Protein AF-A0A523LGW7-F1 (afdb_monomer_lite)

pLDDT: mean 86.15, std 16.26, range [23.62, 98.75]

Sequence (604 aa):
MTNIRNTRIYHRLCMLLIISGAAIGFAACSSSNAPPVTPPAPPPPPAPLTIAGVVTDGPVFGGTLFAFVAADVQAALDSVDPDGDRLAALNAASAIGAVTRDPAEEDQYLLIVPAEFANTVVFFVFDNTDAEDDTFKDTPANLESVVMLGAAGTVHRVNISLQTTLIAQQVRMALDLDGDGTIIDDAAIQTAIDDATANVLSAFATDALGRDLYPMDFDPVVHDDDDEVHEASSALGFLLRAVANVEDASFDEIVAALAADAADGVLDGVIPVSLAPTPEMEALAAAVSDIASAGSDEDISMFAVGPCSSAAVSMMRACAVDVMDDLFEGTAICTDILDAADRADCLVDIGLDAMDTEDECGEVFDARLTLCEALGDAAHEPMYGEAFAANFVDPLEIGNTVPVNPWFPLITGNHWLYLGDGESIEVTVTGETKLIDGISCVVVIDVASEDGEVVEITQDWYAQDLAGNVWYCGEIARNFEIFAGDNPETPELVDIDGSWKSGRNGSEPGILLPFDPQVGDVFRQEVAYGEAEDAVEILSVTADEAAPGGSCAGNCLMTADFTPLEPGVEENKYYVPGIGLIVEINPDTGERVELELFTPGGGP

Secondary structure (DSSP, 8-state):
---------------------------------PPP-PPPPPPPPPPPEEEEEEEETTBEEEEEEEEEEHHHHHHHHTT--TTS-HHHHHHHS--SEEEEPPTTS-SEEEEEE-TTSTTSEEEEEEEEEEEEETTT-SPPP--EEEEE--STT-EEE--EEHHHHHHHHHHHHHHTTTSSS-PPPHHHHHHHHHHHHHHHHHHTSB-TTS-BSS-TT--TTT-S-HHHHHHHHHHHHHHHHHHHHHS---HHHHHHHHHHHTTSS--SS---TTS---HHHHHHHHHHHHHHHTT--TTGGGG-SSHHHHHHHHHHHHHHHHHHHHHHHHHHHHHT-SSHHHHHHHHHHHHHHHHHHHHHHHHHHHHHHHHHHHTTTPPP--S-STTTGGGB--GGGBTTTBPPPSSS---TT-EEEEE-SSEEE--EEEEEEEEETTEEEEEEE--EEETTEEEE----EEEEBTT--EEE-B----BEE--TT-SS---EE---TT--BTTBTTBEE-EEE-SS--TT-EEESEEBTTTB--EEEEEEEEEEEE-SS-EEEEEEEEEEEE-TTSTT--EEEEEETTTEEEEEE-TTT--EEEEEEEE--S--

Structure (mmCIF, N/CA/C/O backbone):
data_AF-A0A523LGW7-F1
#
_entry.id   AF-A0A523LGW7-F1
#
loop_
_atom_site.group_PDB
_atom_site.id
_atom_site.type_symbol
_atom_site.label_atom_id
_atom_site.label_alt_id
_atom_site.label_comp_id
_atom_site.label_asym_id
_atom_site.label_entity_id
_atom_site.label_seq_id
_atom_site.pdbx_PDB_ins_code
_atom_site.Cartn_x
_atom_site.Cartn_y
_atom_site.Cartn_z
_atom_site.occupancy
_atom_site.B_iso_or_equiv
_atom_site.auth_seq_id
_atom_site.auth_comp_id
_atom_site.auth_asym_id
_atom_site.auth_atom_id
_atom_site.pdbx_PDB_model_num
ATOM 1 N N . MET A 1 1 ? -33.264 -14.707 -49.640 1.00 33.50 1 MET A N 1
ATOM 2 C CA . MET A 1 1 ? -33.931 -13.474 -50.121 1.00 33.50 1 MET A CA 1
ATOM 3 C C . MET A 1 1 ? -32.869 -12.380 -50.066 1.00 33.50 1 MET A C 1
ATOM 5 O O . MET A 1 1 ? -32.231 -12.325 -49.031 1.00 33.50 1 MET A O 1
ATOM 9 N N . THR A 1 2 ? -32.534 -11.566 -51.074 1.00 35.34 2 THR A N 1
ATOM 10 C CA . THR A 1 2 ? -32.932 -11.456 -52.502 1.00 35.34 2 THR A CA 1
ATOM 11 C C . THR A 1 2 ? -31.812 -10.633 -53.187 1.00 35.34 2 THR A C 1
ATOM 13 O O . THR A 1 2 ? -31.639 -9.484 -52.821 1.00 35.34 2 THR A O 1
ATOM 16 N N . ASN A 1 3 ? -30.854 -11.206 -53.932 1.00 28.94 3 ASN A N 1
ATOM 17 C CA . ASN A 1 3 ? -30.852 -11.491 -55.388 1.00 28.94 3 ASN A CA 1
ATOM 18 C C . ASN A 1 3 ? -31.185 -10.276 -56.303 1.00 28.94 3 ASN A C 1
ATOM 20 O O . ASN A 1 3 ? -32.137 -9.578 -55.986 1.00 28.94 3 ASN A O 1
ATOM 24 N N . ILE A 1 4 ? -30.515 -10.157 -57.479 1.00 31.64 4 ILE A N 1
ATOM 25 C CA . ILE A 1 4 ? -30.661 -9.179 -58.613 1.00 31.64 4 ILE A CA 1
ATOM 26 C C . ILE A 1 4 ? -29.647 -7.998 -58.589 1.00 31.64 4 ILE A C 1
ATOM 28 O O . ILE A 1 4 ? -29.557 -7.327 -57.575 1.00 31.64 4 ILE A O 1
ATOM 32 N N . ARG A 1 5 ? -28.895 -7.633 -59.660 1.00 30.16 5 ARG A N 1
ATOM 33 C CA . ARG A 1 5 ? -28.618 -8.242 -61.000 1.00 30.16 5 ARG A CA 1
ATOM 34 C C . ARG A 1 5 ? -27.382 -7.623 -61.710 1.00 30.16 5 ARG A C 1
ATOM 36 O O . ARG A 1 5 ? -27.052 -6.466 -61.496 1.00 30.16 5 ARG A O 1
ATOM 43 N N . ASN A 1 6 ? -26.843 -8.356 -62.698 1.00 32.34 6 ASN A N 1
ATOM 44 C CA . ASN A 1 6 ? -26.024 -7.861 -63.831 1.00 32.34 6 ASN A CA 1
ATOM 45 C C . ASN A 1 6 ? -26.635 -6.666 -64.605 1.00 32.34 6 ASN A C 1
ATOM 47 O O . ASN A 1 6 ? -27.854 -6.628 -64.758 1.00 32.34 6 ASN A O 1
ATOM 51 N N . THR A 1 7 ? -25.800 -5.871 -65.304 1.00 27.95 7 THR A N 1
ATOM 52 C CA . THR A 1 7 ? -25.923 -5.517 -66.755 1.00 27.95 7 THR A CA 1
ATOM 53 C C . THR A 1 7 ? -24.543 -5.067 -67.312 1.00 27.95 7 THR A C 1
ATOM 55 O O . THR A 1 7 ? -23.614 -4.858 -66.538 1.00 27.95 7 THR A O 1
ATOM 58 N N . ARG A 1 8 ? -24.350 -5.017 -68.647 1.00 29.05 8 ARG A N 1
ATOM 59 C CA . ARG A 1 8 ? -23.046 -4.872 -69.344 1.00 29.05 8 ARG A CA 1
ATOM 60 C C . ARG A 1 8 ? -23.217 -4.212 -70.743 1.00 29.05 8 ARG A C 1
ATOM 62 O O . ARG A 1 8 ? -24.266 -4.399 -71.349 1.00 29.05 8 ARG A O 1
ATOM 69 N N . ILE A 1 9 ? -22.131 -3.645 -71.304 1.00 29.80 9 ILE A N 1
ATOM 70 C CA . ILE A 1 9 ? -21.860 -3.314 -72.744 1.00 29.80 9 ILE A CA 1
ATOM 71 C C . ILE A 1 9 ? -22.383 -1.963 -73.330 1.00 29.80 9 ILE A C 1
ATOM 73 O O . ILE A 1 9 ? -23.555 -1.643 -73.184 1.00 29.80 9 ILE A O 1
ATOM 77 N N . TYR A 1 10 ? -21.489 -1.293 -74.103 1.00 27.72 10 TYR A N 1
ATOM 78 C CA . TYR A 1 10 ? -21.630 -0.465 -75.351 1.00 27.72 10 TYR A CA 1
ATOM 79 C C . TYR A 1 10 ? -20.914 0.921 -75.271 1.00 27.72 10 TYR A C 1
ATOM 81 O O . TYR A 1 10 ? -21.164 1.675 -74.348 1.00 27.72 10 TYR A O 1
ATOM 89 N N . HIS A 1 11 ? -19.836 1.200 -76.045 1.00 27.00 11 HIS A N 1
ATOM 90 C CA . HIS A 1 11 ? -19.755 1.724 -77.449 1.00 27.00 11 HIS A CA 1
ATOM 91 C C . HIS A 1 11 ? -20.180 3.213 -77.614 1.00 27.00 11 HIS A C 1
ATOM 93 O O . HIS A 1 11 ? -21.165 3.597 -77.006 1.00 27.00 11 HIS A O 1
ATOM 99 N N . ARG A 1 12 ? -19.590 4.086 -78.470 1.00 28.64 12 ARG A N 1
ATOM 100 C CA . ARG A 1 12 ? -18.429 4.052 -79.418 1.00 28.64 12 ARG A CA 1
ATOM 101 C C . ARG A 1 12 ? -18.184 5.471 -80.025 1.00 28.64 12 ARG A C 1
ATOM 103 O O . ARG A 1 12 ? -19.171 6.164 -80.223 1.00 28.64 12 ARG A O 1
ATOM 110 N N . LEU A 1 13 ? -16.965 5.755 -80.541 1.00 27.39 13 LEU A N 1
ATOM 111 C CA . LEU A 1 13 ? -16.615 6.800 -81.565 1.00 27.39 13 LEU A CA 1
ATOM 112 C C . LEU A 1 13 ? -16.856 8.293 -81.177 1.00 27.39 13 LEU A C 1
ATOM 114 O O . LEU A 1 13 ? -17.610 8.561 -80.257 1.00 27.39 13 LEU A O 1
ATOM 118 N N . CYS A 1 14 ? -16.238 9.336 -81.767 1.00 23.62 14 CYS A N 1
ATOM 119 C CA . CYS A 1 14 ? -15.445 9.556 -83.006 1.00 23.62 14 CYS A CA 1
ATOM 120 C C . CYS A 1 14 ? -14.080 10.245 -82.702 1.00 23.62 14 CYS A C 1
ATOM 122 O O . CYS A 1 14 ? -13.946 10.816 -81.629 1.00 23.62 14 CYS A O 1
ATOM 124 N N . MET A 1 15 ? -13.002 10.261 -83.511 1.00 25.80 15 MET A N 1
ATOM 125 C CA . MET A 1 15 ? -12.712 10.019 -84.950 1.00 25.80 15 MET A CA 1
ATOM 126 C C . MET A 1 15 ? -12.544 11.278 -85.838 1.00 25.80 15 MET A C 1
ATOM 128 O O . MET A 1 15 ? -13.532 11.839 -86.299 1.00 25.80 15 MET A O 1
ATOM 132 N N . LEU A 1 16 ? -11.281 11.593 -86.182 1.00 24.84 16 LEU A N 1
ATOM 133 C CA . LEU A 1 16 ? -10.762 12.147 -87.460 1.00 24.84 16 LEU A CA 1
ATOM 134 C C . LEU A 1 16 ? -9.206 12.035 -87.417 1.00 24.84 16 LEU A C 1
ATOM 136 O O . LEU A 1 16 ? -8.663 12.249 -86.341 1.00 24.84 16 LEU A O 1
ATOM 140 N N . LEU A 1 17 ? -8.375 11.632 -88.398 1.00 28.25 17 LEU A N 1
ATOM 141 C CA . LEU A 1 17 ? -8.435 11.306 -89.845 1.00 28.25 17 LEU A CA 1
ATOM 142 C C . LEU A 1 17 ? -7.947 12.420 -90.804 1.00 28.25 17 LEU A C 1
ATOM 144 O O . LEU A 1 17 ? -8.753 13.247 -91.212 1.00 28.25 17 LEU A O 1
ATOM 148 N N . ILE A 1 18 ? -6.661 12.356 -91.219 1.00 30.69 18 ILE A N 1
ATOM 149 C CA . ILE A 1 18 ? -6.036 12.812 -92.501 1.00 30.69 18 ILE A CA 1
ATOM 150 C C . ILE A 1 18 ? -4.493 12.589 -92.427 1.00 30.69 18 ILE A C 1
ATOM 152 O O . ILE A 1 18 ? -3.938 12.789 -91.355 1.00 30.69 18 ILE A O 1
ATOM 156 N N . ILE A 1 19 ? -3.712 12.225 -93.467 1.00 31.88 19 ILE A N 1
ATOM 157 C CA . ILE A 1 19 ? -3.969 11.401 -94.673 1.00 31.88 19 ILE A CA 1
ATOM 158 C C . ILE A 1 19 ? -2.629 10.894 -95.310 1.00 31.88 19 ILE A C 1
ATOM 160 O O . ILE A 1 19 ? -1.615 11.568 -95.198 1.00 31.88 19 ILE A O 1
ATOM 164 N N . SER A 1 20 ? -2.658 9.737 -95.996 1.00 31.39 20 SER A N 1
ATOM 165 C CA . SER A 1 20 ? -1.782 9.188 -97.079 1.00 31.39 20 SER A CA 1
ATOM 166 C C . SER A 1 20 ? -0.249 9.405 -97.180 1.00 31.39 20 SER A C 1
ATOM 168 O O . SER A 1 20 ? 0.239 10.527 -97.222 1.00 31.39 20 SER A O 1
ATOM 170 N N . GLY A 1 21 ? 0.483 8.325 -97.526 1.00 31.47 21 GLY A N 1
ATOM 171 C CA . GLY A 1 21 ? 1.857 8.417 -98.065 1.00 31.47 21 GLY A CA 1
ATOM 172 C C . GLY A 1 21 ? 2.582 7.090 -98.375 1.00 31.47 21 GLY A C 1
ATOM 173 O O . GLY A 1 21 ? 3.618 6.823 -97.780 1.00 31.47 21 GLY A O 1
ATOM 174 N N . ALA A 1 22 ? 2.075 6.247 -99.288 1.00 35.94 22 ALA A N 1
ATOM 175 C CA . ALA A 1 22 ? 2.733 4.980 -99.660 1.00 35.94 22 ALA A CA 1
ATOM 176 C C . ALA A 1 22 ? 3.522 5.078 -100.983 1.00 35.94 22 ALA A C 1
ATOM 178 O O . ALA A 1 22 ? 2.969 5.492 -102.001 1.00 35.94 22 ALA A O 1
ATOM 179 N N . ALA A 1 23 ? 4.783 4.630 -100.986 1.00 34.56 23 ALA A N 1
ATOM 180 C CA . ALA A 1 23 ? 5.630 4.530 -102.178 1.00 34.56 23 ALA A CA 1
ATOM 181 C C . ALA A 1 23 ? 6.403 3.199 -102.190 1.00 34.56 23 ALA A C 1
ATOM 183 O O . ALA A 1 23 ? 6.992 2.810 -101.185 1.00 34.56 23 ALA A O 1
ATOM 184 N N . ILE A 1 24 ? 6.408 2.504 -103.332 1.00 40.47 24 ILE A N 1
ATOM 185 C CA . ILE A 1 24 ? 7.127 1.234 -103.526 1.00 40.47 24 ILE A CA 1
ATOM 186 C C . ILE A 1 24 ? 8.441 1.525 -104.263 1.00 40.47 24 ILE A C 1
ATOM 188 O O . ILE A 1 24 ? 8.422 2.058 -105.372 1.00 40.47 24 ILE A O 1
ATOM 192 N N . GLY A 1 25 ? 9.572 1.169 -103.648 1.00 35.53 25 GLY A N 1
ATOM 193 C CA . GLY A 1 25 ? 10.920 1.292 -104.215 1.00 35.53 25 GLY A CA 1
ATOM 194 C C . GLY A 1 25 ? 11.518 -0.068 -104.587 1.00 35.53 25 GLY A C 1
ATOM 195 O O . GLY A 1 25 ? 11.232 -1.074 -103.942 1.00 35.53 25 GLY A O 1
ATOM 196 N N . PHE A 1 26 ? 12.336 -0.107 -105.641 1.00 33.78 26 PHE A N 1
ATOM 197 C CA . PHE A 1 26 ? 12.950 -1.341 -106.145 1.00 33.78 26 PHE A CA 1
ATOM 198 C C . PHE A 1 26 ? 14.106 -1.844 -105.269 1.00 33.78 26 PHE A C 1
ATOM 200 O O . PHE A 1 26 ? 14.840 -1.061 -104.670 1.00 33.78 26 PHE A O 1
ATOM 207 N N . ALA A 1 27 ? 14.313 -3.163 -105.277 1.00 37.34 27 ALA A N 1
ATOM 208 C CA . ALA A 1 27 ? 15.501 -3.786 -104.706 1.00 37.34 27 ALA A CA 1
ATOM 209 C C . ALA A 1 27 ? 16.762 -3.478 -105.537 1.00 37.34 27 ALA A C 1
ATOM 211 O O . ALA A 1 27 ? 16.728 -3.492 -106.769 1.00 37.34 27 ALA A O 1
ATOM 212 N N . ALA A 1 28 ? 17.886 -3.289 -104.848 1.00 34.81 28 ALA A N 1
ATOM 213 C CA . ALA A 1 28 ? 19.232 -3.256 -105.413 1.00 34.81 28 ALA A CA 1
ATOM 214 C C . ALA A 1 28 ? 20.147 -4.168 -104.577 1.00 34.81 28 ALA A C 1
ATOM 216 O O . ALA A 1 28 ? 19.920 -4.347 -103.381 1.00 34.81 28 ALA A O 1
ATOM 217 N N . CYS A 1 29 ? 21.159 -4.770 -105.204 1.00 37.78 29 CYS A N 1
ATOM 218 C CA . CYS A 1 29 ? 22.102 -5.674 -104.540 1.00 37.78 29 CYS A CA 1
ATOM 219 C C . CYS A 1 29 ? 23.455 -4.995 -104.272 1.00 37.78 29 CYS A C 1
ATOM 221 O O . CYS A 1 29 ? 23.814 -4.027 -104.941 1.00 37.78 29 CYS A O 1
ATOM 223 N N . SER A 1 30 ? 24.241 -5.600 -103.370 1.00 36.94 30 SER A N 1
ATOM 224 C CA . SER A 1 30 ? 25.517 -5.109 -102.814 1.00 36.94 30 SER A CA 1
ATOM 225 C C . SER A 1 30 ? 25.383 -3.904 -101.859 1.00 36.94 30 SER A C 1
ATOM 227 O O . SER A 1 30 ? 24.428 -3.145 -101.957 1.00 36.94 30 SER A O 1
ATOM 229 N N . SER A 1 31 ? 26.281 -3.710 -100.888 1.00 39.09 31 SER A N 1
ATOM 230 C CA . SER A 1 31 ? 27.507 -4.461 -100.563 1.00 39.09 31 SER A CA 1
ATOM 231 C C . SER A 1 31 ? 27.580 -4.826 -99.073 1.00 39.09 31 SER A C 1
ATOM 233 O O . SER A 1 31 ? 26.912 -4.233 -98.231 1.00 39.09 31 SER A O 1
ATOM 235 N N . SER A 1 32 ? 28.390 -5.832 -98.739 1.00 51.44 32 SER A N 1
ATOM 236 C CA . SER A 1 32 ? 28.604 -6.271 -97.359 1.00 51.44 32 SER A CA 1
ATOM 237 C C . SER A 1 32 ? 29.471 -5.283 -96.573 1.00 51.44 32 SER A C 1
ATOM 239 O O . SER A 1 32 ? 30.670 -5.194 -96.828 1.00 51.44 32 SER A O 1
ATOM 241 N N . ASN A 1 33 ? 28.886 -4.633 -95.570 1.00 49.44 33 ASN A N 1
ATOM 242 C CA . ASN A 1 33 ? 29.588 -4.078 -94.413 1.00 49.44 33 ASN A CA 1
ATOM 243 C C . ASN A 1 33 ? 28.832 -4.536 -93.162 1.00 49.44 33 ASN A C 1
ATOM 245 O O . ASN A 1 33 ? 27.613 -4.383 -93.095 1.00 49.44 33 ASN A O 1
ATOM 249 N N . ALA A 1 34 ? 29.538 -5.110 -92.189 1.00 52.34 34 ALA A N 1
ATOM 250 C CA . ALA A 1 34 ? 28.946 -5.393 -90.887 1.00 52.34 34 ALA A CA 1
ATOM 251 C C . ALA A 1 34 ? 28.764 -4.071 -90.114 1.00 52.34 34 ALA A C 1
ATOM 253 O O . ALA A 1 34 ? 29.655 -3.217 -90.186 1.00 52.34 34 ALA A O 1
ATOM 254 N N . PRO A 1 35 ? 27.656 -3.875 -89.377 1.00 59.09 35 PRO A N 1
ATOM 255 C CA . PRO A 1 35 ? 27.569 -2.773 -88.429 1.00 59.09 35 PRO A CA 1
ATOM 256 C C . PRO A 1 35 ? 28.623 -2.967 -87.323 1.00 59.09 35 PRO A C 1
ATOM 258 O O . PRO A 1 35 ? 28.931 -4.112 -86.974 1.00 59.09 35 PRO A O 1
ATOM 261 N N . PRO A 1 36 ? 29.184 -1.884 -86.754 1.00 58.50 36 PRO A N 1
ATOM 262 C CA . PRO A 1 36 ? 30.033 -2.005 -85.579 1.00 58.50 36 PRO A CA 1
ATOM 263 C C . PRO A 1 36 ? 29.212 -2.595 -84.431 1.00 58.50 36 PRO A C 1
ATOM 265 O O . PRO A 1 36 ? 28.113 -2.122 -84.140 1.00 58.50 36 PRO A O 1
ATOM 268 N N . VAL A 1 37 ? 29.747 -3.625 -83.775 1.00 58.44 37 VAL A N 1
ATOM 269 C CA . VAL A 1 37 ? 29.158 -4.155 -82.544 1.00 58.44 37 VAL A CA 1
ATOM 270 C C . VAL A 1 37 ? 29.380 -3.112 -81.455 1.00 58.44 37 VAL A C 1
ATOM 272 O O . VAL A 1 37 ? 30.487 -2.976 -80.936 1.00 58.44 37 VAL A O 1
ATOM 275 N N . THR A 1 38 ? 28.335 -2.357 -81.123 1.00 63.34 38 THR A N 1
ATOM 276 C CA . THR A 1 38 ? 28.285 -1.644 -79.846 1.00 63.34 38 THR A CA 1
ATOM 277 C C . THR A 1 38 ? 28.404 -2.684 -78.732 1.00 63.34 38 THR A C 1
ATOM 279 O O . THR A 1 38 ? 27.685 -3.688 -78.799 1.00 63.34 38 THR A O 1
ATOM 282 N N . PRO A 1 39 ? 29.273 -2.491 -77.722 1.00 67.00 39 PRO A N 1
ATOM 283 C CA . PRO A 1 39 ? 29.235 -3.346 -76.543 1.00 67.00 39 PRO A CA 1
ATOM 284 C C . PRO A 1 39 ? 27.822 -3.303 -75.936 1.00 67.00 39 PRO A C 1
ATOM 286 O O . PRO A 1 39 ? 27.130 -2.289 -76.099 1.00 67.00 39 PRO A O 1
ATOM 289 N N . PRO A 1 40 ? 27.364 -4.378 -75.270 1.00 67.00 40 PRO A N 1
ATOM 290 C CA . PRO A 1 40 ? 26.128 -4.306 -74.505 1.00 67.00 40 PRO A CA 1
ATOM 291 C C . PRO A 1 40 ? 26.234 -3.141 -73.517 1.00 67.00 40 PRO A C 1
ATOM 293 O O . PRO A 1 40 ? 27.312 -2.886 -72.973 1.00 67.00 40 PRO A O 1
ATOM 296 N N . ALA A 1 41 ? 25.126 -2.430 -73.300 1.00 64.50 41 ALA A N 1
ATOM 297 C CA . ALA A 1 41 ? 25.065 -1.482 -72.197 1.00 64.50 41 ALA A CA 1
ATOM 298 C C . ALA A 1 41 ? 25.430 -2.227 -70.898 1.00 64.50 41 ALA A C 1
ATOM 300 O O . ALA A 1 41 ? 25.044 -3.397 -70.764 1.00 64.50 41 ALA A O 1
ATOM 301 N N . PRO A 1 42 ? 26.177 -1.603 -69.968 1.00 69.94 42 PRO A N 1
ATOM 302 C CA . PRO A 1 42 ? 26.378 -2.201 -68.656 1.00 69.94 42 PRO A CA 1
ATOM 303 C C . PRO A 1 42 ? 25.005 -2.510 -68.035 1.00 69.94 42 PRO A C 1
ATOM 305 O O . PRO A 1 42 ? 24.038 -1.795 -68.332 1.00 69.94 42 PRO A O 1
ATOM 308 N N . PRO A 1 43 ? 24.889 -3.569 -67.212 1.00 69.94 43 PRO A N 1
ATOM 309 C CA . PRO A 1 43 ? 23.665 -3.785 -66.453 1.00 69.94 43 PRO A CA 1
ATOM 310 C C . PRO A 1 43 ? 23.338 -2.510 -65.658 1.00 69.94 43 PRO A C 1
ATOM 312 O O . PRO A 1 43 ? 24.269 -1.803 -65.251 1.00 69.94 43 PRO A O 1
ATOM 315 N N . PRO A 1 44 ? 22.049 -2.179 -65.458 1.00 71.75 44 PRO A N 1
ATOM 316 C CA . PRO A 1 44 ? 21.698 -1.095 -64.552 1.00 71.75 44 PRO A CA 1
ATOM 317 C C . PRO A 1 44 ? 22.323 -1.379 -63.176 1.00 71.75 44 PRO A C 1
ATOM 319 O O . PRO A 1 44 ? 22.415 -2.554 -62.801 1.00 71.75 44 PRO A O 1
ATOM 322 N N . PRO A 1 45 ? 22.770 -0.347 -62.437 1.00 75.25 45 PRO A N 1
ATOM 323 C CA . PRO A 1 45 ? 23.206 -0.549 -61.063 1.00 75.25 45 PRO A CA 1
ATOM 324 C C . PRO A 1 45 ? 22.065 -1.201 -60.263 1.00 75.25 45 PRO A C 1
ATOM 326 O O . PRO A 1 45 ? 20.894 -0.927 -60.559 1.00 75.25 45 PRO A O 1
ATOM 329 N N . PRO A 1 46 ? 22.375 -2.082 -59.296 1.00 80.88 46 PRO A N 1
ATOM 330 C CA . PRO A 1 46 ? 21.357 -2.644 -58.419 1.00 80.88 46 PRO A CA 1
ATOM 331 C C . PRO A 1 46 ? 20.616 -1.514 -57.693 1.00 80.88 46 PRO A C 1
ATOM 333 O O . PRO A 1 46 ? 21.197 -0.469 -57.393 1.00 80.88 46 PRO A O 1
ATOM 336 N N . ALA A 1 47 ? 19.314 -1.698 -57.474 1.00 89.56 47 ALA A N 1
ATOM 337 C CA . ALA A 1 47 ? 18.502 -0.705 -56.782 1.00 89.56 47 ALA A CA 1
ATOM 338 C C . ALA A 1 47 ? 18.925 -0.626 -55.303 1.00 89.56 47 ALA A C 1
ATOM 340 O O . ALA A 1 47 ? 19.199 -1.677 -54.720 1.00 89.56 47 ALA A O 1
ATOM 341 N N . PRO A 1 48 ? 18.995 0.576 -54.701 1.00 91.06 48 PRO A N 1
ATOM 342 C CA . PRO A 1 48 ? 19.239 0.707 -53.268 1.00 91.06 48 PRO A CA 1
ATOM 343 C C . PRO A 1 48 ? 18.098 0.069 -52.468 1.00 91.06 48 PRO A C 1
ATOM 345 O O . PRO A 1 48 ? 17.019 -0.186 -53.011 1.00 91.06 48 PRO A O 1
ATOM 348 N N . LEU A 1 49 ? 18.345 -0.187 -51.187 1.00 94.81 49 LEU A N 1
ATOM 349 C CA . LEU A 1 49 ? 17.302 -0.592 -50.253 1.00 94.81 49 LEU A CA 1
ATOM 350 C C . LEU A 1 49 ? 16.586 0.656 -49.728 1.00 94.81 49 LEU A C 1
ATOM 352 O O . LEU A 1 49 ? 17.203 1.715 -49.581 1.00 94.81 49 LEU A O 1
ATOM 356 N N . THR A 1 50 ? 15.302 0.511 -49.419 1.00 94.62 50 THR A N 1
ATOM 357 C CA . THR A 1 50 ? 14.550 1.498 -48.640 1.00 94.62 50 THR A CA 1
ATOM 358 C C . THR A 1 50 ? 14.337 0.941 -47.241 1.00 94.62 50 THR A C 1
ATOM 360 O O . THR A 1 50 ? 13.803 -0.155 -47.099 1.00 94.62 50 THR A O 1
ATOM 363 N N . ILE A 1 51 ? 14.728 1.695 -46.225 1.00 95.06 51 ILE A N 1
ATOM 364 C CA . ILE A 1 51 ? 14.394 1.446 -44.824 1.00 95.06 51 ILE A CA 1
ATOM 365 C C . ILE A 1 51 ? 13.288 2.432 -44.452 1.00 95.06 51 ILE A C 1
ATOM 367 O O . ILE A 1 51 ? 13.358 3.595 -44.857 1.00 95.06 51 ILE A O 1
ATOM 371 N N . ALA A 1 52 ? 12.269 1.976 -43.738 1.00 93.50 52 ALA A N 1
ATOM 372 C CA . ALA A 1 52 ? 11.199 2.818 -43.217 1.00 93.50 52 ALA A CA 1
ATOM 373 C C . ALA A 1 52 ? 10.671 2.246 -41.897 1.00 93.50 52 ALA A C 1
ATOM 375 O O . ALA A 1 52 ? 10.863 1.064 -41.618 1.00 93.50 52 ALA A O 1
ATOM 376 N N . GLY A 1 53 ? 9.985 3.072 -41.122 1.00 93.00 53 GLY A N 1
ATOM 377 C CA . GLY A 1 53 ? 9.422 2.720 -39.824 1.00 93.00 53 GLY A CA 1
ATOM 378 C C . GLY A 1 53 ? 9.210 3.979 -38.998 1.00 93.00 53 GLY A C 1
ATOM 379 O O . GLY A 1 53 ? 9.170 5.076 -39.561 1.00 93.00 53 GLY A O 1
ATOM 380 N N . VAL A 1 54 ? 9.105 3.798 -37.687 1.00 93.31 54 VAL A N 1
ATOM 381 C CA . VAL A 1 54 ? 8.847 4.851 -36.695 1.00 93.31 54 VAL A CA 1
ATOM 382 C C . VAL A 1 54 ? 10.077 5.090 -35.818 1.00 93.31 54 VAL A C 1
ATOM 384 O O . VAL A 1 54 ? 10.912 4.191 -35.674 1.00 93.31 54 VAL A O 1
ATOM 387 N N . VAL A 1 55 ? 10.182 6.279 -35.226 1.00 93.44 55 VAL A N 1
ATOM 388 C CA . VAL A 1 55 ? 11.087 6.568 -34.102 1.00 93.44 55 VAL A CA 1
ATOM 389 C C . VAL A 1 55 ? 10.231 6.873 -32.879 1.00 93.44 55 VAL A C 1
ATOM 391 O O . VAL A 1 55 ? 9.395 7.772 -32.952 1.00 93.44 55 VAL A O 1
ATOM 394 N N . THR A 1 56 ? 10.402 6.125 -31.784 1.00 90.50 56 THR A N 1
ATOM 395 C CA . THR A 1 56 ? 9.474 6.215 -30.654 1.00 90.50 56 THR A CA 1
ATOM 396 C C . THR A 1 56 ? 10.039 5.931 -29.255 1.00 90.50 56 THR A C 1
ATOM 398 O O . THR A 1 56 ? 10.762 4.969 -29.024 1.00 90.50 56 THR A O 1
ATOM 401 N N . ASP A 1 57 ? 9.614 6.779 -28.322 1.00 80.06 57 ASP A N 1
ATOM 402 C CA . ASP A 1 57 ? 9.643 6.690 -26.855 1.00 80.06 57 ASP A CA 1
ATOM 403 C C . ASP A 1 57 ? 8.217 7.037 -26.317 1.00 80.06 57 ASP A C 1
ATOM 405 O O . ASP A 1 57 ? 7.991 7.403 -25.173 1.00 80.06 57 ASP A O 1
ATOM 409 N N . GLY A 1 58 ? 7.204 6.930 -27.187 1.00 76.94 58 GLY A N 1
ATOM 410 C CA . GLY A 1 58 ? 6.249 8.025 -27.445 1.00 76.94 58 GLY A CA 1
ATOM 411 C C . GLY A 1 58 ? 6.497 8.618 -28.845 1.00 76.94 58 GLY A C 1
ATOM 412 O O . GLY A 1 58 ? 7.484 8.237 -29.475 1.00 76.94 58 GLY A O 1
ATOM 413 N N . PRO A 1 59 ? 5.596 9.395 -29.474 1.00 86.12 59 PRO A N 1
ATOM 414 C CA . PRO A 1 59 ? 5.800 9.801 -30.870 1.00 86.12 59 PRO A CA 1
ATOM 415 C C . PRO A 1 59 ? 6.927 10.835 -30.997 1.00 86.12 59 PRO A C 1
ATOM 417 O O . PRO A 1 59 ? 6.726 12.023 -30.760 1.00 86.12 59 PRO A O 1
ATOM 420 N N . VAL A 1 60 ? 8.136 10.402 -31.368 1.00 89.81 60 VAL A N 1
ATOM 421 C CA . VAL A 1 60 ? 9.312 11.286 -31.388 1.00 89.81 60 VAL A CA 1
ATOM 422 C C . VAL A 1 60 ? 9.362 12.065 -32.692 1.00 89.81 60 VAL A C 1
ATOM 424 O O . VAL A 1 60 ? 9.622 11.495 -33.754 1.00 89.81 60 VAL A O 1
ATOM 427 N N . PHE A 1 61 ? 9.210 13.385 -32.640 1.00 91.81 61 PHE A N 1
ATOM 428 C CA . PHE A 1 61 ? 9.312 14.260 -33.808 1.00 91.81 61 PHE A CA 1
ATOM 429 C C . PHE A 1 61 ? 10.717 14.866 -33.929 1.00 91.81 61 PHE A C 1
ATOM 431 O O . PHE A 1 61 ? 11.309 15.307 -32.948 1.00 91.81 61 PHE A O 1
ATOM 438 N N . GLY A 1 62 ? 11.259 14.918 -35.152 1.00 91.38 62 GLY A N 1
ATOM 439 C CA . GLY A 1 62 ? 12.582 15.497 -35.421 1.00 91.38 62 GLY A CA 1
ATOM 440 C C . GLY A 1 62 ? 13.770 14.548 -35.197 1.00 91.38 62 GLY A C 1
ATOM 441 O O . GLY A 1 62 ? 13.695 13.348 -35.479 1.00 91.38 62 GLY A O 1
ATOM 442 N N . GLY A 1 63 ? 14.901 15.110 -34.769 1.00 91.94 63 GLY A N 1
ATOM 443 C CA . GLY A 1 63 ? 16.192 14.423 -34.652 1.00 91.94 63 GLY A CA 1
ATOM 444 C C . GLY A 1 63 ? 16.810 13.976 -35.988 1.00 91.94 63 GLY A C 1
ATOM 445 O O . GLY A 1 63 ? 16.337 14.303 -37.086 1.00 91.94 63 GLY A O 1
ATOM 446 N N . THR A 1 64 ? 17.911 13.223 -35.914 1.00 93.31 64 THR A N 1
ATOM 447 C CA . THR A 1 64 ? 18.597 12.662 -37.096 1.00 93.31 64 THR A CA 1
ATOM 448 C C . THR A 1 64 ? 18.893 11.178 -36.919 1.00 93.31 64 THR A C 1
ATOM 450 O O . THR A 1 64 ? 19.492 10.773 -35.932 1.00 93.31 64 THR A O 1
ATOM 453 N N . LEU A 1 65 ? 18.523 10.366 -37.912 1.00 94.12 65 LEU A N 1
ATOM 454 C CA . LEU A 1 65 ? 18.830 8.938 -37.953 1.00 94.12 65 LEU A CA 1
ATOM 455 C C . LEU A 1 65 ? 20.030 8.665 -38.866 1.00 94.12 65 LEU A C 1
ATOM 457 O O . LEU A 1 65 ? 20.029 9.048 -40.040 1.00 94.12 65 LEU A O 1
ATOM 461 N N . PHE A 1 66 ? 21.023 7.946 -38.353 1.00 94.00 66 PHE A N 1
ATOM 462 C CA . PHE A 1 66 ? 22.210 7.489 -39.074 1.00 94.00 66 PHE A CA 1
ATOM 463 C C . PHE A 1 66 ? 22.181 5.969 -39.270 1.00 94.00 66 PHE A C 1
ATOM 465 O O . PHE A 1 66 ? 21.577 5.248 -38.481 1.00 94.00 66 PHE A O 1
ATOM 472 N N . ALA A 1 67 ? 22.860 5.474 -40.306 1.00 94.50 67 ALA A N 1
ATOM 473 C CA . ALA A 1 67 ? 23.077 4.048 -40.541 1.00 94.50 67 ALA A CA 1
ATOM 474 C C . ALA A 1 67 ? 24.576 3.732 -40.656 1.00 94.50 67 ALA A C 1
ATOM 476 O O . ALA A 1 67 ? 25.295 4.391 -41.414 1.00 94.50 67 ALA A O 1
ATOM 477 N N . PHE A 1 68 ? 25.026 2.685 -39.964 1.00 92.44 68 PHE A N 1
ATOM 478 C CA . PHE A 1 68 ? 26.420 2.233 -39.899 1.00 92.44 68 PHE A CA 1
ATOM 479 C C . PHE A 1 68 ? 26.524 0.718 -40.101 1.00 92.44 68 PHE A C 1
ATOM 481 O O . PHE A 1 68 ? 25.620 -0.030 -39.739 1.00 92.44 68 PHE A O 1
ATOM 488 N N . VAL A 1 69 ? 27.650 0.241 -40.636 1.00 90.12 69 VAL A N 1
ATOM 489 C CA . VAL A 1 69 ? 28.012 -1.185 -40.529 1.00 90.12 69 VAL A CA 1
ATOM 490 C C . VAL A 1 69 ? 28.645 -1.456 -39.162 1.00 90.12 69 VAL A C 1
ATOM 492 O O . VAL A 1 69 ? 29.227 -0.551 -38.565 1.00 90.12 69 VAL A O 1
ATOM 495 N N . ALA A 1 70 ? 28.590 -2.702 -38.683 1.00 84.50 70 ALA A N 1
ATOM 496 C CA . ALA A 1 70 ? 29.095 -3.081 -37.356 1.00 84.50 70 ALA A CA 1
ATOM 497 C C . ALA A 1 70 ? 30.550 -2.634 -37.080 1.00 84.50 70 ALA A C 1
ATOM 499 O O . ALA A 1 70 ? 30.871 -2.210 -35.977 1.00 84.50 70 ALA A O 1
ATOM 500 N N . ALA A 1 71 ? 31.421 -2.651 -38.095 1.00 79.69 71 ALA A N 1
ATOM 501 C CA . ALA A 1 71 ? 32.814 -2.216 -37.961 1.00 79.69 71 ALA A CA 1
ATOM 502 C C . ALA A 1 71 ? 33.005 -0.695 -37.768 1.00 79.69 71 ALA A C 1
ATOM 504 O O . ALA A 1 71 ? 34.062 -0.277 -37.299 1.00 79.69 71 ALA A O 1
ATOM 505 N N . ASP A 1 72 ? 32.017 0.125 -38.144 1.00 81.81 72 ASP A N 1
ATOM 506 C CA . ASP A 1 72 ? 32.058 1.586 -38.010 1.00 81.81 72 ASP A CA 1
ATOM 507 C C . ASP A 1 72 ? 31.244 2.089 -36.799 1.00 81.81 72 ASP A C 1
ATOM 509 O O . ASP A 1 72 ? 31.532 3.179 -36.312 1.00 81.81 72 ASP A O 1
ATOM 513 N N . VAL A 1 73 ? 30.263 1.324 -36.285 1.00 78.56 73 VAL A N 1
ATOM 514 C CA . VAL A 1 73 ? 29.401 1.781 -35.171 1.00 78.56 73 VAL A CA 1
ATOM 515 C C . VAL A 1 73 ? 30.172 1.917 -33.853 1.00 78.56 73 VAL A C 1
ATOM 517 O O . VAL A 1 73 ? 30.093 2.963 -33.216 1.00 78.56 73 VAL A O 1
ATOM 520 N N . GLN A 1 74 ? 31.002 0.929 -33.494 1.00 67.62 74 GLN A N 1
ATOM 521 C CA . GLN A 1 74 ? 31.821 0.983 -32.276 1.00 67.62 74 GLN A CA 1
ATOM 522 C C . GLN A 1 74 ? 32.783 2.179 -32.320 1.00 67.62 74 GLN A C 1
ATOM 524 O O . GLN A 1 74 ? 32.839 2.983 -31.399 1.00 67.62 74 GLN A O 1
ATOM 529 N N . ALA A 1 75 ? 33.466 2.370 -33.454 1.00 67.50 75 ALA A N 1
ATOM 530 C CA . ALA A 1 75 ? 34.400 3.477 -33.653 1.00 67.50 75 ALA A CA 1
ATOM 531 C C . ALA A 1 75 ? 33.727 4.864 -33.724 1.00 67.50 75 ALA A C 1
ATOM 533 O O . ALA A 1 75 ? 34.411 5.874 -33.542 1.00 67.50 75 ALA A O 1
ATOM 534 N N . ALA A 1 76 ? 32.421 4.928 -34.008 1.00 67.44 76 ALA A N 1
ATOM 535 C CA . ALA A 1 76 ? 31.640 6.154 -33.900 1.00 67.44 76 ALA A CA 1
ATOM 536 C C . ALA A 1 76 ? 31.313 6.460 -32.430 1.00 67.44 76 ALA A C 1
ATOM 538 O O . ALA A 1 76 ? 31.592 7.567 -31.973 1.00 67.44 76 ALA A O 1
ATOM 539 N N . LEU A 1 77 ? 30.796 5.474 -31.690 1.00 65.88 77 LEU A N 1
ATOM 540 C CA . LEU A 1 77 ? 30.346 5.612 -30.300 1.00 65.88 77 LEU A CA 1
ATOM 541 C C . LEU A 1 77 ? 31.508 5.811 -29.312 1.00 65.88 77 LEU A C 1
ATOM 543 O O . LEU A 1 77 ? 31.467 6.751 -28.528 1.00 65.88 77 LEU A O 1
ATOM 547 N N . ASP A 1 78 ? 32.600 5.046 -29.435 1.00 61.22 78 ASP A N 1
ATOM 548 C CA . ASP A 1 78 ? 33.834 5.188 -28.631 1.00 61.22 78 ASP A CA 1
ATOM 549 C C . ASP A 1 78 ? 34.492 6.582 -28.754 1.00 61.22 78 ASP A C 1
ATOM 551 O O . ASP A 1 78 ? 35.436 6.909 -28.028 1.00 61.22 78 ASP A O 1
ATOM 555 N N . SER A 1 79 ? 34.061 7.392 -29.729 1.00 55.31 79 SER A N 1
ATOM 556 C CA . SER A 1 79 ? 34.554 8.754 -29.952 1.00 55.31 79 SER A CA 1
ATOM 557 C C . SER A 1 79 ? 33.711 9.845 -29.278 1.00 55.31 79 SER A C 1
ATOM 559 O O . SER A 1 79 ? 34.100 11.017 -29.325 1.00 55.31 79 SER A O 1
ATOM 561 N N . VAL A 1 80 ? 32.588 9.470 -28.654 1.00 54.34 80 VAL A N 1
ATOM 562 C CA . VAL A 1 80 ? 31.631 10.364 -27.994 1.00 54.34 80 VAL A CA 1
ATOM 563 C C . VAL A 1 80 ? 31.887 10.374 -26.484 1.00 54.34 80 VAL A C 1
ATOM 565 O O . VAL A 1 80 ? 31.778 9.359 -25.808 1.00 54.34 80 VAL A O 1
ATOM 568 N N . ASP A 1 81 ? 32.242 11.546 -25.966 1.00 53.25 81 ASP A N 1
ATOM 569 C CA . ASP A 1 81 ? 32.141 11.881 -24.539 1.00 53.25 81 ASP A CA 1
ATOM 570 C C . ASP A 1 81 ? 30.637 12.018 -24.210 1.00 53.25 81 ASP A C 1
ATOM 572 O O . ASP A 1 81 ? 29.954 12.630 -25.035 1.00 53.25 81 ASP A O 1
ATOM 576 N N . PRO A 1 82 ? 30.078 11.510 -23.092 1.00 48.16 82 PRO A N 1
ATOM 577 C CA . PRO A 1 82 ? 28.653 11.697 -22.776 1.00 48.16 82 PRO A CA 1
ATOM 578 C C . PRO A 1 82 ? 28.223 13.177 -22.748 1.00 48.16 82 PRO A C 1
ATOM 580 O O . PRO A 1 82 ? 27.175 13.528 -23.279 1.00 48.16 82 PRO A O 1
ATOM 583 N N . ASP A 1 83 ? 29.104 14.066 -22.268 1.00 47.31 83 ASP A N 1
ATOM 584 C CA . ASP A 1 83 ? 28.973 15.539 -22.322 1.00 47.31 83 ASP A CA 1
ATOM 585 C C . ASP A 1 83 ? 29.189 16.147 -23.739 1.00 47.31 83 ASP A C 1
ATOM 587 O O . ASP A 1 83 ? 29.341 17.364 -23.914 1.00 47.31 83 ASP A O 1
ATOM 591 N N . GLY A 1 84 ? 29.323 15.309 -24.767 1.00 62.34 84 GLY A N 1
ATOM 592 C CA . GLY A 1 84 ? 29.828 15.655 -26.092 1.00 62.34 84 GLY A CA 1
ATOM 593 C C . GLY A 1 84 ? 28.761 15.971 -27.141 1.00 62.34 84 GLY A C 1
ATOM 594 O O . GLY A 1 84 ? 27.597 15.598 -27.053 1.00 62.34 84 GLY A O 1
ATOM 595 N N . ASP A 1 85 ? 29.197 16.626 -28.220 1.00 72.69 85 ASP A N 1
ATOM 596 C CA . ASP A 1 85 ? 28.388 16.867 -29.422 1.00 72.69 85 ASP A CA 1
ATOM 597 C C . ASP A 1 85 ? 28.251 15.553 -30.228 1.00 72.69 85 ASP A C 1
ATOM 599 O O . ASP A 1 85 ? 28.977 15.320 -31.205 1.00 72.69 85 ASP A O 1
ATOM 603 N N . ARG A 1 86 ? 27.359 14.660 -29.758 1.00 77.06 86 ARG A N 1
ATOM 604 C CA . ARG A 1 86 ? 27.039 13.348 -30.359 1.00 77.06 86 ARG A CA 1
ATOM 605 C C . ARG A 1 86 ? 26.704 13.500 -31.844 1.00 77.06 86 ARG A C 1
ATOM 607 O O . ARG A 1 86 ? 27.286 12.801 -32.678 1.00 77.06 86 ARG A O 1
ATOM 614 N N . LEU A 1 87 ? 25.909 14.513 -32.190 1.00 80.69 87 LEU A N 1
ATOM 615 C CA . LEU A 1 87 ? 25.541 14.827 -33.566 1.00 80.69 87 LEU A CA 1
ATOM 616 C C . L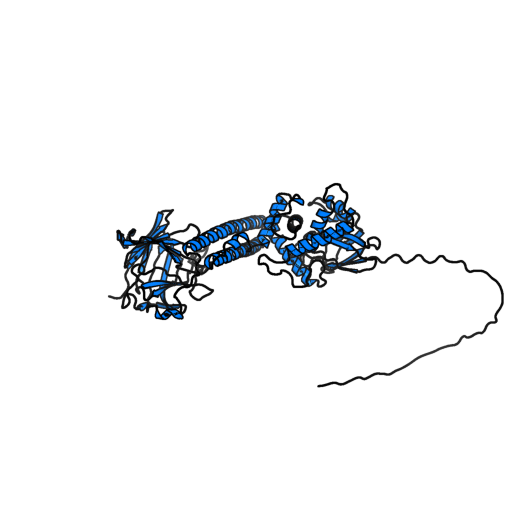EU A 1 87 ? 26.767 15.145 -34.434 1.00 80.69 87 LEU A C 1
ATOM 618 O O . LEU A 1 87 ? 26.876 14.634 -35.554 1.00 80.69 87 LEU A O 1
ATOM 622 N N . ALA A 1 88 ? 27.714 15.958 -33.957 1.00 81.38 88 ALA A N 1
ATOM 623 C CA . ALA A 1 88 ? 28.945 16.250 -34.693 1.00 81.38 88 ALA A CA 1
ATOM 624 C C . ALA A 1 88 ? 29.877 15.034 -34.815 1.00 81.38 88 ALA A C 1
ATOM 626 O O . ALA A 1 88 ? 30.554 14.905 -35.841 1.00 81.38 88 ALA A O 1
ATOM 627 N N . ALA A 1 89 ? 29.906 14.142 -33.821 1.00 77.94 89 ALA A N 1
ATOM 628 C CA . ALA A 1 89 ? 30.671 12.897 -33.878 1.00 77.94 89 ALA A CA 1
ATOM 629 C C . ALA A 1 89 ? 30.083 11.913 -34.908 1.00 77.94 89 ALA A C 1
ATOM 631 O O . ALA A 1 89 ? 30.799 11.463 -35.807 1.00 77.94 89 ALA A O 1
ATOM 632 N N . LEU A 1 90 ? 28.767 11.673 -34.874 1.00 82.56 90 LEU A N 1
ATOM 633 C CA . LEU A 1 90 ? 28.062 10.827 -35.846 1.00 82.56 90 LEU A CA 1
ATOM 634 C C . LEU A 1 90 ? 28.158 11.391 -37.279 1.00 82.56 90 LEU A C 1
ATOM 636 O O . LEU A 1 90 ? 28.384 10.638 -38.226 1.00 82.56 90 LEU A O 1
ATOM 640 N N . ASN A 1 91 ? 28.113 12.720 -37.448 1.00 83.12 91 ASN A N 1
ATOM 641 C CA . ASN A 1 91 ? 28.375 13.388 -38.735 1.00 83.12 91 ASN A CA 1
ATOM 642 C C . ASN A 1 91 ? 29.844 13.304 -39.207 1.00 83.12 91 ASN A C 1
ATOM 644 O O . ASN A 1 91 ? 30.118 13.530 -40.391 1.00 83.12 91 ASN A O 1
ATOM 648 N N . ALA A 1 92 ? 30.799 13.027 -38.313 1.00 81.88 92 ALA A N 1
ATOM 649 C CA . ALA A 1 92 ? 32.210 12.832 -38.654 1.00 81.88 92 ALA A CA 1
ATOM 650 C C . ALA A 1 92 ? 32.561 11.362 -38.967 1.00 81.88 92 ALA A C 1
ATOM 652 O O . ALA A 1 92 ? 33.608 11.107 -39.574 1.00 81.88 92 ALA A O 1
ATOM 653 N N . ALA A 1 93 ? 31.698 10.419 -38.579 1.00 82.25 93 ALA A N 1
ATOM 654 C CA . ALA A 1 93 ? 31.845 8.984 -38.803 1.00 82.25 93 ALA A CA 1
ATOM 655 C C . ALA A 1 93 ? 31.461 8.541 -40.235 1.00 82.25 93 ALA A C 1
ATOM 657 O O . ALA A 1 93 ? 30.915 9.297 -41.042 1.00 82.25 93 ALA A O 1
ATOM 658 N N . SER A 1 94 ? 31.757 7.281 -40.572 1.00 84.06 94 SER A N 1
ATOM 659 C CA . SER A 1 94 ? 31.584 6.699 -41.917 1.00 84.06 94 SER A CA 1
ATOM 660 C C . SER A 1 94 ? 30.141 6.256 -42.228 1.00 84.06 94 SER A C 1
ATOM 662 O O . SER A 1 94 ? 29.934 5.164 -42.757 1.00 84.06 94 SER A O 1
ATOM 664 N N . ALA A 1 95 ? 29.132 7.070 -41.903 1.00 89.69 95 ALA A N 1
ATOM 665 C CA . ALA A 1 95 ? 27.723 6.702 -42.082 1.00 89.69 95 ALA A CA 1
ATOM 666 C C . ALA A 1 95 ? 27.402 6.284 -43.535 1.00 89.69 95 ALA A C 1
ATOM 668 O O . ALA A 1 95 ? 27.673 7.016 -44.494 1.00 89.69 95 ALA A O 1
ATOM 669 N N . ILE A 1 96 ? 26.789 5.107 -43.703 1.00 92.69 96 ILE A N 1
ATOM 670 C CA . ILE A 1 96 ? 26.404 4.547 -45.013 1.00 92.69 96 ILE A CA 1
ATOM 671 C C . ILE A 1 96 ? 25.079 5.125 -45.536 1.00 92.69 96 ILE A C 1
ATOM 673 O O . ILE A 1 96 ? 24.771 5.017 -46.725 1.00 92.69 96 ILE A O 1
ATOM 677 N N . GLY A 1 97 ? 24.329 5.785 -44.655 1.00 92.12 97 GLY A N 1
ATOM 678 C CA . GLY A 1 97 ? 23.174 6.628 -44.943 1.00 92.12 97 GLY A CA 1
ATOM 679 C C . GLY A 1 97 ? 22.836 7.486 -43.720 1.00 92.12 97 GLY A C 1
ATOM 680 O O . GLY A 1 97 ? 23.197 7.130 -42.602 1.00 92.12 97 GLY A O 1
ATOM 681 N N . ALA A 1 98 ? 22.152 8.611 -43.930 1.00 93.94 98 ALA A N 1
ATOM 682 C CA . ALA A 1 98 ? 21.577 9.417 -42.855 1.00 93.94 98 ALA A CA 1
ATOM 683 C C . ALA A 1 98 ? 20.319 10.154 -43.344 1.00 93.94 98 ALA A C 1
ATOM 685 O O . ALA A 1 98 ? 20.208 10.469 -44.535 1.00 93.94 98 ALA A O 1
ATOM 686 N N . VAL A 1 99 ? 19.390 10.437 -42.430 1.00 94.00 99 VAL A N 1
ATOM 687 C CA . VAL A 1 99 ? 18.202 11.268 -42.656 1.00 94.00 99 VAL A CA 1
ATOM 688 C C . VAL A 1 99 ? 17.916 12.122 -41.418 1.00 94.00 99 VAL A C 1
ATOM 690 O O . VAL A 1 99 ? 17.590 11.609 -40.353 1.00 94.00 99 VAL A O 1
ATOM 693 N N . THR A 1 100 ? 18.032 13.443 -41.562 1.00 92.62 100 THR A N 1
ATOM 694 C CA . THR A 1 100 ? 17.443 14.401 -40.612 1.00 92.62 100 THR A CA 1
ATOM 695 C C . THR A 1 100 ? 15.952 14.480 -40.903 1.00 92.62 100 THR A C 1
ATOM 697 O O . THR A 1 100 ? 15.570 14.654 -42.065 1.00 92.62 100 THR A O 1
ATOM 700 N N . ARG A 1 101 ? 15.125 14.316 -39.873 1.00 91.69 101 ARG A N 1
ATOM 701 C CA . ARG A 1 101 ? 13.664 14.291 -39.994 1.00 91.69 101 ARG A CA 1
ATOM 702 C C . ARG A 1 101 ? 13.108 15.710 -39.858 1.00 91.69 101 ARG A C 1
ATOM 704 O O . ARG A 1 101 ? 13.673 16.534 -39.144 1.00 91.69 101 ARG A O 1
ATOM 711 N N . ASP A 1 102 ? 12.027 16.014 -40.571 1.00 84.31 102 ASP A N 1
ATOM 712 C CA . ASP A 1 102 ? 11.294 17.271 -40.386 1.00 84.31 102 ASP A CA 1
ATOM 713 C C . ASP A 1 102 ? 10.285 17.057 -39.241 1.00 84.31 102 ASP A C 1
ATOM 715 O O . ASP A 1 102 ? 9.481 16.132 -39.346 1.00 84.31 102 ASP A O 1
ATOM 719 N N . PRO A 1 103 ? 10.268 17.874 -38.169 1.00 80.44 103 PRO A N 1
ATOM 720 C CA . PRO A 1 103 ? 9.242 17.785 -37.124 1.00 80.44 103 PRO A CA 1
ATOM 721 C C . PRO A 1 103 ? 7.798 17.985 -37.630 1.00 80.44 103 PRO A C 1
ATOM 723 O O . PRO A 1 103 ? 6.851 17.790 -36.876 1.00 80.44 103 PRO A O 1
ATOM 726 N N . ALA A 1 104 ? 7.604 18.389 -38.892 1.00 78.38 104 ALA A N 1
ATOM 727 C CA . ALA A 1 104 ? 6.305 18.425 -39.564 1.00 78.38 104 ALA A CA 1
ATOM 728 C C . ALA A 1 104 ? 5.966 17.161 -40.393 1.00 78.38 104 ALA A C 1
ATOM 730 O O . ALA A 1 104 ? 4.918 17.148 -41.042 1.00 78.38 104 ALA A O 1
ATOM 731 N N . GLU A 1 105 ? 6.823 16.131 -40.406 1.00 70.69 105 GLU A N 1
ATOM 732 C CA . GLU A 1 105 ? 6.602 14.829 -41.071 1.00 70.69 105 GLU A CA 1
ATOM 733 C C . GLU A 1 105 ? 6.438 13.659 -40.062 1.00 70.69 105 GLU A C 1
ATOM 735 O O . GLU A 1 105 ? 6.747 12.518 -40.393 1.00 70.69 105 GLU A O 1
ATOM 740 N N . GLU A 1 106 ? 5.879 13.951 -38.874 1.00 82.69 106 GLU A N 1
ATOM 741 C CA . GLU A 1 106 ? 5.420 12.983 -37.848 1.00 82.69 106 GLU A CA 1
ATOM 742 C C . GLU A 1 106 ? 6.538 12.021 -37.349 1.00 82.69 106 GLU A C 1
ATOM 744 O O . GLU A 1 106 ? 7.727 12.323 -37.472 1.00 82.69 106 GLU A O 1
ATOM 749 N N . ASP A 1 107 ? 6.188 10.913 -36.690 1.00 84.44 107 ASP A N 1
ATOM 750 C CA . ASP A 1 107 ? 7.085 9.910 -36.073 1.00 84.44 107 ASP A CA 1
ATOM 751 C C . ASP A 1 107 ? 7.842 9.035 -37.101 1.00 84.44 107 ASP A C 1
ATOM 753 O O . ASP A 1 107 ? 8.885 8.438 -36.810 1.00 84.44 107 ASP A O 1
ATOM 757 N N . GLN A 1 108 ? 7.342 8.992 -38.337 1.00 90.69 108 GLN A N 1
ATOM 758 C CA . GLN A 1 108 ? 7.839 8.108 -39.385 1.00 90.69 108 GLN A CA 1
ATOM 759 C C . GLN A 1 108 ? 9.181 8.574 -39.985 1.00 90.69 108 GLN A C 1
ATOM 761 O O . GLN A 1 108 ? 9.603 9.733 -39.890 1.00 90.69 108 GLN A O 1
ATOM 766 N N . TYR A 1 109 ? 9.874 7.657 -40.665 1.00 92.69 109 TYR A N 1
ATOM 767 C CA . TYR A 1 109 ? 11.061 7.974 -41.462 1.00 92.69 109 TYR A CA 1
ATOM 768 C C . TYR A 1 109 ? 11.191 7.129 -42.736 1.00 92.69 109 TYR A C 1
ATOM 770 O O . TYR A 1 109 ? 10.617 6.048 -42.879 1.00 92.69 109 TYR A O 1
ATOM 778 N N . LEU A 1 110 ? 12.008 7.618 -43.679 1.00 93.69 110 LEU A N 1
ATOM 779 C CA . LEU A 1 110 ? 12.423 6.872 -44.868 1.00 93.69 110 LEU A CA 1
ATOM 780 C C . LEU A 1 110 ? 13.900 7.138 -45.181 1.00 93.69 110 LEU A C 1
ATOM 782 O O . LEU A 1 110 ? 14.285 8.244 -45.559 1.00 93.69 110 LEU A O 1
ATOM 786 N N . LEU A 1 111 ? 14.723 6.094 -45.084 1.00 94.50 111 LEU A N 1
ATOM 787 C CA . LEU A 1 111 ? 16.166 6.132 -45.324 1.00 94.50 111 LEU A CA 1
ATOM 788 C C . LEU A 1 111 ? 16.546 5.244 -46.521 1.00 94.50 111 LEU A C 1
ATOM 790 O O . LEU A 1 111 ? 16.040 4.137 -46.691 1.00 94.50 111 LEU A O 1
ATOM 794 N N . ILE A 1 112 ? 17.446 5.726 -47.381 1.00 94.56 112 ILE A N 1
ATOM 795 C CA . ILE A 1 112 ? 17.920 4.999 -48.568 1.00 94.56 112 ILE A CA 1
ATOM 796 C C . ILE A 1 112 ? 19.334 4.471 -48.319 1.00 94.56 112 ILE A C 1
ATOM 798 O O . ILE A 1 112 ? 20.275 5.256 -48.219 1.00 94.56 112 ILE A O 1
ATOM 802 N N . VAL A 1 113 ? 19.491 3.145 -48.290 1.00 94.31 113 VAL A N 1
ATOM 803 C CA . VAL A 1 113 ? 20.787 2.479 -48.071 1.00 94.31 113 VAL A CA 1
ATOM 804 C C . VAL A 1 113 ? 21.370 1.981 -49.405 1.00 94.31 113 VAL A C 1
ATOM 806 O O . VAL A 1 113 ? 20.649 1.362 -50.202 1.00 94.31 113 VAL A O 1
ATOM 809 N N . PRO A 1 114 ? 22.665 2.223 -49.702 1.00 94.56 114 PRO A N 1
ATOM 810 C CA . PRO A 1 114 ? 23.294 1.756 -50.933 1.00 94.56 114 PRO A CA 1
ATOM 811 C C . PRO A 1 114 ? 23.212 0.236 -51.124 1.00 94.56 114 PRO A C 1
ATOM 813 O O . PRO A 1 114 ? 23.421 -0.555 -50.210 1.00 94.56 114 PRO A O 1
ATOM 816 N N . ALA A 1 115 ? 22.978 -0.178 -52.369 1.00 92.62 115 ALA A N 1
ATOM 817 C CA . ALA A 1 115 ? 22.759 -1.569 -52.775 1.00 92.62 115 ALA A CA 1
ATOM 818 C C . ALA A 1 115 ? 23.936 -2.540 -52.528 1.00 92.62 115 ALA A C 1
ATOM 820 O O . ALA A 1 115 ? 23.807 -3.738 -52.783 1.00 92.62 115 ALA A O 1
ATOM 821 N N . GLU A 1 116 ? 25.090 -2.024 -52.106 1.00 92.94 116 GLU A N 1
ATOM 822 C CA . GLU A 1 116 ? 26.293 -2.785 -51.761 1.00 92.94 116 GLU A CA 1
ATOM 823 C C . GLU A 1 116 ? 26.303 -3.300 -50.312 1.00 92.94 116 GLU A C 1
ATOM 825 O O . GLU A 1 116 ? 27.039 -4.242 -50.040 1.00 92.94 116 GLU A O 1
ATOM 830 N N . PHE A 1 117 ? 25.416 -2.791 -49.445 1.00 92.56 117 PHE A N 1
ATOM 831 C CA . PHE A 1 117 ? 25.178 -3.278 -48.073 1.00 92.56 117 PHE A CA 1
ATOM 832 C C . PHE A 1 117 ? 23.992 -4.261 -47.981 1.00 92.56 117 PHE A C 1
ATOM 834 O O . PHE A 1 117 ? 23.404 -4.468 -46.925 1.00 92.56 117 PHE A O 1
ATOM 841 N N . ALA A 1 118 ? 23.591 -4.851 -49.110 1.00 90.56 118 ALA A N 1
ATOM 842 C CA . ALA A 1 118 ? 22.556 -5.880 -49.154 1.00 90.56 118 ALA A CA 1
ATOM 843 C C . ALA A 1 118 ? 23.106 -7.224 -48.645 1.00 90.56 118 ALA A C 1
ATOM 845 O O . ALA A 1 118 ? 24.062 -7.739 -49.233 1.00 90.56 118 ALA A O 1
ATOM 846 N N . ASN A 1 119 ? 22.426 -7.872 -47.693 1.00 90.31 119 ASN A N 1
ATOM 847 C CA . ASN A 1 119 ? 22.907 -9.055 -46.957 1.00 90.31 119 ASN A CA 1
ATOM 848 C C . ASN A 1 119 ? 24.143 -8.736 -46.085 1.00 90.31 119 ASN A C 1
ATOM 850 O O . ASN A 1 119 ? 25.131 -9.469 -46.124 1.00 90.31 119 ASN A O 1
ATOM 854 N N . THR A 1 120 ? 24.069 -7.635 -45.333 1.00 91.12 120 THR A N 1
ATOM 855 C CA . THR A 1 120 ? 25.053 -7.176 -44.334 1.00 91.12 120 THR A CA 1
ATOM 856 C C . THR A 1 120 ? 24.300 -6.609 -43.127 1.00 91.12 120 THR A C 1
ATOM 858 O O . THR A 1 120 ? 23.202 -6.067 -43.301 1.00 91.12 120 THR A O 1
ATOM 861 N N . VAL A 1 121 ? 24.858 -6.728 -41.918 1.00 92.81 121 VAL A N 1
ATOM 862 C CA . VAL A 1 121 ? 24.247 -6.143 -40.713 1.00 92.81 121 VAL A CA 1
ATOM 863 C C . VAL A 1 121 ? 24.472 -4.633 -40.676 1.00 92.81 121 VAL A C 1
ATOM 865 O O . VAL A 1 121 ? 25.583 -4.145 -40.906 1.00 92.81 121 VAL A O 1
ATOM 868 N N . VAL A 1 122 ? 23.402 -3.897 -40.381 1.00 94.06 122 VAL A N 1
ATOM 869 C CA . VAL A 1 122 ? 23.400 -2.440 -40.254 1.00 94.06 122 VAL A CA 1
ATOM 870 C C . VAL A 1 122 ? 22.776 -2.045 -38.921 1.00 94.06 122 VAL A C 1
ATOM 872 O O . VAL A 1 122 ? 21.677 -2.487 -38.584 1.00 94.06 122 VAL A O 1
ATOM 875 N N . PHE A 1 123 ? 23.495 -1.196 -38.194 1.00 94.12 123 PHE A N 1
ATOM 876 C CA . PHE A 1 123 ? 23.007 -0.474 -37.028 1.00 94.12 123 PHE A CA 1
ATOM 877 C C . PHE A 1 123 ? 22.387 0.845 -37.482 1.00 94.12 123 PHE A C 1
ATOM 879 O O . PHE A 1 123 ? 22.946 1.541 -38.336 1.00 94.12 123 PHE A O 1
ATOM 886 N N . PHE A 1 124 ? 21.259 1.194 -36.883 1.00 94.81 124 PHE A N 1
ATOM 887 C CA . PHE A 1 124 ? 20.600 2.482 -37.000 1.00 94.81 124 PHE A CA 1
ATOM 888 C C . PHE A 1 124 ? 20.723 3.190 -35.656 1.00 94.81 124 PHE A C 1
ATOM 890 O O . PHE A 1 124 ? 20.348 2.628 -34.631 1.00 94.81 124 PHE A O 1
ATOM 897 N N . VAL A 1 125 ? 21.274 4.401 -35.671 1.00 92.62 125 VAL A N 1
ATOM 898 C CA . VAL A 1 125 ? 21.511 5.209 -34.469 1.00 92.62 125 VAL A CA 1
ATOM 899 C C . VAL A 1 125 ? 20.754 6.515 -34.632 1.00 92.62 125 VAL A C 1
ATOM 901 O O . VAL A 1 125 ? 20.999 7.255 -35.591 1.00 92.62 125 VAL A O 1
ATOM 904 N N . PHE A 1 126 ? 19.815 6.773 -33.730 1.00 92.44 126 PHE A N 1
ATOM 905 C CA . PHE A 1 126 ? 19.125 8.048 -33.622 1.00 92.44 126 PHE A CA 1
ATOM 906 C C . PHE A 1 126 ? 19.950 9.018 -32.772 1.00 92.44 126 PHE A C 1
ATOM 908 O O . PHE A 1 126 ? 20.708 8.624 -31.884 1.00 92.44 126 PHE A O 1
ATOM 915 N N . ASP A 1 127 ? 19.817 10.295 -33.102 1.00 90.44 127 ASP A N 1
ATOM 916 C CA . ASP A 1 127 ? 20.395 11.419 -32.384 1.00 90.44 127 ASP A CA 1
ATOM 917 C C . ASP A 1 127 ? 19.271 12.404 -32.050 1.00 90.44 127 ASP A C 1
ATOM 919 O O . ASP A 1 127 ? 18.544 12.869 -32.942 1.00 90.44 127 ASP A O 1
ATOM 923 N N . ASN A 1 128 ? 19.132 12.684 -30.755 1.00 89.25 128 ASN A N 1
ATOM 924 C CA . ASN A 1 128 ? 18.029 13.434 -30.158 1.00 89.25 128 ASN A CA 1
ATOM 925 C C . ASN A 1 128 ? 18.234 14.966 -30.132 1.00 89.25 128 ASN A C 1
ATOM 927 O O . ASN A 1 128 ? 17.355 15.677 -29.653 1.00 89.25 128 ASN A O 1
ATOM 931 N N . THR A 1 129 ? 19.340 15.500 -30.675 1.00 86.31 129 THR A N 1
ATOM 932 C CA . THR A 1 129 ? 19.750 16.918 -30.510 1.00 86.31 129 THR A CA 1
ATOM 933 C C . THR A 1 129 ? 18.690 17.950 -30.937 1.00 86.31 129 THR A C 1
ATOM 935 O O . THR A 1 129 ? 18.625 19.039 -30.369 1.00 86.31 129 THR A O 1
ATOM 938 N N . ASP A 1 130 ? 17.863 17.619 -31.933 1.00 85.88 130 ASP A N 1
ATOM 939 C CA . ASP A 1 130 ? 16.731 18.429 -32.419 1.00 85.88 130 ASP A CA 1
ATOM 940 C C . ASP A 1 130 ? 15.416 17.602 -32.380 1.00 85.88 130 ASP A C 1
ATOM 942 O O . ASP A 1 130 ? 14.654 17.598 -33.354 1.00 85.88 130 ASP A O 1
ATOM 946 N N . ALA A 1 131 ? 15.181 16.829 -31.310 1.00 89.31 131 ALA A N 1
ATOM 947 C CA . ALA A 1 131 ? 14.000 15.972 -31.129 1.00 89.31 131 ALA A CA 1
ATOM 948 C C . ALA A 1 131 ? 13.105 16.400 -29.944 1.00 89.31 131 ALA A C 1
ATOM 950 O O . ALA A 1 131 ? 13.595 16.933 -28.953 1.00 89.31 131 ALA A O 1
ATOM 951 N N . GLU A 1 132 ? 11.800 16.135 -30.051 1.00 88.62 132 GLU A N 1
ATOM 952 C CA . GLU A 1 132 ? 10.782 16.297 -28.994 1.00 88.62 132 GLU A CA 1
ATOM 953 C C . GLU A 1 132 ? 9.912 15.029 -28.972 1.00 88.62 132 GLU A C 1
ATOM 955 O O . GLU A 1 132 ? 9.494 14.567 -30.039 1.00 88.62 132 GLU A O 1
ATOM 960 N N . ASP A 1 133 ? 9.629 14.469 -27.794 1.00 85.25 133 ASP A N 1
ATOM 961 C CA . ASP A 1 133 ? 8.628 13.403 -27.648 1.00 85.25 133 ASP A CA 1
ATOM 962 C C . ASP A 1 133 ? 7.204 13.988 -27.559 1.00 85.25 133 ASP A C 1
ATOM 964 O O . ASP A 1 133 ? 6.961 14.915 -26.782 1.00 85.25 133 ASP A O 1
ATOM 968 N N . ASP A 1 134 ? 6.241 13.491 -28.349 1.00 84.62 134 ASP A N 1
ATOM 969 C CA . ASP A 1 134 ? 4.881 14.052 -28.359 1.00 84.62 134 ASP A CA 1
ATOM 970 C C . ASP A 1 134 ? 4.038 13.680 -27.129 1.00 84.62 134 ASP A C 1
ATOM 972 O O . ASP A 1 134 ? 3.154 14.456 -26.756 1.00 84.62 134 ASP A O 1
ATOM 976 N N . THR A 1 135 ? 4.335 12.552 -26.475 1.00 78.12 135 THR A N 1
ATOM 977 C CA . THR A 1 135 ? 3.659 12.089 -25.253 1.00 78.12 135 THR A CA 1
ATOM 978 C C . THR A 1 135 ? 4.179 12.842 -24.030 1.00 78.12 135 THR A C 1
ATOM 980 O O . THR A 1 135 ? 3.390 13.439 -23.295 1.00 78.12 135 THR A O 1
ATOM 983 N N . PHE A 1 136 ? 5.497 12.835 -23.819 1.00 77.31 136 PHE A N 1
ATOM 984 C CA . PHE A 1 136 ? 6.130 13.288 -22.574 1.00 77.31 136 PHE A CA 1
ATOM 985 C C . PHE A 1 136 ? 6.596 14.752 -22.598 1.00 77.31 136 PHE A C 1
ATOM 987 O O . PHE A 1 136 ? 6.766 15.356 -21.540 1.00 77.31 136 PHE A O 1
ATOM 994 N N . LYS A 1 137 ? 6.729 15.364 -23.784 1.00 82.31 137 LYS A N 1
ATOM 995 C CA . LYS A 1 137 ? 7.161 16.768 -23.969 1.00 82.31 137 LYS A CA 1
ATOM 996 C C . LYS A 1 137 ? 8.563 17.088 -23.448 1.00 82.31 137 LYS A C 1
ATOM 998 O O . LYS A 1 137 ? 8.865 18.238 -23.121 1.00 82.31 137 LYS A O 1
ATOM 1003 N N . ASP A 1 138 ? 9.426 16.083 -23.474 1.00 81.25 138 ASP A N 1
ATOM 1004 C CA . ASP A 1 138 ? 10.846 16.156 -23.164 1.00 81.25 138 ASP A CA 1
ATOM 1005 C C . ASP A 1 138 ? 11.727 15.820 -24.385 1.00 81.25 138 ASP A C 1
ATOM 1007 O O . ASP A 1 138 ? 11.253 15.687 -25.521 1.00 81.25 138 ASP A O 1
ATOM 1011 N N . THR A 1 139 ? 13.039 15.750 -24.148 1.00 85.75 139 THR A N 1
ATOM 1012 C CA . THR A 1 139 ? 14.003 15.207 -25.107 1.00 85.75 139 THR A CA 1
ATOM 1013 C C . THR A 1 139 ? 14.097 13.692 -24.881 1.00 85.75 139 THR A C 1
ATOM 1015 O O . THR A 1 139 ? 14.564 13.294 -23.812 1.00 85.75 139 THR A O 1
ATOM 1018 N N . PRO A 1 140 ? 13.721 12.844 -25.854 1.00 85.25 140 PRO A N 1
ATOM 1019 C CA . PRO A 1 140 ? 13.770 11.388 -25.703 1.00 85.25 140 PRO A CA 1
ATOM 1020 C C . PRO A 1 140 ? 15.212 10.864 -25.648 1.00 85.25 140 PRO A C 1
ATOM 1022 O O . PRO A 1 140 ? 16.152 11.548 -26.068 1.00 85.25 140 PRO A O 1
ATOM 1025 N N . ALA A 1 141 ? 15.389 9.626 -25.183 1.00 84.62 141 ALA A N 1
ATOM 1026 C CA . ALA A 1 141 ? 16.690 8.947 -25.123 1.00 84.62 141 ALA A CA 1
ATOM 1027 C C . ALA A 1 141 ? 17.371 8.791 -26.506 1.00 84.62 141 ALA A C 1
ATOM 1029 O O . ALA A 1 141 ? 16.737 8.925 -27.561 1.00 84.62 141 ALA A O 1
ATOM 1030 N N . ASN A 1 142 ? 18.668 8.454 -26.539 1.00 87.62 142 ASN A N 1
ATOM 1031 C CA . ASN A 1 142 ? 19.323 8.089 -27.799 1.00 87.62 142 ASN A CA 1
ATOM 1032 C C . ASN A 1 142 ? 18.942 6.664 -28.232 1.00 87.62 142 ASN A C 1
ATOM 1034 O O . ASN A 1 142 ? 19.553 5.679 -27.817 1.00 87.62 142 ASN A O 1
ATOM 1038 N N . LEU A 1 143 ? 17.938 6.566 -29.103 1.00 91.88 143 LEU A N 1
ATOM 1039 C CA . LEU A 1 143 ? 17.388 5.292 -29.567 1.00 91.88 143 LEU A CA 1
ATOM 1040 C C . LEU A 1 143 ? 18.238 4.615 -30.658 1.00 91.88 143 LEU A C 1
ATOM 1042 O O . LEU A 1 143 ? 18.832 5.265 -31.522 1.00 91.88 143 LEU A O 1
ATOM 1046 N N . GLU A 1 144 ? 18.253 3.285 -30.672 1.00 93.25 144 GLU A N 1
ATOM 1047 C CA . GLU A 1 144 ? 19.019 2.476 -31.624 1.00 93.25 144 GLU A CA 1
ATOM 1048 C C . GLU A 1 144 ? 18.229 1.248 -32.110 1.00 93.25 144 GLU A C 1
ATOM 1050 O O . GLU A 1 144 ? 17.205 0.858 -31.551 1.00 93.25 144 GLU A O 1
ATOM 1055 N N . SER A 1 145 ? 18.679 0.644 -33.210 1.00 95.38 145 SER A N 1
ATOM 1056 C CA . SER A 1 145 ? 18.120 -0.597 -33.761 1.00 95.38 145 SER A CA 1
ATOM 1057 C C . SER A 1 145 ? 19.162 -1.294 -34.632 1.00 95.38 145 SER A C 1
ATOM 1059 O O . SER A 1 145 ? 20.033 -0.643 -35.211 1.00 95.38 145 SER A O 1
ATOM 1061 N N . VAL A 1 146 ? 19.099 -2.617 -34.763 1.00 95.12 146 VAL A N 1
ATOM 1062 C CA . VAL A 1 146 ? 20.082 -3.396 -35.532 1.00 95.12 146 VAL A CA 1
ATOM 1063 C C . VAL A 1 146 ? 19.397 -4.501 -36.330 1.00 95.12 146 VAL A C 1
ATOM 1065 O O . VAL A 1 146 ? 18.551 -5.226 -35.816 1.00 95.12 146 VAL A O 1
ATOM 1068 N N . VAL A 1 147 ? 19.742 -4.637 -37.615 1.00 94.69 147 VAL A N 1
ATOM 1069 C CA . VAL A 1 147 ? 19.133 -5.659 -38.481 1.00 94.69 147 VAL A CA 1
ATOM 1070 C C . VAL A 1 147 ? 20.076 -6.133 -39.585 1.00 94.69 147 VAL A C 1
ATOM 1072 O O . VAL A 1 147 ? 20.897 -5.380 -40.114 1.00 94.69 147 VAL A O 1
ATOM 1075 N N . MET A 1 148 ? 19.908 -7.385 -40.005 1.00 93.19 148 MET A N 1
ATOM 1076 C CA . MET A 1 148 ? 20.494 -7.907 -41.238 1.00 93.19 148 MET A CA 1
ATOM 1077 C C . MET A 1 148 ? 19.682 -7.444 -42.453 1.00 93.19 148 MET A C 1
ATOM 1079 O O . MET A 1 148 ? 18.522 -7.825 -42.638 1.00 93.19 148 MET A O 1
ATOM 1083 N N . LEU A 1 149 ? 20.286 -6.625 -43.317 1.00 92.44 149 LEU A N 1
ATOM 1084 C CA . LEU A 1 149 ? 19.609 -6.117 -44.509 1.00 92.44 149 LEU A CA 1
ATOM 1085 C C . LEU A 1 149 ? 19.389 -7.207 -45.561 1.00 92.44 149 LEU A C 1
ATOM 1087 O O . LEU A 1 149 ? 20.226 -8.076 -45.782 1.00 92.44 149 LEU A O 1
ATOM 1091 N N . GLY A 1 150 ? 18.266 -7.130 -46.274 1.00 90.19 150 GLY A N 1
ATOM 1092 C CA . GLY A 1 150 ? 17.886 -8.104 -47.294 1.00 90.19 150 GLY A CA 1
ATOM 1093 C C . GLY A 1 150 ? 18.530 -7.863 -48.662 1.00 90.19 150 GLY A C 1
ATOM 1094 O O . GLY A 1 150 ? 19.607 -7.286 -48.807 1.00 90.19 150 GLY A O 1
ATOM 1095 N N . ALA A 1 151 ? 17.855 -8.332 -49.712 1.00 91.81 151 ALA A N 1
ATOM 1096 C CA . ALA A 1 151 ? 18.343 -8.218 -51.082 1.00 91.81 151 ALA A CA 1
ATOM 1097 C C . ALA A 1 151 ? 18.148 -6.803 -51.662 1.00 91.81 151 ALA A C 1
ATOM 1099 O O . ALA A 1 151 ? 17.074 -6.225 -51.560 1.00 91.81 151 ALA A O 1
ATOM 1100 N N . ALA A 1 152 ? 19.155 -6.289 -52.375 1.00 91.62 152 ALA A N 1
ATOM 1101 C CA . ALA A 1 152 ? 19.125 -4.970 -53.013 1.00 91.62 152 ALA A CA 1
ATOM 1102 C C . ALA A 1 152 ? 17.818 -4.688 -53.792 1.00 91.62 152 ALA A C 1
ATOM 1104 O O . ALA A 1 152 ? 17.475 -5.412 -54.735 1.00 91.62 152 ALA A O 1
ATOM 1105 N N . GLY A 1 153 ? 17.114 -3.613 -53.419 1.00 90.56 153 GLY A N 1
ATOM 1106 C CA . GLY A 1 153 ? 15.817 -3.226 -53.981 1.00 90.56 153 GLY A CA 1
ATOM 1107 C C . GLY A 1 153 ? 14.583 -3.688 -53.193 1.00 90.56 153 GLY A C 1
ATOM 1108 O O . GLY A 1 153 ? 13.473 -3.545 -53.710 1.00 90.56 153 GLY A O 1
ATOM 1109 N N . THR A 1 154 ? 14.742 -4.246 -51.989 1.00 92.62 154 THR A N 1
ATOM 1110 C CA . THR A 1 154 ? 13.649 -4.432 -51.019 1.00 92.62 154 THR A CA 1
ATOM 1111 C C . THR A 1 154 ? 13.303 -3.137 -50.279 1.00 92.62 154 THR A C 1
ATOM 1113 O O . THR A 1 154 ? 14.089 -2.188 -50.229 1.00 92.62 154 THR A O 1
ATOM 1116 N N . VAL A 1 155 ? 12.110 -3.131 -49.679 1.00 91.62 155 VAL A N 1
ATOM 1117 C CA . VAL A 1 155 ? 11.781 -2.268 -48.540 1.00 91.62 155 VAL A CA 1
ATOM 1118 C C . VAL A 1 155 ? 11.944 -3.112 -47.275 1.00 91.62 155 VAL A C 1
ATOM 1120 O O . VAL A 1 155 ? 11.520 -4.269 -47.275 1.00 91.62 155 VAL A O 1
ATOM 1123 N N . HIS A 1 156 ? 12.552 -2.554 -46.234 1.00 91.38 156 HIS A N 1
ATOM 1124 C CA . HIS A 1 156 ? 12.609 -3.122 -44.888 1.00 91.38 156 HIS A CA 1
ATOM 1125 C C . HIS A 1 156 ? 11.829 -2.218 -43.937 1.00 91.38 156 HIS A C 1
ATOM 1127 O O . HIS A 1 156 ? 12.022 -1.002 -43.982 1.00 91.38 156 HIS A O 1
ATOM 1133 N N . ARG A 1 157 ? 10.980 -2.817 -43.092 1.00 91.00 157 ARG A N 1
ATOM 1134 C CA . ARG A 1 157 ? 10.498 -2.145 -41.887 1.00 91.00 157 ARG A CA 1
ATOM 1135 C C . ARG A 1 157 ? 11.551 -2.324 -40.794 1.00 91.00 157 ARG A C 1
ATOM 1137 O O . ARG A 1 157 ? 12.069 -3.429 -40.640 1.00 91.00 157 ARG A O 1
ATOM 1144 N N . VAL A 1 158 ? 11.901 -1.235 -40.126 1.00 94.44 158 VAL A N 1
ATOM 1145 C CA . VAL A 1 158 ? 12.791 -1.182 -38.963 1.00 94.44 158 VAL A CA 1
ATOM 1146 C C . VAL A 1 158 ? 12.182 -0.139 -38.036 1.00 94.44 158 VAL A C 1
ATOM 1148 O O . VAL A 1 158 ? 12.099 1.027 -38.412 1.00 94.44 158 VAL A O 1
ATOM 1151 N N . ASN A 1 159 ? 11.709 -0.561 -36.867 1.00 94.75 159 ASN A N 1
ATOM 1152 C CA . ASN A 1 159 ? 11.297 0.365 -35.819 1.00 94.75 159 ASN A CA 1
ATOM 1153 C C . ASN A 1 159 ? 12.559 0.827 -35.064 1.00 94.75 159 ASN A C 1
ATOM 1155 O O . ASN A 1 159 ? 13.537 0.076 -34.967 1.00 94.75 159 ASN A O 1
ATOM 1159 N N . ILE A 1 160 ? 12.540 2.061 -34.562 1.00 95.06 160 ILE A N 1
ATOM 1160 C CA . ILE A 1 160 ? 13.547 2.618 -33.657 1.00 95.06 160 ILE A CA 1
ATOM 1161 C C . ILE A 1 160 ? 12.815 2.936 -32.345 1.00 95.06 160 ILE A C 1
ATOM 1163 O O . ILE A 1 160 ? 12.264 4.023 -32.201 1.00 95.06 160 ILE A O 1
ATOM 1167 N N . SER A 1 161 ? 12.731 1.963 -31.437 1.00 94.12 161 SER A N 1
ATOM 1168 C CA . SER A 1 161 ? 12.040 2.078 -30.143 1.00 94.12 161 SER A CA 1
ATOM 1169 C C . SER A 1 161 ? 12.971 1.764 -28.974 1.00 94.12 161 SER A C 1
ATOM 1171 O O . SER A 1 161 ? 14.112 1.331 -29.175 1.00 94.12 161 SER A O 1
ATOM 1173 N N . LEU A 1 162 ? 12.495 1.912 -27.736 1.00 91.81 162 LEU A N 1
ATOM 1174 C CA . LEU A 1 162 ? 13.257 1.461 -26.569 1.00 91.81 162 LEU A CA 1
ATOM 1175 C C . LEU A 1 162 ? 13.564 -0.044 -26.625 1.00 91.81 162 LEU A C 1
ATOM 1177 O O . LEU A 1 162 ? 14.714 -0.425 -26.424 1.00 91.81 162 LEU A O 1
ATOM 1181 N N . GLN A 1 163 ? 12.610 -0.899 -27.015 1.00 93.00 163 GLN A N 1
ATOM 1182 C CA . GLN A 1 163 ? 12.858 -2.343 -27.165 1.00 93.00 163 GLN A CA 1
ATOM 1183 C C . GLN A 1 163 ? 13.956 -2.633 -28.200 1.00 93.00 163 GLN A C 1
ATOM 1185 O O . GLN A 1 163 ? 14.850 -3.440 -27.941 1.00 93.00 163 GLN A O 1
ATOM 1190 N N . THR A 1 164 ? 13.948 -1.954 -29.357 1.00 95.38 164 THR A N 1
ATOM 1191 C CA . THR A 1 164 ? 15.022 -2.137 -30.353 1.00 95.38 164 THR A CA 1
ATOM 1192 C C . THR A 1 164 ? 16.358 -1.579 -29.872 1.00 95.38 164 THR A C 1
ATOM 1194 O O . THR A 1 164 ? 17.406 -2.086 -30.275 1.00 95.38 164 THR A O 1
ATOM 1197 N N . THR A 1 165 ? 16.326 -0.588 -28.977 1.00 94.81 165 THR A N 1
ATOM 1198 C CA . THR A 1 165 ? 17.514 -0.014 -28.338 1.00 94.81 165 THR A CA 1
ATOM 1199 C C . THR A 1 165 ? 18.127 -1.009 -27.356 1.00 94.81 165 THR A C 1
ATOM 1201 O O . THR A 1 165 ? 19.322 -1.267 -27.459 1.00 94.81 165 THR A O 1
ATOM 1204 N N . LEU A 1 166 ? 17.336 -1.656 -26.489 1.00 94.75 166 LEU A N 1
ATOM 1205 C CA . LEU A 1 166 ? 17.823 -2.718 -25.592 1.00 94.75 166 LEU A CA 1
ATOM 1206 C C . LEU A 1 166 ? 18.446 -3.889 -26.378 1.00 94.75 166 LEU A C 1
ATOM 1208 O O . LEU A 1 166 ? 19.534 -4.358 -26.044 1.00 94.75 166 LEU A O 1
ATOM 1212 N N . ILE A 1 167 ? 17.817 -4.299 -27.488 1.00 95.88 167 ILE A N 1
ATOM 1213 C CA . ILE A 1 167 ? 18.370 -5.323 -28.393 1.00 95.88 167 ILE A CA 1
ATOM 1214 C C . ILE A 1 167 ? 19.693 -4.846 -29.009 1.00 95.88 167 ILE A C 1
ATOM 1216 O O . ILE A 1 167 ? 20.682 -5.580 -28.997 1.00 95.88 167 ILE A O 1
ATOM 1220 N N . ALA A 1 168 ? 19.756 -3.611 -29.518 1.00 93.88 168 ALA A N 1
ATOM 1221 C CA . ALA A 1 168 ? 20.984 -3.053 -30.080 1.00 93.88 168 ALA A CA 1
ATOM 1222 C C . ALA A 1 168 ? 22.114 -2.984 -29.037 1.00 93.88 168 ALA A C 1
ATOM 1224 O O . ALA A 1 168 ? 23.236 -3.382 -29.346 1.00 93.88 168 ALA A O 1
ATOM 1225 N N . GLN A 1 169 ? 21.816 -2.565 -27.804 1.00 91.56 169 GLN A N 1
ATOM 1226 C CA . GLN A 1 169 ? 22.747 -2.532 -26.672 1.00 91.56 169 GLN A CA 1
ATOM 1227 C C . GLN A 1 169 ? 23.351 -3.921 -26.394 1.00 91.56 169 GLN A C 1
ATOM 1229 O O . GLN A 1 169 ? 24.575 -4.061 -26.415 1.00 91.56 169 GLN A O 1
ATOM 1234 N N . GLN A 1 170 ? 22.526 -4.964 -26.235 1.00 93.25 170 GLN A N 1
ATOM 1235 C CA . GLN A 1 170 ? 23.004 -6.344 -26.039 1.00 93.25 170 GLN A CA 1
ATOM 1236 C C . GLN A 1 170 ? 23.850 -6.842 -27.220 1.00 93.25 170 GLN A C 1
ATOM 1238 O O . GLN A 1 170 ? 24.908 -7.447 -27.030 1.00 93.25 170 GLN A O 1
ATOM 1243 N N . VAL A 1 171 ? 23.447 -6.532 -28.457 1.00 93.25 171 VAL A N 1
ATOM 1244 C CA . VAL A 1 171 ? 24.229 -6.893 -29.649 1.00 93.25 171 VAL A CA 1
ATOM 1245 C C . VAL A 1 171 ? 25.577 -6.160 -29.678 1.00 93.25 171 VAL A C 1
ATOM 1247 O O . VAL A 1 171 ? 26.562 -6.772 -30.089 1.00 93.25 171 VAL A O 1
ATOM 1250 N N . ARG A 1 172 ? 25.675 -4.908 -29.194 1.00 87.88 172 ARG A N 1
ATOM 1251 C CA . ARG A 1 172 ? 26.964 -4.199 -29.028 1.00 87.88 172 ARG A CA 1
ATOM 1252 C C . ARG A 1 172 ? 27.875 -4.908 -28.026 1.00 87.88 172 ARG A C 1
ATOM 1254 O O . ARG A 1 172 ? 29.035 -5.144 -28.355 1.00 87.88 172 ARG A O 1
ATOM 1261 N N . MET A 1 173 ? 27.349 -5.328 -26.871 1.00 85.94 173 MET A N 1
ATOM 1262 C CA . MET A 1 173 ? 28.103 -6.134 -25.891 1.00 85.94 173 MET A CA 1
ATOM 1263 C C . MET A 1 173 ? 28.636 -7.436 -26.519 1.00 85.94 173 MET A C 1
ATOM 1265 O O . MET A 1 173 ? 29.738 -7.880 -26.200 1.00 85.94 173 MET A O 1
ATOM 1269 N N . ALA A 1 174 ? 27.891 -8.021 -27.464 1.00 87.75 174 ALA A N 1
ATOM 1270 C CA . ALA A 1 174 ? 28.283 -9.230 -28.184 1.00 87.75 174 ALA A CA 1
ATOM 1271 C C . ALA A 1 174 ? 29.327 -9.023 -29.309 1.00 87.75 174 ALA A C 1
ATOM 1273 O O . ALA A 1 174 ? 29.887 -10.016 -29.785 1.00 87.75 174 ALA A O 1
ATOM 1274 N N . LEU A 1 175 ? 29.609 -7.789 -29.761 1.00 86.69 175 LEU A N 1
ATOM 1275 C CA . LEU A 1 175 ? 30.456 -7.551 -30.944 1.00 86.69 175 LEU A CA 1
ATOM 1276 C C . LEU A 1 175 ? 31.932 -7.943 -30.748 1.00 86.69 175 LEU A C 1
ATOM 1278 O O . LEU A 1 175 ? 32.521 -8.506 -31.672 1.00 86.69 175 LEU A O 1
ATOM 1282 N N . ASP A 1 176 ? 32.524 -7.651 -29.585 1.00 80.94 176 ASP A N 1
ATOM 1283 C CA . ASP A 1 176 ? 33.955 -7.850 -29.262 1.00 80.94 176 ASP A CA 1
ATOM 1284 C C . ASP A 1 176 ? 34.118 -8.466 -27.855 1.00 80.94 176 ASP A C 1
ATOM 1286 O O . ASP A 1 176 ? 34.775 -7.918 -26.971 1.00 80.94 176 ASP A O 1
ATOM 1290 N N . LEU A 1 177 ? 33.467 -9.616 -27.632 1.00 72.75 177 LEU A N 1
ATOM 1291 C CA . LEU A 1 177 ? 33.351 -10.292 -26.324 1.00 72.75 177 LEU A CA 1
ATOM 1292 C C . LEU A 1 177 ? 34.677 -10.683 -25.637 1.00 72.75 177 LEU A C 1
ATOM 1294 O O . LEU A 1 177 ? 34.656 -11.028 -24.455 1.00 72.75 177 LEU A O 1
ATOM 1298 N N . ASP A 1 178 ? 35.818 -10.685 -26.336 1.00 74.50 178 ASP A N 1
ATOM 1299 C CA . ASP A 1 178 ? 37.141 -10.885 -25.723 1.00 74.50 178 ASP A CA 1
ATOM 1300 C C . ASP A 1 178 ? 38.029 -9.624 -25.688 1.00 74.50 178 ASP A C 1
ATOM 1302 O O . ASP A 1 178 ? 39.145 -9.683 -25.156 1.00 74.50 178 ASP A O 1
ATOM 1306 N N . GLY A 1 179 ? 37.513 -8.472 -26.142 1.00 73.00 179 GLY A N 1
ATOM 1307 C CA . GLY A 1 179 ? 38.172 -7.161 -26.072 1.00 73.00 179 GLY A CA 1
ATOM 1308 C C . GLY A 1 179 ? 39.476 -7.080 -26.872 1.00 73.00 179 GLY A C 1
ATOM 1309 O O . GLY A 1 179 ? 40.409 -6.366 -26.489 1.00 73.00 179 GLY A O 1
ATOM 1310 N N . ASP A 1 180 ? 39.577 -7.872 -27.939 1.00 79.12 180 ASP A N 1
ATOM 1311 C CA . ASP A 1 180 ? 40.738 -7.992 -28.827 1.00 79.12 180 ASP A CA 1
ATOM 1312 C C . ASP A 1 180 ? 40.762 -6.873 -29.892 1.00 79.12 180 ASP A C 1
ATOM 1314 O O . ASP A 1 180 ? 41.835 -6.519 -30.403 1.00 79.12 180 ASP A O 1
ATOM 1318 N N . GLY A 1 181 ? 39.605 -6.256 -30.163 1.00 75.81 181 GLY A N 1
ATOM 1319 C CA . GLY A 1 181 ? 39.386 -5.274 -31.225 1.00 75.81 181 GLY A CA 1
ATOM 1320 C C . GLY A 1 181 ? 38.969 -5.911 -32.556 1.00 75.81 181 GLY A C 1
ATOM 1321 O O . GLY A 1 181 ? 39.031 -5.242 -33.595 1.00 75.81 181 GLY A O 1
ATOM 1322 N N . THR A 1 182 ? 38.579 -7.193 -32.556 1.00 81.81 182 THR A N 1
ATOM 1323 C CA . THR A 1 182 ? 38.172 -7.945 -33.755 1.00 81.81 182 THR A CA 1
ATOM 1324 C C . THR A 1 182 ? 36.699 -8.329 -33.678 1.00 81.81 182 THR A C 1
ATOM 1326 O O . THR A 1 182 ? 36.343 -9.417 -33.230 1.00 81.81 182 THR A O 1
ATOM 1329 N N . ILE A 1 183 ? 35.850 -7.449 -34.208 1.00 83.88 183 ILE A N 1
ATOM 1330 C CA . ILE A 1 183 ? 34.400 -7.663 -34.261 1.00 83.88 183 ILE A CA 1
ATOM 1331 C C . ILE A 1 183 ? 34.048 -8.961 -35.016 1.00 83.88 183 ILE A C 1
ATOM 1333 O O . ILE A 1 183 ? 34.628 -9.272 -36.065 1.00 83.88 183 ILE A O 1
ATOM 1337 N N . ILE A 1 184 ? 33.088 -9.708 -34.466 1.00 87.00 184 ILE A N 1
ATOM 1338 C CA . ILE A 1 184 ? 32.550 -10.967 -35.009 1.00 87.00 184 ILE A CA 1
ATOM 1339 C C . ILE A 1 184 ? 31.905 -10.810 -36.408 1.00 87.00 184 ILE A C 1
ATOM 1341 O O . ILE A 1 184 ? 31.585 -9.707 -36.846 1.00 87.00 184 ILE A O 1
ATOM 1345 N N . ASP A 1 185 ? 31.724 -11.912 -37.152 1.00 89.56 185 ASP A N 1
ATOM 1346 C CA . ASP A 1 185 ? 31.174 -11.857 -38.522 1.00 89.56 185 ASP A CA 1
ATOM 1347 C C . ASP A 1 185 ? 29.637 -11.727 -38.580 1.00 89.56 185 ASP A C 1
ATOM 1349 O O . ASP A 1 185 ? 28.945 -12.108 -37.640 1.00 89.56 185 ASP A O 1
ATOM 1353 N N . ASP A 1 186 ? 29.097 -11.227 -39.703 1.00 87.94 186 ASP A N 1
ATOM 1354 C CA . ASP A 1 186 ? 27.655 -10.981 -39.922 1.00 87.94 186 ASP A CA 1
ATOM 1355 C C . ASP A 1 186 ? 26.731 -12.152 -39.516 1.00 87.94 186 ASP A C 1
ATOM 1357 O O . ASP A 1 186 ? 25.578 -11.924 -39.153 1.00 87.94 186 ASP A O 1
ATOM 1361 N N . ALA A 1 187 ? 27.193 -13.409 -39.583 1.00 89.88 187 ALA A N 1
ATOM 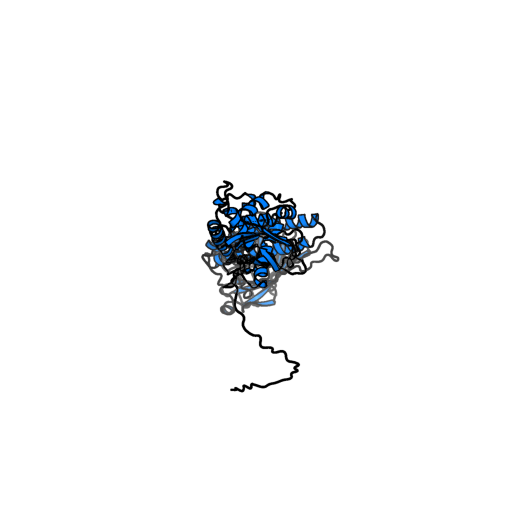1362 C CA . ALA A 1 187 ? 26.386 -14.570 -39.200 1.00 89.88 187 ALA A CA 1
ATOM 1363 C C . ALA A 1 187 ? 26.394 -14.813 -37.681 1.00 89.88 187 ALA A C 1
ATOM 1365 O O . ALA A 1 187 ? 25.387 -15.251 -37.122 1.00 89.88 187 ALA A O 1
ATOM 1366 N N . ALA A 1 188 ? 27.504 -14.503 -37.010 1.00 91.38 188 ALA A N 1
ATOM 1367 C CA . ALA A 1 188 ? 27.554 -14.432 -35.555 1.00 91.38 188 ALA A CA 1
ATOM 1368 C C . ALA A 1 188 ? 26.763 -13.218 -35.029 1.00 91.38 188 ALA A C 1
ATOM 1370 O O . ALA A 1 188 ? 26.009 -13.380 -34.075 1.00 91.38 188 ALA A O 1
ATOM 1371 N N . ILE A 1 189 ? 26.828 -12.054 -35.695 1.00 92.19 189 ILE A N 1
ATOM 1372 C CA . ILE A 1 189 ? 26.008 -10.885 -35.325 1.00 92.19 189 ILE A CA 1
ATOM 1373 C C . ILE A 1 189 ? 24.515 -11.191 -35.505 1.00 92.19 189 ILE A C 1
ATOM 1375 O O . ILE A 1 189 ? 23.745 -10.905 -34.601 1.00 92.19 189 ILE A O 1
ATOM 1379 N N . GLN A 1 190 ? 24.088 -11.846 -36.595 1.00 93.50 190 GLN A N 1
ATOM 1380 C CA . GLN A 1 190 ? 22.693 -12.308 -36.720 1.00 93.50 190 GLN A CA 1
ATOM 1381 C C . GLN A 1 190 ? 22.283 -13.228 -35.563 1.00 93.50 190 GLN A C 1
ATOM 1383 O O . GLN A 1 190 ? 21.161 -13.126 -35.087 1.00 93.50 190 GLN A O 1
ATOM 1388 N N . THR A 1 191 ? 23.183 -14.099 -35.094 1.00 94.62 191 THR A N 1
ATOM 1389 C CA . THR A 1 191 ? 22.894 -14.967 -33.940 1.00 94.62 191 THR A CA 1
ATOM 1390 C C . THR A 1 191 ? 22.708 -14.131 -32.669 1.00 94.62 191 THR A C 1
ATOM 1392 O O . THR A 1 191 ? 21.738 -14.338 -31.957 1.00 94.62 191 THR A O 1
ATOM 1395 N N . ALA A 1 192 ? 23.558 -13.123 -32.439 1.00 94.00 192 ALA A N 1
ATOM 1396 C CA . ALA A 1 192 ? 23.395 -12.188 -31.326 1.00 94.00 192 ALA A CA 1
ATOM 1397 C C . ALA A 1 192 ? 22.102 -11.353 -31.425 1.00 94.00 192 ALA A C 1
ATOM 1399 O O . ALA A 1 192 ? 21.489 -11.088 -30.400 1.00 94.00 192 ALA A O 1
ATOM 1400 N N . ILE 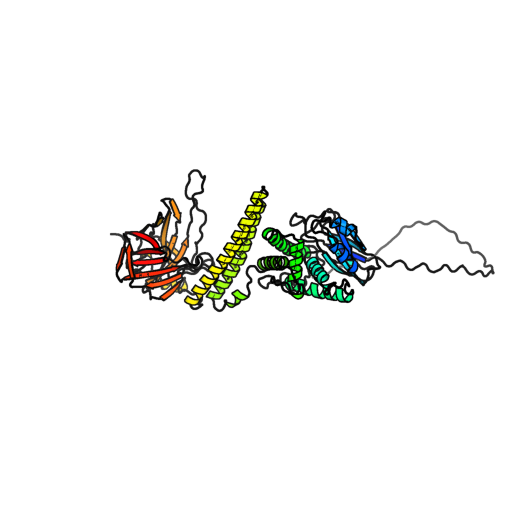A 1 193 ? 21.661 -10.968 -32.632 1.00 95.25 193 ILE A N 1
ATOM 1401 C CA . ILE A 1 193 ? 20.363 -10.298 -32.843 1.00 95.25 193 ILE A CA 1
ATOM 1402 C C . ILE A 1 193 ? 19.214 -11.249 -32.492 1.00 95.25 193 ILE A C 1
ATOM 1404 O O . ILE A 1 193 ? 18.302 -10.842 -31.777 1.00 95.25 193 ILE A O 1
ATOM 1408 N N . ASP A 1 194 ? 19.257 -12.498 -32.968 1.00 95.00 194 ASP A N 1
ATOM 1409 C CA . ASP A 1 194 ? 18.226 -13.510 -32.697 1.00 95.00 194 ASP A CA 1
ATOM 1410 C C . ASP A 1 194 ? 18.125 -13.802 -31.183 1.00 95.00 194 ASP A C 1
ATOM 1412 O O . ASP A 1 194 ? 17.021 -13.824 -30.636 1.00 95.00 194 ASP A O 1
ATOM 1416 N N . ASP A 1 195 ? 19.270 -13.969 -30.509 1.00 95.00 195 ASP A N 1
ATOM 1417 C CA . ASP A 1 195 ? 19.361 -14.234 -29.067 1.00 95.00 195 ASP A CA 1
ATOM 1418 C C . ASP A 1 195 ? 18.906 -13.010 -28.239 1.00 95.00 195 ASP A C 1
ATOM 1420 O O . ASP A 1 195 ? 18.019 -13.140 -27.398 1.00 95.00 195 ASP A O 1
ATOM 1424 N N . ALA A 1 196 ? 19.415 -11.801 -28.517 1.00 95.56 196 ALA A N 1
ATOM 1425 C CA . ALA A 1 196 ? 19.021 -10.577 -27.803 1.00 95.56 196 ALA A CA 1
ATOM 1426 C C . ALA A 1 196 ? 17.539 -10.217 -28.005 1.00 95.56 196 ALA A C 1
ATOM 1428 O O . ALA A 1 196 ? 16.873 -9.760 -27.077 1.00 95.56 196 ALA A O 1
ATOM 1429 N N . THR A 1 197 ? 16.988 -10.470 -29.199 1.00 95.25 197 THR A N 1
ATOM 1430 C CA . THR A 1 197 ? 15.545 -10.313 -29.454 1.00 95.25 197 THR A CA 1
ATOM 1431 C C . THR A 1 197 ? 14.734 -11.270 -28.583 1.00 95.25 197 THR A C 1
ATOM 1433 O O . THR A 1 197 ? 13.741 -10.860 -27.989 1.00 95.25 197 THR A O 1
ATOM 1436 N N . ALA A 1 198 ? 15.161 -12.531 -28.463 1.00 94.31 198 ALA A N 1
ATOM 1437 C CA . ALA A 1 198 ? 14.491 -13.503 -27.602 1.00 94.31 198 ALA A CA 1
ATOM 1438 C C . ALA A 1 198 ? 14.593 -13.137 -26.112 1.00 94.31 198 ALA A C 1
ATOM 1440 O O . ALA A 1 198 ? 13.620 -13.327 -25.385 1.00 94.31 198 ALA A O 1
ATOM 1441 N N . ASN A 1 199 ? 15.728 -12.585 -25.675 1.00 94.69 199 ASN A N 1
ATOM 1442 C CA . ASN A 1 199 ? 15.938 -12.158 -24.294 1.00 94.69 199 ASN A CA 1
ATOM 1443 C C . ASN A 1 199 ? 15.058 -10.950 -23.933 1.00 94.69 199 ASN A C 1
ATOM 1445 O O . ASN A 1 199 ? 14.268 -11.033 -22.998 1.00 94.69 199 ASN A O 1
ATOM 1449 N N . VAL A 1 200 ? 15.104 -9.863 -24.713 1.00 93.19 200 VAL A N 1
ATOM 1450 C CA . VAL A 1 200 ? 14.290 -8.658 -24.452 1.00 93.19 200 VAL A CA 1
ATOM 1451 C C . VAL A 1 200 ? 12.788 -8.963 -24.541 1.00 93.19 200 VAL A C 1
ATOM 1453 O O . VAL A 1 200 ? 12.023 -8.522 -23.689 1.00 93.19 200 VAL A O 1
ATOM 1456 N N . LEU A 1 201 ? 12.344 -9.781 -25.505 1.00 90.81 201 LEU A N 1
ATOM 1457 C CA . LEU A 1 201 ? 10.940 -10.212 -25.570 1.00 90.81 201 LEU A CA 1
ATOM 1458 C C . LEU A 1 201 ? 10.536 -11.193 -24.453 1.00 90.81 201 LEU A C 1
ATOM 1460 O O . LEU A 1 201 ? 9.342 -11.390 -24.251 1.00 90.81 201 LEU A O 1
ATOM 1464 N N . SER A 1 202 ? 11.493 -11.805 -23.745 1.00 89.75 202 SER A N 1
ATOM 1465 C CA . SER A 1 202 ? 11.248 -12.627 -22.551 1.00 89.75 202 SER A CA 1
ATOM 1466 C C . SER A 1 202 ? 11.146 -11.760 -21.293 1.00 89.75 202 SER A C 1
ATOM 1468 O O . SER A 1 202 ? 10.163 -11.873 -20.565 1.00 89.75 202 SER A O 1
ATOM 1470 N N . ALA A 1 203 ? 12.099 -10.843 -21.092 1.00 88.81 203 ALA A N 1
ATOM 1471 C CA . ALA A 1 203 ? 12.144 -9.939 -19.941 1.00 88.81 203 ALA A CA 1
ATOM 1472 C C . ALA A 1 203 ? 10.898 -9.037 -19.847 1.00 88.81 203 ALA A C 1
ATOM 1474 O O . ALA A 1 203 ? 10.394 -8.792 -18.759 1.00 88.81 203 ALA A O 1
ATOM 1475 N N . PHE A 1 204 ? 10.347 -8.613 -20.992 1.00 85.50 204 PHE A N 1
ATOM 1476 C CA . PHE A 1 204 ? 9.102 -7.834 -21.070 1.00 85.50 204 PHE A CA 1
ATOM 1477 C C . PHE A 1 204 ? 7.899 -8.657 -21.577 1.00 85.50 204 PHE A C 1
ATOM 1479 O O . PHE A 1 204 ? 6.979 -8.101 -22.176 1.00 85.50 204 PHE A O 1
ATOM 1486 N N . ALA A 1 205 ? 7.887 -9.983 -21.384 1.00 81.19 205 ALA A N 1
ATOM 1487 C CA . ALA A 1 205 ? 6.758 -10.833 -21.788 1.00 81.19 205 ALA A CA 1
ATOM 1488 C C . ALA A 1 205 ? 5.522 -10.645 -20.891 1.00 81.19 205 ALA A C 1
ATOM 1490 O O . ALA A 1 205 ? 4.384 -10.620 -21.372 1.00 81.19 205 ALA A O 1
ATOM 1491 N N . THR A 1 206 ? 5.751 -10.532 -19.584 1.00 75.19 206 THR A N 1
ATOM 1492 C CA . THR A 1 206 ? 4.722 -10.424 -18.546 1.00 75.19 206 THR A CA 1
ATOM 1493 C C . THR A 1 206 ? 5.081 -9.342 -17.547 1.00 75.19 206 THR A C 1
ATOM 1495 O O . THR A 1 206 ? 6.257 -9.063 -17.343 1.00 75.19 206 THR A O 1
ATOM 1498 N N . ASP A 1 207 ? 4.075 -8.779 -16.889 1.00 69.69 207 ASP A N 1
ATOM 1499 C CA . ASP A 1 207 ? 4.300 -7.923 -15.729 1.00 69.69 207 ASP A CA 1
ATOM 1500 C C . ASP A 1 207 ? 4.632 -8.732 -14.467 1.00 69.69 207 ASP A C 1
ATOM 1502 O O . ASP A 1 207 ? 4.512 -9.961 -14.441 1.00 69.69 207 ASP A O 1
ATOM 1506 N N . ALA A 1 208 ? 4.976 -7.999 -13.408 1.00 61.19 208 ALA A N 1
ATOM 1507 C CA . ALA A 1 208 ? 5.031 -8.415 -12.008 1.00 61.19 208 ALA A CA 1
ATOM 1508 C C . ALA A 1 208 ? 4.020 -9.525 -11.623 1.00 61.19 208 ALA A C 1
ATOM 1510 O O . ALA A 1 208 ? 4.338 -10.519 -10.969 1.00 61.19 208 ALA A O 1
ATOM 1511 N N . LEU A 1 209 ? 2.762 -9.406 -12.057 1.00 56.19 209 LEU A N 1
ATOM 1512 C CA . LEU A 1 209 ? 1.678 -10.314 -11.673 1.00 56.19 209 LEU A CA 1
ATOM 1513 C C . LEU A 1 209 ? 1.517 -11.511 -12.629 1.00 56.19 209 LEU A C 1
ATOM 1515 O O . LEU A 1 209 ? 0.519 -12.237 -12.551 1.00 56.19 209 LEU A O 1
ATOM 1519 N N . GLY A 1 210 ? 2.482 -11.735 -13.524 1.00 66.06 210 GLY A N 1
ATOM 1520 C CA . GLY A 1 210 ? 2.483 -12.817 -14.507 1.00 66.06 210 GLY A CA 1
ATOM 1521 C C . GLY A 1 210 ? 1.406 -12.659 -15.584 1.00 66.06 210 GLY A C 1
ATOM 1522 O O . GLY A 1 210 ? 0.943 -13.662 -16.137 1.00 66.06 210 GLY A O 1
ATOM 1523 N N . ARG A 1 211 ? 0.950 -11.427 -15.850 1.00 69.06 211 ARG A N 1
ATOM 1524 C CA . ARG A 1 211 ? -0.038 -11.115 -16.895 1.00 69.06 211 ARG A CA 1
ATOM 1525 C C . ARG A 1 211 ? 0.705 -10.745 -18.177 1.00 69.06 211 ARG A C 1
ATOM 1527 O O . ARG A 1 211 ? 1.633 -9.947 -18.118 1.00 69.06 211 ARG A O 1
ATOM 1534 N N . ASP A 1 212 ? 0.294 -11.303 -19.319 1.00 75.44 212 ASP A N 1
ATOM 1535 C CA . ASP A 1 212 ? 0.881 -10.985 -20.631 1.00 75.44 212 ASP A CA 1
ATOM 1536 C C . ASP A 1 212 ? 0.852 -9.458 -20.872 1.00 75.44 212 ASP A C 1
ATOM 1538 O O . ASP A 1 212 ? -0.233 -8.874 -20.948 1.00 75.44 212 ASP A O 1
ATOM 1542 N N . LEU A 1 213 ? 2.021 -8.813 -21.003 1.00 70.94 213 LEU A N 1
ATOM 1543 C CA . LEU A 1 213 ? 2.123 -7.364 -21.268 1.00 70.94 213 LEU A CA 1
ATOM 1544 C C . LEU A 1 213 ? 1.648 -7.007 -22.680 1.00 70.94 213 LEU A C 1
ATOM 1546 O O . LEU A 1 213 ? 1.134 -5.916 -22.921 1.00 70.94 213 LEU A O 1
ATOM 1550 N N . TYR A 1 214 ? 1.801 -7.946 -23.612 1.00 74.69 214 TYR A N 1
ATOM 1551 C CA . TYR A 1 214 ? 1.491 -7.766 -25.022 1.00 74.69 214 TYR A CA 1
ATOM 1552 C C . TYR A 1 214 ? 0.364 -8.702 -25.487 1.00 74.69 214 TYR A C 1
ATOM 1554 O O . TYR A 1 214 ? 0.302 -9.863 -25.067 1.00 74.69 214 TYR A O 1
ATOM 1562 N N . PRO A 1 215 ? -0.520 -8.259 -26.403 1.00 71.38 215 PRO A N 1
ATOM 1563 C CA . PRO A 1 215 ? -1.508 -9.135 -27.023 1.00 71.38 215 PRO A CA 1
ATOM 1564 C C . PRO A 1 215 ? -0.865 -10.331 -27.742 1.00 71.38 215 PRO A C 1
ATOM 1566 O O . PRO A 1 215 ? 0.181 -10.208 -28.376 1.00 71.38 215 PRO A O 1
ATOM 1569 N N . MET A 1 216 ? -1.537 -11.490 -27.732 1.00 67.69 216 MET A N 1
ATOM 1570 C CA . MET A 1 216 ? -1.124 -12.632 -28.561 1.00 67.69 216 MET A CA 1
ATOM 1571 C C . MET A 1 216 ? -0.972 -12.220 -30.036 1.00 67.69 216 MET A C 1
ATOM 1573 O O . MET A 1 216 ? -1.905 -11.669 -30.619 1.00 67.69 216 MET A O 1
ATOM 1577 N N . ASP A 1 217 ? 0.167 -12.595 -30.624 1.00 73.88 217 ASP A N 1
ATOM 1578 C CA . ASP A 1 217 ? 0.641 -12.260 -31.978 1.00 73.88 217 ASP A CA 1
ATOM 1579 C C . ASP A 1 217 ? 1.199 -10.817 -32.180 1.00 73.88 217 ASP A C 1
ATOM 1581 O O . ASP A 1 217 ? 1.542 -10.483 -33.315 1.00 73.88 217 ASP A O 1
ATOM 1585 N N . PHE A 1 218 ? 1.372 -9.993 -31.129 1.00 83.00 218 PHE A N 1
ATOM 1586 C CA . PHE A 1 218 ? 2.136 -8.724 -31.185 1.00 83.00 218 PHE A CA 1
ATOM 1587 C C . PHE A 1 218 ? 3.658 -8.938 -31.018 1.00 83.00 218 PHE A C 1
ATOM 1589 O O . PHE A 1 218 ? 4.091 -9.888 -30.365 1.00 83.00 218 PHE A O 1
ATOM 1596 N N . ASP A 1 219 ? 4.470 -8.046 -31.602 1.00 85.81 219 ASP A N 1
ATOM 1597 C CA . ASP A 1 219 ? 5.941 -8.030 -31.505 1.00 85.81 219 ASP A CA 1
ATOM 1598 C C . ASP A 1 219 ? 6.462 -6.578 -31.657 1.00 85.81 219 ASP A C 1
ATOM 1600 O O . ASP A 1 219 ? 6.513 -6.073 -32.786 1.00 85.81 219 ASP A O 1
ATOM 1604 N N . PRO A 1 220 ? 6.863 -5.882 -30.572 1.00 82.81 220 PRO A N 1
ATOM 1605 C CA . PRO A 1 220 ? 7.226 -4.459 -30.623 1.00 82.81 220 PRO A CA 1
ATOM 1606 C C . PRO A 1 220 ? 8.417 -4.150 -31.550 1.00 82.81 220 PRO A C 1
ATOM 1608 O O . PRO A 1 220 ? 8.545 -3.031 -32.053 1.00 82.81 220 PRO A O 1
ATOM 1611 N N . VAL A 1 221 ? 9.274 -5.137 -31.832 1.00 87.81 221 VAL A N 1
ATOM 1612 C CA . VAL A 1 221 ? 10.488 -4.969 -32.647 1.00 87.81 221 VAL A CA 1
ATOM 1613 C C . VAL A 1 221 ? 10.143 -4.776 -34.127 1.00 87.81 221 VAL A C 1
ATOM 1615 O O . VAL A 1 221 ? 10.833 -4.038 -34.837 1.00 87.81 221 VAL A O 1
ATOM 1618 N N . VAL A 1 222 ? 9.076 -5.429 -34.611 1.00 86.12 222 VAL A N 1
ATOM 1619 C CA . VAL A 1 222 ? 8.756 -5.504 -36.051 1.00 86.12 222 VAL A CA 1
ATOM 1620 C C . VAL A 1 222 ? 7.288 -5.264 -36.424 1.00 86.12 222 VAL A C 1
ATOM 1622 O O . VAL A 1 222 ? 6.976 -5.334 -37.619 1.00 86.12 222 VAL A O 1
ATOM 1625 N N . HIS A 1 223 ? 6.391 -4.983 -35.470 1.00 89.06 223 HIS A N 1
ATOM 1626 C CA . HIS A 1 223 ? 4.967 -4.767 -35.761 1.00 89.06 223 HIS A CA 1
ATOM 1627 C C . HIS A 1 223 ? 4.736 -3.639 -36.780 1.00 89.06 223 HIS A C 1
ATOM 1629 O O . HIS A 1 223 ? 5.510 -2.676 -36.822 1.00 89.06 223 HIS A O 1
ATOM 1635 N N . ASP A 1 224 ? 3.702 -3.783 -37.625 1.00 87.94 224 ASP A N 1
ATOM 1636 C CA . ASP A 1 224 ? 3.417 -2.870 -38.741 1.00 87.94 224 ASP A CA 1
ATOM 1637 C C . ASP A 1 224 ? 2.266 -1.879 -38.517 1.00 87.94 224 ASP A C 1
ATOM 1639 O O . ASP A 1 224 ? 2.112 -0.981 -39.348 1.00 87.94 224 ASP A O 1
ATOM 1643 N N . ASP A 1 225 ? 1.542 -1.986 -37.397 1.00 88.56 225 ASP A N 1
ATOM 1644 C CA . ASP A 1 225 ? 0.720 -0.895 -36.861 1.00 88.56 225 ASP A CA 1
ATOM 1645 C C . ASP A 1 225 ? 1.588 0.024 -35.990 1.00 88.56 225 ASP A C 1
ATOM 1647 O O . ASP A 1 225 ? 2.299 -0.449 -35.102 1.00 88.56 225 ASP A O 1
ATOM 1651 N N . ASP A 1 226 ? 1.567 1.323 -36.289 1.00 89.06 226 ASP A N 1
ATOM 1652 C CA . ASP A 1 226 ? 2.423 2.318 -35.643 1.00 89.06 226 ASP A CA 1
ATOM 1653 C C . ASP A 1 226 ? 1.904 2.644 -34.227 1.00 89.06 226 ASP A C 1
ATOM 1655 O O . ASP A 1 226 ? 2.711 2.779 -33.308 1.00 89.06 226 ASP A O 1
ATOM 1659 N N . ASP A 1 227 ? 0.581 2.705 -34.017 1.00 85.81 227 ASP A N 1
ATOM 1660 C CA . ASP A 1 227 ? -0.035 3.095 -32.734 1.00 85.81 227 ASP A CA 1
ATOM 1661 C C . ASP A 1 227 ? 0.331 2.103 -31.606 1.00 85.81 227 ASP A C 1
ATOM 1663 O O . ASP A 1 227 ? 0.688 2.508 -30.499 1.00 85.81 227 ASP A O 1
ATOM 1667 N N . GLU A 1 228 ? 0.319 0.798 -31.899 1.00 86.00 228 GLU A N 1
ATOM 1668 C CA . GLU A 1 228 ? 0.628 -0.260 -30.920 1.00 86.00 228 GLU A CA 1
ATOM 1669 C C . GLU A 1 228 ? 2.126 -0.294 -30.536 1.00 86.00 228 GLU A C 1
ATOM 1671 O O . GLU A 1 228 ? 2.477 -0.662 -29.415 1.00 86.00 228 GLU A O 1
ATOM 1676 N N . VAL A 1 229 ? 3.030 0.134 -31.431 1.00 87.75 229 VAL A N 1
ATOM 1677 C CA . VAL A 1 229 ? 4.472 0.260 -31.126 1.00 87.75 229 VAL A CA 1
ATOM 1678 C C . VAL A 1 229 ? 4.744 1.491 -30.253 1.00 87.75 229 VAL A C 1
ATOM 1680 O O . VAL A 1 229 ? 5.614 1.433 -29.383 1.00 87.75 229 VAL A O 1
ATOM 1683 N N . HIS A 1 230 ? 3.977 2.574 -30.426 1.00 87.62 230 HIS A N 1
ATOM 1684 C CA . HIS A 1 230 ? 4.032 3.732 -29.529 1.00 87.62 230 HIS A CA 1
ATOM 1685 C C . HIS A 1 230 ? 3.573 3.368 -28.111 1.00 87.62 230 HIS A C 1
ATOM 1687 O O . HIS A 1 230 ? 4.295 3.658 -27.161 1.00 87.62 230 HIS A O 1
ATOM 1693 N N . GLU A 1 231 ? 2.430 2.687 -27.955 1.00 82.50 231 GLU A N 1
ATOM 1694 C CA . GLU A 1 231 ? 1.923 2.249 -26.639 1.00 82.50 231 GLU A CA 1
ATOM 1695 C C . GLU A 1 231 ? 2.942 1.347 -25.918 1.00 82.50 231 GLU A C 1
ATOM 1697 O O . GLU A 1 231 ? 3.292 1.599 -24.763 1.00 82.50 231 GLU A O 1
ATOM 1702 N N . ALA A 1 232 ? 3.510 0.370 -26.636 1.00 83.00 232 ALA A N 1
ATOM 1703 C CA . ALA A 1 232 ? 4.567 -0.495 -26.118 1.00 83.00 232 ALA A CA 1
ATOM 1704 C C . ALA A 1 232 ? 5.836 0.273 -25.703 1.00 83.00 232 ALA A C 1
ATOM 1706 O O . ALA A 1 232 ? 6.461 -0.075 -24.701 1.00 83.00 232 ALA A O 1
ATOM 1707 N N . SER A 1 233 ? 6.262 1.293 -26.459 1.00 86.44 233 SER A N 1
ATOM 1708 C CA . SER A 1 233 ? 7.476 2.048 -26.121 1.00 86.44 233 SER A CA 1
ATOM 1709 C C . SER A 1 233 ? 7.245 3.073 -25.010 1.00 86.44 233 SER A C 1
ATOM 1711 O O . SER A 1 233 ? 8.109 3.201 -24.151 1.00 86.44 233 SER A O 1
ATOM 1713 N N . SER A 1 234 ? 6.096 3.758 -24.954 1.00 82.75 234 SER A N 1
ATOM 1714 C CA . SER A 1 234 ? 5.809 4.738 -23.893 1.00 82.75 234 SER A CA 1
ATOM 1715 C C . SER A 1 234 ? 5.640 4.110 -2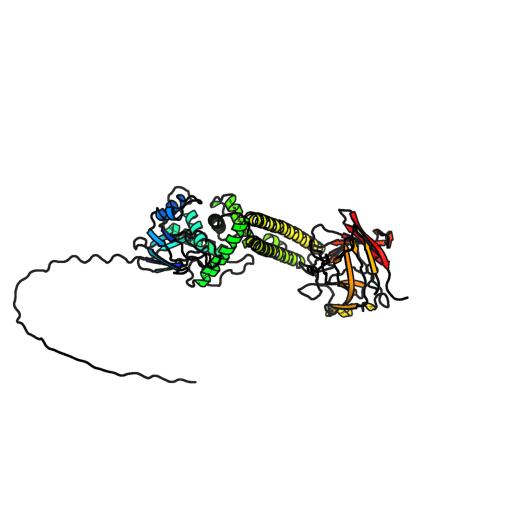2.509 1.00 82.75 234 SER A C 1
ATOM 1717 O O . SER A 1 234 ? 5.980 4.757 -21.523 1.00 82.75 234 SER A O 1
ATOM 1719 N N . ALA A 1 235 ? 5.178 2.858 -22.404 1.00 77.00 235 ALA A N 1
ATOM 1720 C CA . ALA A 1 235 ? 5.157 2.143 -21.123 1.00 77.00 235 ALA A CA 1
ATOM 1721 C C . ALA A 1 235 ? 6.577 1.978 -20.543 1.00 77.00 235 ALA A C 1
ATOM 1723 O O . ALA A 1 235 ? 6.822 2.267 -19.373 1.00 77.00 235 ALA A O 1
ATOM 1724 N N . LEU A 1 236 ? 7.534 1.596 -21.394 1.00 81.62 236 LEU A N 1
ATOM 1725 C CA . LEU A 1 236 ? 8.948 1.482 -21.031 1.00 81.62 236 LEU A CA 1
ATOM 1726 C C . LEU A 1 236 ? 9.599 2.866 -20.829 1.00 81.62 236 LEU A C 1
ATOM 1728 O O . LEU A 1 236 ? 10.423 3.042 -19.937 1.00 81.62 236 LEU A O 1
ATOM 1732 N N . GLY A 1 237 ? 9.176 3.866 -21.606 1.00 82.62 237 GLY A N 1
ATOM 1733 C CA . GLY A 1 237 ? 9.603 5.259 -21.476 1.00 82.62 237 GLY A CA 1
ATOM 1734 C C . GLY A 1 237 ? 9.169 5.910 -20.164 1.00 82.62 237 GLY A C 1
ATOM 1735 O O . GLY A 1 237 ? 9.914 6.724 -19.620 1.00 82.62 237 GLY A O 1
ATOM 1736 N N . PHE A 1 238 ? 8.010 5.530 -19.620 1.00 79.25 238 PHE A N 1
ATOM 1737 C CA . PHE A 1 238 ? 7.561 5.955 -18.293 1.00 79.25 238 PHE A CA 1
ATOM 1738 C C . PHE A 1 238 ? 8.420 5.339 -17.177 1.00 79.25 238 PHE A C 1
ATOM 1740 O O . PHE A 1 238 ? 8.890 6.073 -16.312 1.00 79.25 238 PHE A O 1
ATOM 1747 N N . LEU A 1 239 ? 8.713 4.034 -17.242 1.00 77.56 239 LEU A N 1
ATOM 1748 C CA . LEU A 1 239 ? 9.597 3.348 -16.285 1.00 77.56 239 LEU A CA 1
ATOM 1749 C C . LEU A 1 239 ? 10.991 4.000 -16.218 1.00 77.56 239 LEU A C 1
ATOM 1751 O O . LEU A 1 239 ? 11.488 4.300 -15.135 1.00 77.56 239 LEU A O 1
ATOM 1755 N N . LEU A 1 240 ? 11.593 4.307 -17.372 1.00 83.50 240 LEU A N 1
ATOM 1756 C CA . LEU A 1 240 ? 12.878 5.016 -17.433 1.00 83.50 240 LEU A CA 1
ATOM 1757 C C . LEU A 1 240 ? 12.809 6.436 -16.844 1.00 83.50 240 LEU A C 1
ATOM 1759 O O . LEU A 1 240 ? 13.790 6.907 -16.274 1.00 83.50 240 LEU A O 1
ATOM 1763 N N . ARG A 1 241 ? 11.663 7.118 -16.970 1.00 78.00 241 ARG A N 1
ATOM 1764 C CA . ARG A 1 241 ? 11.423 8.457 -16.402 1.00 78.00 241 ARG A CA 1
ATOM 1765 C C . ARG A 1 241 ? 11.184 8.425 -14.895 1.00 78.00 241 ARG A C 1
ATOM 1767 O O . ARG A 1 241 ? 11.594 9.366 -14.226 1.00 78.00 241 ARG A O 1
ATOM 1774 N N . ALA A 1 242 ? 10.590 7.363 -14.355 1.00 71.19 242 ALA A N 1
ATOM 1775 C CA . ALA A 1 242 ? 10.513 7.149 -12.912 1.00 71.19 242 ALA A CA 1
ATOM 1776 C C . ALA A 1 242 ? 11.928 7.050 -12.314 1.00 71.19 242 ALA A C 1
ATOM 1778 O O . ALA A 1 242 ? 12.327 7.904 -11.525 1.00 71.19 242 ALA A O 1
ATOM 1779 N N . VAL A 1 243 ? 12.726 6.091 -12.799 1.00 77.38 243 VAL A N 1
ATOM 1780 C CA . VAL A 1 243 ? 14.094 5.839 -12.309 1.00 77.38 243 VAL A CA 1
ATOM 1781 C C . VAL A 1 243 ? 15.008 7.057 -12.485 1.00 77.38 243 VAL A C 1
ATOM 1783 O O . VAL A 1 243 ? 15.745 7.398 -11.567 1.00 77.38 243 VAL A O 1
ATOM 1786 N N . ALA A 1 244 ? 14.933 7.771 -13.616 1.00 79.44 244 ALA A N 1
ATOM 1787 C CA . ALA A 1 244 ? 15.766 8.955 -13.859 1.00 79.44 244 ALA A CA 1
ATOM 1788 C C . ALA A 1 244 ? 15.543 10.098 -12.853 1.00 79.44 244 ALA A C 1
ATOM 1790 O O . ALA A 1 244 ? 16.481 10.836 -12.559 1.00 79.44 244 ALA A O 1
ATOM 1791 N N . ASN A 1 245 ? 14.321 10.250 -12.328 1.00 69.75 245 ASN A N 1
ATOM 1792 C CA . ASN A 1 245 ? 14.022 11.267 -11.318 1.00 69.75 245 ASN A CA 1
ATOM 1793 C C . ASN A 1 245 ? 14.473 10.850 -9.908 1.00 69.75 245 ASN A C 1
ATOM 1795 O O . ASN A 1 245 ? 14.841 11.723 -9.127 1.00 69.75 245 ASN A O 1
ATOM 1799 N N . VAL A 1 246 ? 14.458 9.548 -9.596 1.00 65.25 246 VAL A N 1
ATOM 1800 C CA . VAL A 1 246 ? 14.878 9.000 -8.292 1.00 65.25 246 VAL A CA 1
ATOM 1801 C C . VAL A 1 246 ? 16.409 8.946 -8.173 1.00 65.25 246 VAL A C 1
ATOM 1803 O O . VAL A 1 246 ? 16.970 9.395 -7.178 1.00 65.25 246 VAL A O 1
ATOM 1806 N N . GLU A 1 247 ? 17.100 8.464 -9.210 1.00 76.50 247 GLU A N 1
ATOM 1807 C CA . GLU A 1 247 ? 18.539 8.147 -9.166 1.00 76.50 247 GLU A CA 1
ATOM 1808 C C . GLU A 1 247 ? 19.477 9.299 -9.611 1.00 76.50 247 GLU A C 1
ATOM 1810 O O . GLU A 1 247 ? 20.695 9.123 -9.626 1.00 76.50 247 GLU A O 1
ATOM 1815 N N . ASP A 1 248 ? 18.948 10.467 -10.017 1.00 75.62 248 ASP A N 1
ATOM 1816 C CA . ASP A 1 248 ? 19.701 11.577 -10.668 1.00 75.62 248 ASP A CA 1
ATOM 1817 C C . ASP A 1 248 ? 20.536 11.103 -11.890 1.00 75.62 248 ASP A C 1
ATOM 1819 O O . ASP A 1 248 ? 21.606 11.632 -12.204 1.00 75.62 248 ASP A O 1
ATOM 1823 N N . ALA A 1 249 ? 20.044 10.068 -12.584 1.00 82.12 249 ALA A N 1
ATOM 1824 C CA . ALA A 1 249 ? 20.747 9.337 -13.641 1.00 82.12 249 ALA A CA 1
ATOM 1825 C C . ALA A 1 249 ? 20.206 9.649 -15.048 1.00 82.12 249 ALA A C 1
ATOM 1827 O O . ALA A 1 249 ? 19.018 9.922 -15.239 1.00 82.12 249 ALA A O 1
ATOM 1828 N N . SER A 1 250 ? 21.059 9.578 -16.078 1.00 83.75 250 SER A N 1
ATOM 1829 C CA . SER A 1 250 ? 20.622 9.855 -17.452 1.00 83.75 250 SER A CA 1
ATOM 1830 C C . SER A 1 250 ? 19.928 8.657 -18.112 1.00 83.75 250 SER A C 1
ATOM 1832 O O . SER A 1 250 ? 20.264 7.497 -17.868 1.00 83.75 250 SER A O 1
ATOM 1834 N N . PHE A 1 251 ? 18.999 8.928 -19.038 1.00 83.12 251 PHE A N 1
ATOM 1835 C CA . PHE A 1 251 ? 18.308 7.874 -19.791 1.00 83.12 251 PHE A CA 1
ATOM 1836 C C . PHE A 1 251 ? 19.265 6.912 -20.510 1.00 83.12 251 PHE A C 1
ATOM 1838 O O . PHE A 1 251 ? 19.006 5.713 -20.540 1.00 83.12 251 PHE A O 1
ATOM 1845 N N . ASP A 1 252 ? 20.376 7.408 -21.067 1.00 82.00 252 ASP A N 1
ATOM 1846 C CA . ASP A 1 252 ? 21.354 6.575 -21.778 1.00 82.00 252 ASP A CA 1
ATOM 1847 C C . ASP A 1 252 ? 22.089 5.599 -20.822 1.00 82.00 252 ASP A C 1
ATOM 1849 O O . ASP A 1 252 ? 22.488 4.515 -21.255 1.00 82.00 252 ASP A O 1
ATOM 1853 N N . GLU A 1 253 ? 22.225 5.936 -19.531 1.00 87.06 253 GLU A N 1
ATOM 1854 C CA . GLU A 1 253 ? 22.798 5.068 -18.485 1.00 87.06 253 GLU A CA 1
ATOM 1855 C C . GLU A 1 253 ? 21.786 4.020 -18.005 1.00 87.06 253 GLU A C 1
ATOM 1857 O O . GLU A 1 253 ? 22.108 2.830 -17.967 1.00 87.06 253 GLU A O 1
ATOM 1862 N N . ILE A 1 254 ? 20.542 4.428 -17.734 1.00 89.00 254 ILE A N 1
ATOM 1863 C CA . ILE A 1 254 ? 19.470 3.518 -17.294 1.00 89.00 254 ILE A CA 1
ATOM 1864 C C . ILE A 1 254 ? 19.134 2.513 -18.407 1.00 89.00 254 ILE A C 1
ATOM 1866 O O . ILE A 1 254 ? 19.038 1.316 -18.154 1.00 89.00 254 ILE A O 1
ATOM 1870 N N . VAL A 1 255 ? 19.061 2.955 -19.670 1.00 90.38 255 VAL A N 1
ATOM 1871 C CA . VAL A 1 255 ? 18.895 2.073 -20.844 1.00 90.38 255 VAL A CA 1
ATOM 1872 C C . VAL A 1 255 ? 20.068 1.094 -20.993 1.00 90.38 255 VAL A C 1
ATOM 1874 O O . VAL A 1 255 ? 19.865 -0.029 -21.457 1.00 90.38 255 VAL A O 1
ATOM 1877 N N . ALA A 1 256 ? 21.289 1.475 -20.605 1.00 89.06 256 ALA A N 1
ATOM 1878 C CA . ALA A 1 256 ? 22.446 0.579 -20.641 1.00 89.06 256 ALA A CA 1
ATOM 1879 C C . ALA A 1 256 ? 22.428 -0.459 -19.504 1.00 89.06 256 ALA A C 1
ATOM 1881 O O . ALA A 1 256 ? 22.745 -1.623 -19.759 1.00 89.06 256 ALA A O 1
ATOM 1882 N N . ALA A 1 257 ? 22.028 -0.069 -18.288 1.00 92.12 257 ALA A N 1
ATOM 1883 C CA . ALA A 1 257 ? 21.821 -0.984 -17.165 1.00 92.12 257 ALA A CA 1
ATOM 1884 C C . ALA A 1 257 ? 20.688 -1.979 -17.469 1.00 92.12 257 ALA A C 1
ATOM 1886 O O . ALA A 1 257 ? 20.909 -3.187 -17.458 1.00 92.12 257 ALA A O 1
ATOM 1887 N N . LEU A 1 258 ? 19.524 -1.477 -17.887 1.00 93.00 258 LEU A N 1
ATOM 1888 C CA . LEU A 1 258 ? 18.344 -2.266 -18.248 1.00 93.00 258 LEU A CA 1
ATOM 1889 C C . LEU A 1 258 ? 18.599 -3.246 -19.404 1.00 93.00 258 LEU A C 1
ATOM 1891 O O . LEU A 1 258 ? 18.118 -4.378 -19.393 1.00 93.00 258 LEU A O 1
ATOM 1895 N N . ALA A 1 259 ? 19.390 -2.844 -20.403 1.00 93.44 259 ALA A N 1
ATOM 1896 C CA . ALA A 1 259 ? 19.781 -3.745 -21.485 1.00 93.44 259 ALA A CA 1
ATOM 1897 C C . ALA A 1 259 ? 20.731 -4.855 -21.020 1.00 93.44 259 ALA A C 1
ATOM 1899 O O . ALA A 1 259 ? 20.720 -5.938 -21.607 1.00 93.44 259 ALA A O 1
ATOM 1900 N N . ALA A 1 260 ? 21.566 -4.579 -20.015 1.00 93.50 260 ALA A N 1
ATOM 1901 C CA . ALA A 1 260 ? 22.477 -5.552 -19.427 1.00 93.50 260 ALA A CA 1
ATOM 1902 C C . ALA A 1 260 ? 21.753 -6.502 -18.460 1.00 93.50 260 ALA A C 1
ATOM 1904 O O . ALA A 1 260 ? 22.137 -7.665 -18.391 1.00 93.50 260 ALA A O 1
ATOM 1905 N N . ASP A 1 261 ? 20.706 -6.035 -17.777 1.00 94.00 261 ASP A N 1
ATOM 1906 C CA . ASP A 1 261 ? 19.855 -6.855 -16.910 1.00 94.00 261 ASP A CA 1
ATOM 1907 C C . ASP A 1 261 ? 19.058 -7.873 -17.730 1.00 94.00 261 ASP A C 1
ATOM 1909 O O . ASP A 1 261 ? 19.268 -9.080 -17.619 1.00 94.00 261 ASP A O 1
ATOM 1913 N N . ALA A 1 262 ? 18.308 -7.377 -18.723 1.00 94.12 262 ALA A N 1
ATOM 1914 C CA . ALA A 1 262 ? 17.518 -8.172 -19.665 1.00 94.12 262 ALA A CA 1
ATOM 1915 C C . ALA A 1 262 ? 18.338 -9.104 -20.589 1.00 94.12 262 ALA A C 1
ATOM 1917 O O . ALA A 1 262 ? 17.816 -9.590 -21.597 1.00 94.12 262 ALA A O 1
ATOM 1918 N N . ALA A 1 263 ? 19.632 -9.322 -20.327 1.00 93.62 263 ALA A N 1
ATOM 1919 C CA . ALA A 1 263 ? 20.573 -10.035 -21.190 1.00 93.62 263 ALA A CA 1
ATOM 1920 C C . ALA A 1 263 ? 20.580 -11.566 -21.032 1.00 93.62 263 ALA A C 1
ATOM 1922 O O . ALA A 1 263 ? 21.238 -12.239 -21.831 1.00 93.62 263 ALA A O 1
ATOM 1923 N N . ASP A 1 264 ? 19.853 -12.133 -20.063 1.00 92.19 264 ASP A N 1
ATOM 1924 C CA . ASP A 1 264 ? 19.575 -13.579 -20.003 1.00 92.19 264 ASP A CA 1
ATOM 1925 C C . ASP A 1 264 ? 18.086 -13.953 -20.175 1.00 92.19 264 ASP A C 1
ATOM 1927 O O . ASP A 1 264 ? 17.756 -15.138 -20.294 1.00 92.19 264 ASP A O 1
ATOM 1931 N N . GLY A 1 265 ? 17.215 -12.944 -20.306 1.00 91.19 265 GLY A N 1
ATOM 1932 C CA . GLY A 1 265 ? 15.781 -13.086 -20.564 1.00 91.19 265 GLY A CA 1
ATOM 1933 C C . GLY A 1 265 ? 14.872 -12.906 -19.345 1.00 91.19 265 GLY A C 1
ATOM 1934 O O . GLY A 1 265 ? 13.669 -13.153 -19.470 1.00 91.19 265 GLY A O 1
ATOM 1935 N N . VAL A 1 266 ? 15.427 -12.487 -18.205 1.00 88.62 266 VAL A N 1
ATOM 1936 C CA . VAL A 1 266 ? 14.713 -12.065 -16.986 1.00 88.62 266 VAL A CA 1
ATOM 1937 C C . VAL A 1 266 ? 14.881 -10.546 -16.794 1.00 88.62 266 VAL A C 1
ATOM 1939 O O . VAL A 1 266 ? 15.730 -9.938 -17.439 1.00 88.62 266 VAL A O 1
ATOM 1942 N N . LEU A 1 267 ? 14.041 -9.929 -15.964 1.00 87.88 267 LEU A N 1
ATOM 1943 C CA . LEU A 1 267 ? 14.239 -8.593 -15.401 1.00 87.88 267 LEU A CA 1
ATOM 1944 C C . LEU A 1 267 ? 14.181 -8.768 -13.876 1.00 87.88 267 LEU A C 1
ATOM 1946 O O . LEU A 1 267 ? 13.093 -8.992 -13.346 1.00 87.88 267 LEU A O 1
ATOM 1950 N N . ASP A 1 268 ? 15.339 -8.810 -13.216 1.00 86.88 268 ASP A N 1
ATOM 1951 C CA . ASP A 1 268 ? 15.464 -9.084 -11.769 1.00 86.88 268 ASP A CA 1
ATOM 1952 C C . ASP A 1 268 ? 16.552 -8.253 -11.057 1.00 86.88 268 ASP A C 1
ATOM 1954 O O . ASP A 1 268 ? 16.832 -8.474 -9.877 1.00 86.88 268 ASP A O 1
ATOM 1958 N N . GLY A 1 269 ? 17.176 -7.300 -11.759 1.00 89.44 269 GLY A N 1
ATOM 1959 C CA . GLY A 1 269 ? 18.236 -6.440 -11.231 1.00 89.44 269 GLY A CA 1
ATOM 1960 C C . GLY A 1 269 ? 19.615 -7.109 -11.139 1.00 89.44 269 GLY A C 1
ATOM 1961 O O . GLY A 1 269 ? 20.589 -6.460 -10.740 1.00 89.44 269 GLY A O 1
ATOM 1962 N N . VAL A 1 270 ? 19.748 -8.394 -11.498 1.00 91.94 270 VAL A N 1
ATOM 1963 C CA . VAL A 1 270 ? 20.985 -9.177 -11.363 1.00 91.94 270 VAL A CA 1
ATOM 1964 C C . VAL A 1 270 ? 21.722 -9.335 -12.701 1.00 91.94 270 VAL A C 1
ATOM 1966 O O . VAL A 1 270 ? 21.914 -10.446 -13.208 1.00 91.94 270 VAL A O 1
ATOM 1969 N N . ILE A 1 271 ? 22.259 -8.222 -13.224 1.00 92.50 271 ILE A N 1
ATOM 1970 C CA . ILE A 1 271 ? 23.080 -8.188 -14.453 1.00 92.50 271 ILE A CA 1
ATOM 1971 C C . ILE A 1 271 ? 24.065 -9.384 -14.526 1.00 92.50 271 ILE A C 1
ATOM 1973 O O . ILE A 1 271 ? 24.968 -9.514 -13.683 1.00 92.50 271 ILE A O 1
ATOM 1977 N N . PRO A 1 272 ? 23.996 -10.238 -15.571 1.00 91.62 272 PRO A N 1
ATOM 1978 C CA . PRO A 1 272 ? 24.821 -11.434 -15.674 1.00 91.62 272 PRO A CA 1
ATOM 1979 C C . PRO A 1 272 ? 26.329 -11.157 -15.586 1.00 91.62 272 PRO A C 1
ATOM 1981 O O . PRO A 1 272 ? 26.918 -10.475 -16.426 1.00 91.62 272 PRO A O 1
ATOM 1984 N N . VAL A 1 273 ? 27.002 -11.802 -14.623 1.00 87.75 273 VAL A N 1
ATOM 1985 C CA . VAL A 1 273 ? 28.440 -11.619 -14.300 1.00 87.75 273 VAL A CA 1
ATOM 1986 C C . VAL A 1 273 ? 29.424 -11.820 -15.467 1.00 87.75 273 VAL A C 1
ATOM 1988 O O . VAL A 1 273 ? 30.605 -11.492 -15.349 1.00 87.75 273 VAL A O 1
ATOM 1991 N N . SER A 1 274 ? 28.972 -12.377 -16.594 1.00 85.38 274 SER A N 1
ATOM 1992 C CA . SER A 1 274 ? 29.711 -12.436 -17.861 1.00 85.38 274 SER A CA 1
ATOM 1993 C C . SER A 1 274 ? 29.905 -11.075 -18.537 1.00 85.38 274 SER A C 1
ATOM 1995 O O . SER A 1 274 ? 30.869 -10.932 -19.284 1.00 85.38 274 SER A O 1
ATOM 1997 N N . LEU A 1 275 ? 29.031 -10.101 -18.269 1.00 85.94 275 LEU A N 1
ATOM 1998 C CA . LEU A 1 275 ? 29.106 -8.730 -18.786 1.00 85.94 275 LEU A CA 1
ATOM 1999 C C . LEU A 1 275 ? 30.046 -7.835 -17.961 1.00 85.94 275 LEU A C 1
ATOM 2001 O O . LEU A 1 275 ? 30.457 -6.784 -18.439 1.00 85.94 275 LEU A O 1
ATOM 2005 N N . ALA A 1 276 ? 30.432 -8.280 -16.757 1.00 87.19 276 ALA A N 1
ATOM 2006 C CA . ALA A 1 276 ? 31.292 -7.558 -15.813 1.00 87.19 276 ALA A CA 1
ATOM 2007 C C . ALA A 1 276 ? 30.815 -6.110 -15.526 1.00 87.19 276 ALA A C 1
ATOM 2009 O O . ALA A 1 276 ? 31.566 -5.166 -15.797 1.00 87.19 276 ALA A O 1
ATOM 2010 N N . PRO A 1 277 ? 29.588 -5.937 -14.989 1.00 89.31 277 PRO A N 1
ATOM 2011 C CA . PRO A 1 277 ? 28.984 -4.625 -14.745 1.00 89.31 277 PRO A CA 1
ATOM 2012 C C . PRO A 1 277 ? 29.784 -3.752 -13.766 1.00 89.31 277 PRO A C 1
ATOM 2014 O O . PRO A 1 277 ? 30.659 -4.220 -13.027 1.00 89.31 277 PRO A O 1
ATOM 2017 N N . THR A 1 278 ? 29.476 -2.455 -13.763 1.00 90.12 278 THR A N 1
ATOM 2018 C CA . THR A 1 278 ? 29.905 -1.531 -12.706 1.00 90.12 278 THR A CA 1
ATOM 2019 C C . THR A 1 278 ? 28.888 -1.545 -11.555 1.00 90.12 278 THR A C 1
ATOM 2021 O O . THR A 1 278 ? 27.713 -1.789 -11.813 1.00 90.12 278 THR A O 1
ATOM 2024 N N . PRO A 1 279 ? 29.276 -1.199 -10.311 1.00 90.94 279 PRO A N 1
ATOM 2025 C CA . PRO A 1 279 ? 28.327 -1.081 -9.193 1.00 90.94 279 PRO A CA 1
ATOM 2026 C C . PRO A 1 279 ? 27.212 -0.045 -9.408 1.00 90.94 279 PRO A C 1
ATOM 2028 O O . PRO A 1 279 ? 26.190 -0.081 -8.743 1.00 90.94 279 PRO A O 1
ATOM 2031 N N . GLU A 1 280 ? 27.444 0.888 -10.326 1.00 89.56 280 GLU A N 1
ATOM 2032 C CA . GLU A 1 280 ? 26.526 1.939 -10.768 1.00 89.56 280 GLU A CA 1
ATOM 2033 C C . GLU A 1 280 ? 25.473 1.364 -11.731 1.00 89.56 280 GLU A C 1
ATOM 2035 O O . GLU A 1 280 ? 24.286 1.607 -11.560 1.00 89.56 280 GLU A O 1
ATOM 2040 N N . MET A 1 281 ? 25.876 0.486 -12.661 1.00 89.94 281 MET A N 1
ATOM 2041 C CA . MET A 1 281 ? 24.933 -0.305 -13.461 1.00 89.94 281 MET A CA 1
ATOM 2042 C C . MET A 1 281 ? 24.174 -1.337 -12.615 1.00 89.94 281 MET A C 1
ATOM 2044 O O . MET A 1 281 ? 22.997 -1.550 -12.869 1.00 89.94 281 MET A O 1
ATOM 2048 N N . GLU A 1 282 ? 24.825 -1.970 -11.630 1.00 91.75 282 GLU A N 1
ATOM 2049 C CA . GLU A 1 282 ? 24.169 -2.902 -10.693 1.00 91.75 282 GLU A CA 1
ATOM 2050 C C . GLU A 1 282 ? 23.078 -2.181 -9.871 1.00 91.75 282 GLU A C 1
ATOM 2052 O O . GLU A 1 282 ? 21.989 -2.722 -9.715 1.00 91.75 282 GLU A O 1
ATOM 2057 N N . ALA A 1 283 ? 23.326 -0.946 -9.412 1.00 87.75 283 ALA A N 1
ATOM 2058 C CA . ALA A 1 283 ? 22.327 -0.134 -8.709 1.00 87.75 283 ALA A CA 1
ATOM 2059 C C . ALA A 1 283 ? 21.158 0.294 -9.617 1.00 87.75 283 ALA A C 1
ATOM 2061 O O . ALA A 1 283 ? 20.003 0.084 -9.261 1.00 87.75 283 ALA A O 1
ATOM 2062 N N . LEU A 1 284 ? 21.443 0.818 -10.817 1.00 90.00 284 LEU A N 1
ATOM 2063 C CA . LEU A 1 284 ? 20.391 1.220 -11.760 1.00 90.00 284 LEU A CA 1
ATOM 2064 C C . LEU A 1 284 ? 19.556 0.033 -12.268 1.00 90.00 284 LEU A C 1
ATOM 2066 O O . LEU A 1 284 ? 18.379 0.210 -12.568 1.00 90.00 284 LEU A O 1
ATOM 2070 N N . ALA A 1 285 ? 20.130 -1.169 -12.376 1.00 89.81 285 ALA A N 1
ATOM 2071 C CA . ALA A 1 285 ? 19.370 -2.370 -12.724 1.00 89.81 285 ALA A CA 1
ATOM 2072 C C . ALA A 1 285 ? 18.410 -2.786 -11.601 1.00 89.81 285 ALA A C 1
ATOM 2074 O O . ALA A 1 285 ? 17.255 -3.088 -11.899 1.00 89.81 285 ALA A O 1
ATOM 2075 N N . ALA A 1 286 ? 18.852 -2.732 -10.338 1.00 87.25 286 ALA A N 1
ATOM 2076 C CA . ALA A 1 286 ? 17.979 -2.930 -9.181 1.00 87.25 286 ALA A CA 1
ATOM 2077 C C . ALA A 1 286 ? 16.825 -1.914 -9.188 1.00 87.25 286 ALA A C 1
ATOM 2079 O O . ALA A 1 286 ? 15.686 -2.322 -9.361 1.00 87.25 286 ALA A O 1
ATOM 2080 N N . ALA A 1 287 ? 17.108 -0.606 -9.207 1.00 83.12 287 ALA A N 1
ATOM 2081 C CA . ALA A 1 287 ? 16.069 0.433 -9.184 1.00 83.12 287 ALA A CA 1
ATOM 2082 C C . ALA A 1 287 ? 15.033 0.321 -10.330 1.00 83.12 287 ALA A C 1
ATOM 2084 O O . ALA A 1 287 ? 13.854 0.620 -10.139 1.00 83.12 287 ALA A O 1
ATOM 2085 N N . VAL A 1 288 ? 15.434 -0.137 -11.528 1.00 83.50 288 VAL A N 1
ATOM 2086 C CA . VAL A 1 288 ? 14.476 -0.442 -12.611 1.00 83.50 288 VAL A CA 1
ATOM 2087 C C . VAL A 1 288 ? 13.657 -1.701 -12.310 1.00 83.50 288 VAL A C 1
ATOM 2089 O O . VAL A 1 288 ? 12.456 -1.714 -12.577 1.00 83.50 288 VAL A O 1
ATOM 2092 N N . SER A 1 289 ? 14.287 -2.755 -11.786 1.00 83.38 289 SER A N 1
ATOM 2093 C CA . SER A 1 289 ? 13.624 -4.003 -11.394 1.00 83.38 289 SER A CA 1
ATOM 2094 C C . SER A 1 289 ? 12.623 -3.785 -10.261 1.00 83.38 289 SER A C 1
ATOM 2096 O O . SER A 1 289 ? 11.499 -4.274 -10.348 1.00 83.38 289 SER A O 1
ATOM 2098 N N . ASP A 1 290 ? 12.983 -3.017 -9.238 1.00 78.00 290 ASP A N 1
ATOM 2099 C CA . ASP A 1 290 ? 12.161 -2.772 -8.051 1.00 78.00 290 ASP A CA 1
ATOM 2100 C C . ASP A 1 290 ? 10.860 -2.049 -8.453 1.00 78.00 290 ASP A C 1
ATOM 2102 O O . ASP A 1 290 ? 9.760 -2.550 -8.209 1.00 78.00 290 ASP A O 1
ATOM 2106 N N . ILE A 1 291 ? 10.962 -0.973 -9.247 1.00 72.44 291 ILE A N 1
ATOM 2107 C CA . ILE A 1 291 ? 9.795 -0.265 -9.810 1.00 72.44 291 ILE A CA 1
ATOM 2108 C C . ILE A 1 291 ? 8.996 -1.145 -10.797 1.00 72.44 291 ILE A C 1
ATOM 2110 O O . ILE A 1 291 ? 7.769 -1.052 -10.862 1.00 72.44 291 ILE A O 1
ATOM 2114 N N . ALA A 1 292 ? 9.651 -2.017 -11.575 1.00 73.25 292 ALA A N 1
ATOM 2115 C CA . ALA A 1 292 ? 8.971 -2.906 -12.527 1.00 73.25 292 ALA A CA 1
ATOM 2116 C C . ALA A 1 292 ? 8.303 -4.140 -11.881 1.00 73.25 292 ALA A C 1
ATOM 2118 O O . ALA A 1 292 ? 7.393 -4.724 -12.481 1.00 73.25 292 ALA A O 1
ATOM 2119 N N . SER A 1 293 ? 8.746 -4.536 -10.685 1.00 72.06 293 SER A N 1
ATOM 2120 C CA . SER A 1 293 ? 8.289 -5.711 -9.927 1.00 72.06 293 SER A CA 1
ATOM 2121 C C . SER A 1 293 ? 7.537 -5.360 -8.635 1.00 72.06 293 SER A C 1
ATOM 2123 O O . SER A 1 293 ? 7.173 -6.253 -7.864 1.00 72.06 293 SER A O 1
ATOM 2125 N N . ALA A 1 294 ? 7.226 -4.076 -8.433 1.00 65.44 294 ALA A N 1
ATOM 2126 C CA . ALA A 1 294 ? 6.341 -3.564 -7.393 1.00 65.44 294 ALA A CA 1
ATOM 2127 C C . ALA A 1 294 ? 5.081 -4.446 -7.232 1.00 65.44 294 ALA A C 1
ATOM 2129 O O . ALA A 1 294 ? 4.265 -4.608 -8.146 1.00 65.44 294 ALA A O 1
ATOM 2130 N N . GLY A 1 295 ? 4.949 -5.080 -6.062 1.00 56.69 295 GLY A N 1
ATOM 2131 C CA . GLY A 1 295 ? 3.867 -6.025 -5.759 1.00 56.69 295 GLY A CA 1
ATOM 2132 C C . GLY A 1 295 ? 4.066 -7.483 -6.228 1.00 56.69 295 GLY A C 1
ATOM 2133 O O . GLY A 1 295 ? 3.094 -8.257 -6.250 1.00 56.69 295 GLY A O 1
ATOM 2134 N N . SER A 1 296 ? 5.287 -7.912 -6.583 1.00 61.28 296 SER A N 1
ATOM 2135 C CA . SER A 1 296 ? 5.569 -9.289 -7.039 1.00 61.28 296 SER A CA 1
ATOM 2136 C C . SER A 1 296 ? 6.835 -9.975 -6.517 1.00 61.28 296 SER A C 1
ATOM 2138 O O . SER A 1 296 ? 7.482 -10.718 -7.251 1.00 61.28 296 SER A O 1
ATOM 2140 N N . ASP A 1 297 ? 7.139 -9.844 -5.234 1.00 67.38 297 ASP A N 1
ATOM 2141 C CA . ASP A 1 297 ? 8.177 -10.660 -4.596 1.00 67.38 297 ASP A CA 1
ATOM 2142 C C . ASP A 1 297 ? 7.778 -12.177 -4.569 1.00 67.38 297 ASP A C 1
ATOM 2144 O O . ASP A 1 297 ? 6.686 -12.574 -4.121 1.00 67.38 297 ASP A O 1
ATOM 2148 N N . GLU A 1 298 ? 8.646 -13.053 -5.110 1.00 64.94 298 GLU A N 1
ATOM 2149 C CA . GLU A 1 298 ? 8.481 -14.524 -5.095 1.00 64.94 298 GLU A CA 1
ATOM 2150 C C . GLU A 1 298 ? 8.859 -15.173 -3.747 1.00 64.94 298 GLU A C 1
ATOM 2152 O O . GLU A 1 298 ? 8.268 -16.197 -3.383 1.00 64.94 298 GLU A O 1
ATOM 2157 N N . ASP A 1 299 ? 9.790 -14.595 -2.987 1.00 71.94 299 ASP A N 1
ATOM 2158 C CA . ASP A 1 299 ? 10.193 -15.084 -1.667 1.00 71.94 299 ASP A CA 1
ATOM 2159 C C . ASP A 1 299 ? 9.074 -14.839 -0.634 1.00 71.94 299 ASP A C 1
ATOM 2161 O O . ASP A 1 299 ? 8.688 -15.793 0.051 1.00 71.94 299 ASP A O 1
ATOM 2165 N N . ILE A 1 300 ? 8.410 -13.668 -0.591 1.00 75.75 300 ILE A N 1
ATOM 2166 C CA . ILE A 1 300 ? 7.206 -13.500 0.260 1.00 75.75 300 ILE A CA 1
ATOM 2167 C C . ILE A 1 300 ? 6.081 -14.455 -0.152 1.00 75.75 300 ILE A C 1
ATOM 2169 O O . ILE A 1 300 ? 5.293 -14.919 0.679 1.00 75.75 300 ILE A O 1
ATOM 2173 N N . SER A 1 301 ? 6.020 -14.819 -1.435 1.00 72.19 301 SER A N 1
ATOM 2174 C CA . SER A 1 301 ? 5.004 -15.740 -1.950 1.00 72.19 301 SER A CA 1
ATOM 2175 C C . SER A 1 301 ? 5.137 -17.154 -1.366 1.00 72.19 301 SER A C 1
ATOM 2177 O O . SER A 1 301 ? 4.170 -17.922 -1.399 1.00 72.19 301 SER A O 1
ATOM 2179 N N . MET A 1 302 ? 6.278 -17.495 -0.750 1.00 74.12 302 MET A N 1
ATOM 2180 C CA . MET A 1 302 ? 6.453 -18.752 -0.016 1.00 74.12 302 MET A CA 1
ATOM 2181 C C . MET A 1 302 ? 5.628 -18.828 1.280 1.00 74.12 302 MET A C 1
ATOM 2183 O O . MET A 1 302 ? 5.352 -19.937 1.750 1.00 74.12 302 MET A O 1
ATOM 2187 N N . PHE A 1 303 ? 5.237 -17.686 1.861 1.00 75.62 303 PHE A N 1
ATOM 2188 C CA . PHE A 1 303 ? 4.485 -17.639 3.120 1.00 75.62 303 PHE A CA 1
ATOM 2189 C C . PHE A 1 303 ? 2.986 -17.902 2.945 1.00 75.62 303 PHE A C 1
ATOM 2191 O O . PHE A 1 303 ? 2.344 -18.277 3.920 1.00 75.62 303 PHE A O 1
ATOM 2198 N N . ALA A 1 304 ? 2.432 -17.793 1.730 1.00 76.19 304 ALA A N 1
ATOM 2199 C CA . ALA A 1 304 ? 1.010 -18.007 1.426 1.00 76.19 304 ALA A CA 1
ATOM 2200 C C . ALA A 1 304 ? 0.587 -19.496 1.530 1.00 76.19 304 ALA A C 1
ATOM 2202 O O . ALA A 1 304 ? 0.324 -20.181 0.536 1.00 76.19 304 ALA A O 1
ATOM 2203 N N . VAL A 1 305 ? 0.550 -20.023 2.757 1.00 77.00 305 VAL A N 1
ATOM 2204 C CA . VAL A 1 305 ? 0.333 -21.448 3.075 1.00 77.00 305 VAL A CA 1
ATOM 2205 C C . VAL A 1 305 ? -1.113 -21.731 3.494 1.00 77.00 305 VAL A C 1
ATOM 2207 O O . VAL A 1 305 ? -1.667 -22.782 3.150 1.00 77.00 305 VAL A O 1
ATOM 2210 N N . GLY A 1 306 ? -1.727 -20.800 4.218 1.00 75.19 306 GLY A N 1
ATOM 2211 C CA . GLY A 1 306 ? -3.108 -20.840 4.690 1.00 75.19 306 GLY A CA 1
ATOM 2212 C C . GLY A 1 306 ? -3.817 -19.502 4.459 1.00 75.19 306 GLY A C 1
ATOM 2213 O O . GLY A 1 306 ? -3.227 -18.574 3.903 1.00 75.19 306 GLY A O 1
ATOM 2214 N N . PRO A 1 307 ? -5.116 -19.391 4.788 1.00 82.12 307 PRO A N 1
ATOM 2215 C CA . PRO A 1 307 ? -5.901 -18.211 4.435 1.00 82.12 307 PRO A CA 1
ATOM 2216 C C . PRO A 1 307 ? -5.428 -16.903 5.078 1.00 82.12 307 PRO A C 1
ATOM 2218 O O . PRO A 1 307 ? -5.594 -15.858 4.457 1.00 82.12 307 PRO A O 1
ATOM 2221 N N . CYS A 1 308 ? -4.846 -16.945 6.281 1.00 89.62 308 CYS A N 1
ATOM 2222 C CA . CYS A 1 308 ? -4.379 -15.742 6.968 1.00 89.62 308 CYS A CA 1
ATOM 2223 C C . CYS A 1 308 ? -3.070 -15.250 6.341 1.00 89.62 308 CYS A C 1
ATOM 2225 O O . CYS A 1 308 ? -2.979 -14.105 5.904 1.00 89.62 308 CYS A O 1
ATOM 2227 N N . SER A 1 309 ? -2.090 -16.145 6.202 1.00 84.62 309 SER A N 1
ATOM 2228 C CA . SER A 1 309 ? -0.800 -15.831 5.582 1.00 84.62 309 SER A CA 1
ATOM 2229 C C . SER A 1 309 ? -0.934 -15.444 4.103 1.00 84.62 309 SER A C 1
ATOM 2231 O O . SER A 1 309 ? -0.246 -14.545 3.629 1.00 84.62 309 SER A O 1
ATOM 2233 N N . SER A 1 310 ? -1.891 -16.036 3.380 1.00 82.19 310 SER A N 1
ATOM 2234 C CA . SER A 1 310 ? -2.215 -15.634 2.001 1.00 82.19 310 SER A CA 1
ATOM 2235 C C . SER A 1 310 ? -2.800 -14.219 1.916 1.00 82.19 310 SER A C 1
ATOM 2237 O O . SER A 1 310 ? -2.550 -13.521 0.933 1.00 82.19 310 SER A O 1
ATOM 2239 N N . ALA A 1 311 ? -3.564 -13.781 2.924 1.00 86.19 311 ALA A N 1
ATOM 2240 C CA . ALA A 1 311 ? -4.057 -12.407 2.995 1.00 86.19 311 ALA A CA 1
ATOM 2241 C C . ALA A 1 311 ? -2.912 -11.432 3.317 1.00 86.19 311 ALA A C 1
ATOM 2243 O O . ALA A 1 311 ? -2.772 -10.435 2.619 1.00 86.19 311 ALA A O 1
ATOM 2244 N N . ALA A 1 312 ? -2.031 -11.772 4.266 1.00 90.50 312 ALA A N 1
ATOM 2245 C CA . ALA A 1 312 ? -0.838 -10.979 4.580 1.00 90.50 312 ALA A CA 1
ATOM 2246 C C . ALA A 1 312 ? 0.059 -10.753 3.347 1.00 90.50 312 ALA A C 1
ATOM 2248 O O . ALA A 1 312 ? 0.408 -9.616 3.046 1.00 90.50 312 ALA A O 1
ATOM 2249 N N . VAL A 1 313 ? 0.347 -11.809 2.572 1.00 83.69 313 VAL A N 1
ATOM 2250 C CA . VAL A 1 313 ? 1.102 -11.702 1.305 1.00 83.69 313 VAL A CA 1
ATOM 2251 C C . VAL A 1 313 ? 0.353 -10.851 0.275 1.00 83.69 313 VAL A C 1
ATOM 2253 O O . VAL A 1 313 ? 0.976 -10.108 -0.476 1.00 83.69 313 VAL A O 1
ATOM 2256 N N . SER A 1 314 ? -0.981 -10.922 0.236 1.00 82.62 314 SER A N 1
ATOM 2257 C CA . SER A 1 314 ? -1.774 -10.081 -0.672 1.00 82.62 314 SER A CA 1
ATOM 2258 C C . SER A 1 314 ? -1.731 -8.600 -0.283 1.00 82.62 314 SER A C 1
ATOM 2260 O O . SER A 1 314 ? -1.750 -7.761 -1.175 1.00 82.62 314 SER A O 1
ATOM 2262 N N . MET A 1 315 ? -1.638 -8.283 1.013 1.00 91.62 315 MET A N 1
ATOM 2263 C CA . MET A 1 315 ? -1.535 -6.904 1.498 1.00 91.62 315 MET A CA 1
ATOM 2264 C C . MET A 1 315 ? -0.119 -6.334 1.396 1.00 91.62 315 MET A C 1
ATOM 2266 O O . MET A 1 315 ? 0.009 -5.168 1.051 1.00 91.62 315 MET A O 1
ATOM 2270 N N . MET A 1 316 ? 0.939 -7.134 1.585 1.00 89.06 316 MET A N 1
ATOM 2271 C CA . MET A 1 316 ? 2.315 -6.702 1.273 1.00 89.06 316 MET A CA 1
ATOM 2272 C C . MET A 1 316 ? 2.442 -6.297 -0.204 1.00 89.06 316 MET A C 1
ATOM 2274 O O . MET A 1 316 ? 3.020 -5.270 -0.541 1.00 89.06 316 MET A O 1
ATOM 2278 N N . ARG A 1 317 ? 1.819 -7.079 -1.096 1.00 82.31 317 ARG A N 1
ATOM 2279 C CA . ARG A 1 317 ? 1.765 -6.779 -2.533 1.00 82.31 317 ARG A CA 1
ATOM 2280 C C . ARG A 1 317 ? 0.885 -5.578 -2.897 1.00 82.31 317 ARG A C 1
ATOM 2282 O O . ARG A 1 317 ? 1.049 -5.064 -3.995 1.00 82.31 317 ARG A O 1
ATOM 2289 N N . ALA A 1 318 ? -0.058 -5.187 -2.036 1.00 84.75 318 ALA A N 1
ATOM 2290 C CA . ALA A 1 318 ? -0.809 -3.943 -2.192 1.00 84.75 318 ALA A CA 1
ATOM 2291 C C . ALA A 1 318 ? 0.065 -2.761 -1.760 1.00 84.75 318 ALA A C 1
ATOM 2293 O O . ALA A 1 318 ? 0.343 -1.907 -2.584 1.00 84.75 318 ALA A O 1
ATOM 2294 N N . CYS A 1 319 ? 0.638 -2.832 -0.554 1.00 90.00 319 CYS A N 1
ATOM 2295 C CA . CYS A 1 319 ? 1.538 -1.829 0.020 1.00 90.00 319 CYS A CA 1
ATOM 2296 C C . CYS A 1 319 ? 2.671 -1.430 -0.949 1.00 90.00 319 CYS A C 1
ATOM 2298 O O . CYS A 1 319 ? 2.852 -0.256 -1.241 1.00 90.00 319 CYS A O 1
ATOM 2300 N N . ALA A 1 320 ? 3.346 -2.404 -1.575 1.00 82.19 320 ALA A N 1
ATOM 2301 C CA . ALA A 1 320 ? 4.389 -2.140 -2.576 1.00 82.19 320 ALA A CA 1
ATOM 2302 C C . ALA A 1 320 ? 3.889 -1.521 -3.908 1.00 82.19 320 ALA A C 1
ATOM 2304 O O . ALA A 1 320 ? 4.696 -1.052 -4.703 1.00 82.19 320 ALA A O 1
ATOM 2305 N N . VAL A 1 321 ? 2.582 -1.540 -4.190 1.00 80.56 321 VAL A N 1
ATOM 2306 C CA . VAL A 1 321 ? 1.954 -0.800 -5.303 1.00 80.56 321 VAL A CA 1
ATOM 2307 C C . VAL A 1 321 ? 1.481 0.577 -4.836 1.00 80.56 321 VAL A C 1
ATOM 2309 O O . VAL A 1 321 ? 1.596 1.532 -5.597 1.00 80.56 321 VAL A O 1
ATOM 2312 N N . ASP A 1 322 ? 1.005 0.687 -3.597 1.00 85.75 322 ASP A N 1
ATOM 2313 C CA . ASP A 1 322 ? 0.562 1.942 -2.990 1.00 85.75 322 ASP A CA 1
ATOM 2314 C C . ASP A 1 322 ? 1.762 2.907 -2.813 1.00 85.75 322 ASP A C 1
ATOM 2316 O O . ASP A 1 322 ? 1.688 4.044 -3.270 1.00 85.75 322 ASP A O 1
ATOM 2320 N N . VAL A 1 323 ? 2.931 2.411 -2.364 1.00 83.88 323 VAL A N 1
ATOM 2321 C CA . VAL A 1 323 ? 4.230 3.138 -2.370 1.00 83.88 323 VAL A CA 1
ATOM 2322 C C . VAL A 1 323 ? 4.558 3.734 -3.745 1.00 83.88 323 VAL A C 1
ATOM 2324 O O . VAL A 1 323 ? 5.077 4.846 -3.842 1.00 83.88 323 VAL A O 1
ATOM 2327 N N . MET A 1 324 ? 4.244 3.018 -4.830 1.00 79.25 324 MET A N 1
ATOM 2328 C CA . MET A 1 324 ? 4.469 3.517 -6.188 1.00 79.25 324 MET A CA 1
ATOM 2329 C C . MET A 1 324 ? 3.436 4.568 -6.617 1.00 79.25 324 MET A C 1
ATOM 2331 O O . MET A 1 324 ? 3.791 5.473 -7.372 1.00 79.25 324 MET A O 1
ATOM 2335 N N . ASP A 1 325 ? 2.183 4.472 -6.162 1.00 82.12 325 ASP A N 1
ATOM 2336 C CA . ASP A 1 325 ? 1.138 5.473 -6.429 1.00 82.12 325 ASP A CA 1
ATOM 2337 C C . ASP A 1 325 ? 1.484 6.794 -5.713 1.00 82.12 325 ASP A C 1
ATOM 2339 O O . ASP A 1 325 ? 1.536 7.845 -6.357 1.00 82.12 325 ASP A O 1
ATOM 2343 N N . ASP A 1 326 ? 1.868 6.724 -4.432 1.00 86.00 326 ASP A N 1
ATOM 2344 C CA . ASP A 1 326 ? 2.314 7.869 -3.624 1.00 86.00 326 ASP A CA 1
ATOM 2345 C C . ASP A 1 326 ? 3.598 8.512 -4.177 1.00 86.00 326 ASP A C 1
ATOM 2347 O O . ASP A 1 326 ? 3.667 9.736 -4.330 1.00 86.00 326 ASP A O 1
ATOM 2351 N N . LEU A 1 327 ? 4.591 7.710 -4.585 1.00 80.19 327 LEU A N 1
ATOM 2352 C CA . LEU A 1 327 ? 5.797 8.199 -5.267 1.00 80.19 327 LEU A CA 1
ATOM 2353 C C . LEU A 1 327 ? 5.451 8.956 -6.563 1.00 80.19 327 LEU A C 1
ATOM 2355 O O . LEU A 1 327 ? 6.080 9.977 -6.872 1.00 80.19 327 LEU A O 1
ATOM 2359 N N . PHE A 1 328 ? 4.444 8.515 -7.324 1.00 78.31 328 PHE A N 1
ATOM 2360 C CA . PHE A 1 328 ? 4.013 9.206 -8.542 1.00 78.31 328 PHE A CA 1
ATOM 2361 C C . PHE A 1 328 ? 3.157 10.455 -8.270 1.00 78.31 328 PHE A C 1
ATOM 2363 O O . PHE A 1 328 ? 3.378 11.474 -8.938 1.00 78.31 328 PHE A O 1
ATOM 2370 N N . GLU A 1 329 ? 2.242 10.438 -7.295 1.00 85.75 329 GLU A N 1
ATOM 2371 C CA . GLU A 1 329 ? 1.490 11.633 -6.873 1.00 85.75 329 GLU A CA 1
ATOM 2372 C C . GLU A 1 329 ? 2.449 12.701 -6.305 1.00 85.75 329 GLU A C 1
ATOM 2374 O O . GLU A 1 329 ? 2.426 13.857 -6.746 1.00 85.75 329 GLU A O 1
ATOM 2379 N N . GLY A 1 330 ? 3.377 12.307 -5.427 1.00 86.12 330 GLY A N 1
ATOM 2380 C CA . GLY A 1 330 ? 4.432 13.159 -4.871 1.00 86.12 330 GLY A CA 1
ATOM 2381 C C . GLY A 1 330 ? 5.356 13.740 -5.946 1.00 86.12 330 GLY A C 1
ATOM 2382 O O . GLY A 1 330 ? 5.554 14.958 -6.010 1.00 86.12 330 GLY A O 1
ATOM 2383 N N . THR A 1 331 ? 5.842 12.909 -6.875 1.00 81.94 331 THR A N 1
ATOM 2384 C CA . THR A 1 331 ? 6.651 13.365 -8.022 1.00 81.94 331 THR A CA 1
ATOM 2385 C C . THR A 1 331 ? 5.892 14.379 -8.885 1.00 81.94 331 THR A C 1
ATOM 2387 O O . THR A 1 331 ? 6.468 15.387 -9.317 1.00 81.94 331 THR A O 1
ATOM 2390 N N . ALA A 1 332 ? 4.591 14.171 -9.120 1.00 82.94 332 ALA A N 1
ATOM 2391 C CA . ALA A 1 332 ? 3.757 15.108 -9.871 1.00 82.94 332 ALA A CA 1
ATOM 2392 C C . ALA A 1 332 ? 3.585 16.450 -9.130 1.00 82.94 332 ALA A C 1
ATOM 2394 O O . ALA A 1 332 ? 3.680 17.509 -9.762 1.00 82.94 332 ALA A O 1
ATOM 2395 N N . ILE A 1 333 ? 3.409 16.423 -7.803 1.00 92.69 333 ILE A N 1
ATOM 2396 C CA . ILE A 1 333 ? 3.342 17.618 -6.945 1.00 92.69 333 ILE A CA 1
ATOM 2397 C C . ILE A 1 333 ? 4.663 18.396 -6.996 1.00 92.69 333 ILE A C 1
ATOM 2399 O O . ILE A 1 333 ? 4.653 19.598 -7.284 1.00 92.69 333 ILE A O 1
ATOM 2403 N N . CYS A 1 334 ? 5.803 17.728 -6.793 1.00 89.81 334 CYS A N 1
ATOM 2404 C CA . CYS A 1 334 ? 7.116 18.368 -6.872 1.00 89.81 334 CYS A CA 1
ATOM 2405 C C . CYS A 1 334 ? 7.380 18.960 -8.268 1.00 89.81 334 CYS A C 1
ATOM 2407 O O . CYS A 1 334 ? 7.950 20.046 -8.390 1.00 89.81 334 CYS A O 1
ATOM 2409 N N . THR A 1 335 ? 6.925 18.303 -9.339 1.00 86.00 335 THR A N 1
ATOM 2410 C CA . THR A 1 335 ? 7.170 18.743 -10.723 1.00 86.00 335 THR A CA 1
ATOM 2411 C C . THR A 1 335 ? 6.535 20.102 -11.073 1.00 86.00 335 THR A C 1
ATOM 2413 O O . THR A 1 335 ? 7.129 20.854 -11.851 1.00 86.00 335 THR A O 1
ATOM 2416 N N . ASP A 1 336 ? 5.402 20.492 -10.468 1.00 91.94 336 ASP A N 1
ATOM 2417 C CA . ASP A 1 336 ? 4.786 21.825 -10.677 1.00 91.94 336 ASP A CA 1
ATOM 2418 C C . ASP A 1 336 ? 5.468 22.953 -9.858 1.00 91.94 336 ASP A C 1
ATOM 2420 O O . ASP A 1 336 ? 5.161 24.141 -10.022 1.00 91.94 336 ASP A O 1
ATOM 2424 N N . ILE A 1 337 ? 6.444 22.631 -8.994 1.00 93.50 337 ILE A N 1
ATOM 2425 C CA . ILE A 1 337 ? 7.194 23.634 -8.222 1.00 93.50 337 ILE A CA 1
ATOM 2426 C C . ILE A 1 337 ? 8.088 24.467 -9.154 1.00 93.50 337 ILE A C 1
ATOM 2428 O O . ILE A 1 337 ? 8.978 23.964 -9.842 1.00 93.50 337 ILE A O 1
ATOM 2432 N N . LEU A 1 338 ? 7.871 25.788 -9.147 1.00 93.88 338 LEU A N 1
ATOM 2433 C CA . LEU A 1 338 ? 8.518 26.730 -10.069 1.00 93.88 338 LEU A CA 1
ATOM 2434 C C . LEU A 1 338 ? 9.997 27.029 -9.773 1.00 93.88 338 LEU A C 1
ATOM 2436 O O . LEU A 1 338 ? 10.727 27.371 -10.707 1.00 93.88 338 LEU A O 1
ATOM 2440 N N . ASP A 1 339 ? 10.440 26.979 -8.511 1.00 97.12 339 ASP A N 1
ATOM 2441 C CA . ASP A 1 339 ? 11.865 27.141 -8.194 1.00 97.12 339 ASP A CA 1
ATOM 2442 C C . ASP A 1 339 ? 12.597 25.804 -8.364 1.00 97.12 339 ASP A C 1
ATOM 2444 O O . ASP A 1 339 ? 12.045 24.733 -8.129 1.00 97.12 339 ASP A O 1
ATOM 2448 N N . ALA A 1 340 ? 13.836 25.859 -8.846 1.00 87.75 340 ALA A N 1
ATOM 2449 C CA . ALA A 1 340 ? 14.624 24.668 -9.138 1.00 87.75 340 ALA A CA 1
ATOM 2450 C C . ALA A 1 340 ? 15.369 24.123 -7.911 1.00 87.75 340 ALA A C 1
ATOM 2452 O O . ALA A 1 340 ? 15.805 22.980 -7.964 1.00 87.75 340 ALA A O 1
ATOM 2453 N N . ALA A 1 341 ? 15.528 24.915 -6.843 1.00 91.62 341 ALA A N 1
ATOM 2454 C CA . ALA A 1 341 ? 16.006 24.407 -5.558 1.00 91.62 341 ALA A CA 1
ATOM 2455 C C . ALA A 1 341 ? 14.855 23.729 -4.805 1.00 91.62 341 ALA A C 1
ATOM 2457 O O . ALA A 1 341 ? 14.927 22.534 -4.556 1.00 91.62 341 ALA A O 1
ATOM 2458 N N . ASP A 1 342 ? 13.756 24.458 -4.578 1.00 94.81 342 ASP A N 1
ATOM 2459 C CA . ASP A 1 342 ? 12.574 23.956 -3.864 1.00 94.81 342 ASP A CA 1
ATOM 2460 C C . ASP A 1 342 ? 12.015 22.654 -4.489 1.00 94.81 342 ASP A C 1
ATOM 2462 O O . ASP A 1 342 ? 11.569 21.769 -3.766 1.00 94.81 342 ASP A O 1
ATOM 2466 N N . ARG A 1 343 ? 12.076 22.496 -5.825 1.00 91.75 343 ARG A N 1
ATOM 2467 C CA . ARG A 1 343 ? 11.705 21.240 -6.510 1.00 91.75 343 ARG A CA 1
ATOM 2468 C C . ARG A 1 343 ? 12.697 20.096 -6.282 1.00 91.75 343 ARG A C 1
ATOM 2470 O O . ARG A 1 343 ? 12.268 18.955 -6.193 1.00 91.75 343 ARG A O 1
ATOM 2477 N N . ALA A 1 344 ? 13.997 20.383 -6.256 1.00 77.94 344 ALA A N 1
ATOM 2478 C CA . ALA A 1 344 ? 15.018 19.354 -6.069 1.00 77.94 344 ALA A CA 1
ATOM 2479 C C . ALA A 1 344 ? 15.010 18.830 -4.627 1.00 77.94 344 ALA A C 1
ATOM 2481 O O . ALA A 1 344 ? 15.078 17.624 -4.431 1.00 77.94 344 ALA A O 1
ATOM 2482 N N . ASP A 1 345 ? 14.849 19.725 -3.647 1.00 90.31 345 ASP A N 1
ATOM 2483 C CA . ASP A 1 345 ? 14.663 19.345 -2.245 1.00 90.31 345 ASP A CA 1
ATOM 2484 C C . ASP A 1 345 ? 13.384 18.477 -2.099 1.00 90.31 345 ASP A C 1
ATOM 2486 O O . ASP A 1 345 ? 13.454 17.385 -1.552 1.00 90.31 345 ASP A O 1
ATOM 2490 N N . CYS A 1 346 ? 12.258 18.876 -2.717 1.00 92.38 346 CYS A N 1
ATOM 2491 C CA . CYS A 1 346 ? 10.998 18.107 -2.725 1.00 92.38 346 CYS A CA 1
ATOM 2492 C C . CYS A 1 346 ? 11.129 16.689 -3.316 1.00 92.38 346 CYS A C 1
ATOM 2494 O O . CYS A 1 346 ? 10.597 15.741 -2.750 1.00 92.38 346 CYS A O 1
ATOM 2496 N N . LEU A 1 347 ? 11.832 16.524 -4.446 1.00 79.38 347 LEU A N 1
ATOM 2497 C CA . LEU A 1 347 ? 12.030 15.203 -5.063 1.00 79.38 347 LEU A CA 1
ATOM 2498 C C . LEU A 1 347 ? 12.909 14.280 -4.203 1.00 79.38 347 LEU A C 1
ATOM 2500 O O . LEU A 1 347 ? 12.706 13.071 -4.219 1.00 79.38 347 LEU A O 1
ATOM 2504 N N . VAL A 1 348 ? 13.855 14.842 -3.441 1.00 80.69 348 VAL A N 1
ATOM 2505 C CA . VAL A 1 348 ? 14.648 14.078 -2.465 1.00 80.69 348 VAL A CA 1
ATOM 2506 C C . VAL A 1 348 ? 13.799 13.679 -1.260 1.00 80.69 348 VAL A C 1
ATOM 2508 O O . VAL A 1 348 ? 13.918 12.543 -0.818 1.00 80.69 348 VAL A O 1
ATOM 2511 N N . ASP A 1 349 ? 12.947 14.575 -0.754 1.00 89.62 349 ASP A N 1
ATOM 2512 C CA . ASP A 1 349 ? 12.052 14.269 0.369 1.00 89.62 349 ASP A CA 1
ATOM 2513 C C . ASP A 1 349 ? 11.082 13.123 -0.010 1.00 89.62 349 ASP A C 1
ATOM 2515 O O . ASP A 1 349 ? 11.104 12.087 0.645 1.00 89.62 349 ASP A O 1
ATOM 2519 N N . ILE A 1 350 ? 10.369 13.211 -1.146 1.00 85.06 350 ILE A N 1
ATOM 2520 C CA . ILE A 1 350 ? 9.470 12.135 -1.632 1.00 85.06 350 ILE A CA 1
ATOM 2521 C C . ILE A 1 350 ? 10.210 10.806 -1.884 1.00 85.06 350 ILE A C 1
ATOM 2523 O O . ILE A 1 350 ? 9.661 9.732 -1.646 1.00 85.06 350 ILE A O 1
ATOM 2527 N N . GLY A 1 351 ? 11.459 10.859 -2.360 1.00 76.19 351 GLY A N 1
ATOM 2528 C CA . GLY A 1 351 ? 12.283 9.661 -2.546 1.00 76.19 351 GLY A CA 1
ATOM 2529 C C . GLY A 1 351 ? 12.706 8.995 -1.230 1.00 76.19 351 GLY A C 1
ATOM 2530 O O . GLY A 1 351 ? 12.927 7.790 -1.214 1.00 76.19 351 GLY A O 1
ATOM 2531 N N . LEU A 1 352 ? 12.805 9.756 -0.134 1.00 80.38 352 LEU A N 1
ATOM 2532 C CA . LEU A 1 352 ? 13.043 9.220 1.209 1.00 80.38 352 LEU A CA 1
ATOM 2533 C C . LEU A 1 352 ? 11.748 8.700 1.840 1.00 80.38 352 LEU A C 1
ATOM 2535 O O . LEU A 1 352 ? 11.767 7.610 2.401 1.00 80.38 352 LEU A O 1
ATOM 2539 N N . ASP A 1 353 ? 10.640 9.431 1.691 1.00 87.69 353 ASP A N 1
ATOM 2540 C CA . ASP A 1 353 ? 9.323 9.020 2.190 1.00 87.69 353 ASP A CA 1
ATOM 2541 C C . ASP A 1 353 ? 8.946 7.631 1.630 1.00 87.69 353 ASP A C 1
ATOM 2543 O O . ASP A 1 353 ? 8.595 6.731 2.387 1.00 87.69 353 ASP A O 1
ATOM 2547 N N . ALA A 1 354 ? 9.140 7.404 0.322 1.00 80.25 354 ALA A N 1
ATOM 2548 C CA . ALA A 1 354 ? 8.888 6.107 -0.316 1.00 80.25 354 ALA A CA 1
ATOM 2549 C C . ALA A 1 354 ? 9.768 4.956 0.224 1.00 80.25 354 ALA A C 1
ATOM 2551 O O . ALA A 1 354 ? 9.305 3.816 0.283 1.00 80.25 354 ALA A O 1
ATOM 2552 N N . MET A 1 355 ? 11.014 5.235 0.635 1.00 79.62 355 MET A N 1
ATOM 2553 C CA . MET A 1 355 ? 11.896 4.235 1.258 1.00 79.62 355 MET A CA 1
ATOM 2554 C C . MET A 1 355 ? 11.461 3.899 2.688 1.00 79.62 355 MET A C 1
ATOM 2556 O O . MET A 1 355 ? 11.451 2.727 3.062 1.00 79.62 355 MET A O 1
ATOM 2560 N N . ASP A 1 356 ? 11.105 4.913 3.482 1.00 87.81 356 ASP A N 1
ATOM 2561 C CA . ASP A 1 356 ? 10.639 4.713 4.857 1.00 87.81 356 ASP A CA 1
ATOM 2562 C C . ASP A 1 356 ? 9.301 3.931 4.850 1.00 87.81 356 ASP A C 1
ATOM 2564 O O . ASP A 1 356 ? 9.142 2.988 5.627 1.00 87.81 356 ASP A O 1
ATOM 2568 N N . THR A 1 357 ? 8.388 4.203 3.903 1.00 90.06 357 THR A N 1
ATOM 2569 C CA . THR A 1 357 ? 7.151 3.412 3.723 1.00 90.06 357 THR A CA 1
ATOM 2570 C C . THR A 1 357 ? 7.410 1.976 3.236 1.00 90.06 357 THR A C 1
ATOM 2572 O O . THR A 1 357 ? 6.672 1.069 3.619 1.00 90.06 357 THR A O 1
ATOM 2575 N N . GLU A 1 358 ? 8.456 1.705 2.442 1.00 86.12 358 GLU A N 1
ATOM 2576 C CA . GLU A 1 358 ? 8.812 0.323 2.063 1.00 86.12 358 GLU A CA 1
ATOM 2577 C C . GLU A 1 358 ? 9.278 -0.507 3.278 1.00 86.12 358 GLU A C 1
ATOM 2579 O O . GLU A 1 358 ? 8.828 -1.647 3.457 1.00 86.12 358 GLU A O 1
ATOM 2584 N N . ASP A 1 359 ? 10.116 0.069 4.152 1.00 88.38 359 ASP A N 1
ATOM 2585 C CA . ASP A 1 359 ? 10.517 -0.563 5.419 1.00 88.38 359 ASP A CA 1
ATOM 2586 C C . ASP A 1 359 ? 9.278 -0.800 6.324 1.00 88.38 359 ASP A C 1
ATOM 2588 O O . ASP A 1 359 ? 9.111 -1.899 6.871 1.00 88.38 359 ASP A O 1
ATOM 2592 N N . GLU A 1 360 ? 8.346 0.163 6.414 1.00 93.81 360 GLU A N 1
ATOM 2593 C CA . GLU A 1 360 ? 7.073 0.016 7.148 1.00 93.81 360 GLU A CA 1
ATOM 2594 C C . GLU A 1 360 ? 6.171 -1.092 6.570 1.00 93.81 360 GLU A C 1
ATOM 2596 O O . GLU A 1 360 ? 5.645 -1.914 7.331 1.00 93.81 360 GLU A O 1
ATOM 2601 N N . CYS A 1 361 ? 6.039 -1.201 5.239 1.00 93.88 361 CYS A N 1
ATOM 2602 C CA . CYS A 1 361 ? 5.338 -2.314 4.585 1.00 93.88 361 CYS A CA 1
ATOM 2603 C C . CYS A 1 361 ? 5.898 -3.673 5.048 1.00 93.88 361 CYS A C 1
ATOM 2605 O O . CYS A 1 361 ? 5.132 -4.610 5.315 1.00 93.88 361 CYS A O 1
ATOM 2607 N N . GLY A 1 362 ? 7.226 -3.770 5.184 1.00 92.69 362 GLY A N 1
ATOM 2608 C CA . GLY A 1 362 ? 7.931 -4.944 5.696 1.00 92.69 362 GLY A CA 1
ATOM 2609 C C . GLY A 1 362 ? 7.602 -5.267 7.158 1.00 92.69 362 GLY A C 1
ATOM 2610 O O . GLY A 1 362 ? 7.247 -6.412 7.465 1.00 92.69 362 GLY A O 1
ATOM 2611 N N . GLU A 1 363 ? 7.657 -4.281 8.059 1.00 95.75 363 GLU A N 1
ATOM 2612 C CA . GLU A 1 363 ? 7.328 -4.488 9.479 1.00 95.75 363 GLU A CA 1
ATOM 2613 C C . GLU A 1 363 ? 5.849 -4.877 9.677 1.00 95.75 363 GLU A C 1
ATOM 2615 O O . GLU A 1 363 ? 5.542 -5.816 10.423 1.00 95.75 363 GLU A O 1
ATOM 2620 N N . VAL A 1 364 ? 4.929 -4.240 8.943 1.00 97.69 364 VAL A N 1
ATOM 2621 C CA . VAL A 1 364 ? 3.491 -4.567 8.931 1.00 97.69 364 VAL A CA 1
ATOM 2622 C C . VAL A 1 364 ? 3.247 -5.985 8.390 1.00 97.69 364 VAL A C 1
ATOM 2624 O O . VAL A 1 364 ? 2.381 -6.715 8.890 1.00 97.69 364 VAL A O 1
ATOM 2627 N N . PHE A 1 365 ? 4.006 -6.433 7.385 1.00 96.19 365 PHE A N 1
ATOM 2628 C CA . PHE A 1 365 ? 3.912 -7.803 6.873 1.00 96.19 365 PHE A CA 1
ATOM 2629 C C . PHE A 1 365 ? 4.361 -8.845 7.912 1.00 96.19 365 PHE A C 1
ATOM 2631 O O . PHE A 1 365 ? 3.627 -9.813 8.150 1.00 96.19 365 PHE A O 1
ATOM 2638 N N . ASP A 1 366 ? 5.491 -8.630 8.591 1.00 96.31 366 ASP A N 1
ATOM 2639 C CA . ASP A 1 366 ? 5.981 -9.523 9.655 1.00 96.31 366 ASP A CA 1
ATOM 2640 C C . ASP A 1 366 ? 5.043 -9.528 10.885 1.00 96.31 366 ASP A C 1
ATOM 2642 O O . ASP A 1 366 ? 4.798 -10.585 11.488 1.00 96.31 366 ASP A O 1
ATOM 2646 N N . ALA A 1 367 ? 4.419 -8.390 11.215 1.00 97.81 367 ALA A N 1
ATOM 2647 C CA . ALA A 1 367 ? 3.375 -8.298 12.238 1.00 97.81 367 ALA A CA 1
ATOM 2648 C C . ALA A 1 367 ? 2.119 -9.107 11.852 1.00 97.81 367 ALA A C 1
ATOM 2650 O O . ALA A 1 367 ? 1.634 -9.930 12.643 1.00 97.81 367 ALA A O 1
ATOM 2651 N N . ARG A 1 368 ? 1.632 -8.970 10.606 1.00 97.62 368 ARG A N 1
ATOM 2652 C CA . ARG A 1 368 ? 0.517 -9.779 10.073 1.00 97.62 368 ARG A CA 1
ATOM 2653 C C . ARG A 1 368 ? 0.847 -11.277 10.091 1.00 97.62 368 ARG A C 1
ATOM 2655 O O . ARG A 1 368 ? 0.000 -12.073 10.506 1.00 97.62 368 ARG A O 1
ATOM 2662 N N . LEU A 1 369 ? 2.061 -11.685 9.703 1.00 96.56 369 LEU A N 1
ATOM 2663 C CA . LEU A 1 369 ? 2.501 -13.088 9.771 1.00 96.56 369 LEU A CA 1
ATOM 2664 C C . LEU A 1 369 ? 2.559 -13.615 11.215 1.00 96.56 369 LEU A C 1
ATOM 2666 O O . LEU A 1 369 ? 2.126 -14.743 11.467 1.00 96.56 369 LEU A O 1
ATOM 2670 N N . THR A 1 370 ? 3.018 -12.798 12.166 1.00 97.31 370 THR A N 1
ATOM 2671 C CA . THR A 1 370 ? 3.070 -13.144 13.597 1.00 97.31 370 THR A CA 1
ATOM 2672 C C . THR A 1 370 ? 1.668 -13.390 14.166 1.00 97.31 370 THR A C 1
ATOM 2674 O O . THR A 1 370 ? 1.423 -14.430 14.791 1.00 97.31 370 THR A O 1
ATOM 2677 N N . LEU A 1 371 ? 0.706 -12.507 13.868 1.00 97.81 371 LEU A N 1
ATOM 2678 C CA . LEU A 1 371 ? -0.706 -12.716 14.209 1.00 97.81 371 LEU A CA 1
ATOM 2679 C C . LEU A 1 371 ? -1.266 -13.985 13.538 1.00 97.81 371 LEU A C 1
ATOM 2681 O O . LEU A 1 371 ? -2.007 -14.749 14.163 1.00 97.81 371 LEU A O 1
ATOM 2685 N N . CYS A 1 372 ? -0.880 -14.268 12.291 1.00 95.88 372 CYS A N 1
ATOM 2686 C CA . CYS A 1 372 ? -1.286 -15.494 11.611 1.00 95.88 372 CYS A CA 1
ATOM 2687 C C . CYS A 1 372 ? -0.710 -16.774 12.249 1.00 95.88 372 CYS A C 1
ATOM 2689 O O . CYS A 1 372 ? -1.434 -17.772 12.287 1.00 95.88 372 CYS A O 1
ATOM 2691 N N . GLU A 1 373 ? 0.514 -16.787 12.803 1.00 96.81 373 GLU A N 1
ATOM 2692 C CA . GLU A 1 373 ? 0.999 -17.947 13.580 1.00 96.81 373 GLU A CA 1
ATOM 2693 C C . GLU A 1 373 ? 0.164 -18.142 14.858 1.00 96.81 373 GLU A C 1
ATOM 2695 O O . GLU A 1 373 ? -0.283 -19.263 15.127 1.00 96.81 373 GLU A O 1
ATOM 2700 N N . ALA A 1 374 ? -0.122 -17.065 15.600 1.00 97.00 374 ALA A N 1
ATOM 2701 C CA . ALA A 1 374 ? -0.937 -17.118 16.819 1.00 97.00 374 ALA A CA 1
ATOM 2702 C C . ALA A 1 374 ? -2.362 -17.653 16.557 1.00 97.00 374 ALA A C 1
ATOM 2704 O O . ALA A 1 374 ? -2.866 -18.494 17.306 1.00 97.00 374 ALA A O 1
ATOM 2705 N N . LEU A 1 375 ? -2.979 -17.240 15.444 1.00 96.38 375 LEU A N 1
ATOM 2706 C CA . LEU A 1 375 ? -4.293 -17.715 14.988 1.00 96.38 375 LEU A CA 1
ATOM 2707 C C . LEU A 1 375 ? -4.252 -19.096 14.293 1.00 96.38 375 LEU A C 1
ATOM 2709 O O . LEU A 1 375 ? -5.289 -19.603 13.858 1.00 96.38 375 LEU A O 1
ATOM 2713 N N . GLY A 1 376 ? -3.079 -19.730 14.182 1.00 94.56 376 GLY A N 1
ATOM 2714 C CA . GLY A 1 376 ? -2.909 -21.052 13.568 1.00 94.56 376 GLY A CA 1
ATOM 2715 C C . GLY A 1 376 ? -3.164 -21.087 12.055 1.00 94.56 376 GLY A C 1
ATOM 2716 O O . GLY A 1 376 ? -3.597 -22.120 11.539 1.00 94.56 376 GLY A O 1
ATOM 2717 N N . ASP A 1 377 ? -2.926 -19.962 11.376 1.00 89.25 377 ASP A N 1
ATOM 2718 C CA . ASP A 1 377 ? -3.172 -19.696 9.951 1.00 89.25 377 ASP A CA 1
ATOM 2719 C C . ASP A 1 377 ? -4.607 -20.040 9.500 1.00 89.25 377 ASP A C 1
ATOM 2721 O O . ASP A 1 377 ? -4.855 -20.630 8.444 1.00 89.25 377 ASP A O 1
ATOM 2725 N N . ALA A 1 378 ? -5.580 -19.719 10.356 1.00 88.06 378 ALA A N 1
ATOM 2726 C CA . ALA A 1 378 ? -6.999 -19.912 10.086 1.00 88.06 378 ALA A CA 1
ATOM 2727 C C . ALA A 1 378 ? -7.596 -18.752 9.271 1.00 88.06 378 ALA A C 1
ATOM 2729 O O . ALA A 1 378 ? -7.220 -17.594 9.438 1.00 88.06 378 ALA A O 1
ATOM 2730 N N . ALA A 1 379 ? -8.597 -19.053 8.439 1.00 86.00 379 ALA A N 1
ATOM 2731 C CA . ALA A 1 379 ? -9.501 -18.018 7.939 1.00 86.00 379 ALA A CA 1
ATOM 2732 C C . ALA A 1 379 ? -10.306 -17.426 9.104 1.00 86.00 379 ALA A C 1
ATOM 2734 O O . ALA A 1 379 ? -10.748 -18.171 9.985 1.00 86.00 379 ALA A O 1
ATOM 2735 N N . HIS A 1 380 ? -10.549 -16.116 9.067 1.00 94.06 380 HIS A N 1
ATOM 2736 C CA . HIS A 1 380 ? -11.628 -15.525 9.852 1.00 94.06 380 HIS A CA 1
ATOM 2737 C C . HIS A 1 380 ? -12.955 -15.995 9.239 1.00 94.06 380 HIS A C 1
ATOM 2739 O O . HIS A 1 380 ? -13.151 -15.896 8.034 1.00 94.06 380 HIS A O 1
ATOM 2745 N N . GLU A 1 381 ? -13.796 -16.631 10.053 1.00 91.00 381 GLU A N 1
ATOM 2746 C CA . GLU A 1 381 ? -15.106 -17.190 9.674 1.00 91.00 381 GLU A CA 1
ATOM 2747 C C . GLU A 1 381 ? -16.053 -17.025 10.890 1.00 91.00 381 GLU A C 1
ATOM 2749 O O . GLU A 1 381 ? -16.396 -18.004 11.573 1.00 91.00 381 GLU A O 1
ATOM 2754 N N . PRO A 1 382 ? -16.400 -15.779 11.273 1.00 93.81 382 PRO A N 1
ATOM 2755 C CA . PRO A 1 382 ? -17.136 -15.498 12.501 1.00 93.81 382 PRO A CA 1
ATOM 2756 C C . PRO A 1 382 ? -18.576 -16.036 12.461 1.00 93.81 382 PRO A C 1
ATOM 2758 O O . PRO A 1 382 ? -19.245 -16.050 11.430 1.00 93.81 382 PRO A O 1
ATOM 2761 N N . MET A 1 383 ? -19.123 -16.420 13.622 1.00 94.81 383 MET A N 1
ATOM 2762 C CA . MET A 1 383 ? -20.535 -16.831 13.758 1.00 94.81 383 MET A CA 1
ATOM 2763 C C . MET A 1 383 ? -21.496 -15.623 13.811 1.00 94.81 383 MET A C 1
ATOM 2765 O O . MET A 1 383 ? -22.375 -15.545 14.675 1.00 94.81 383 MET A O 1
ATOM 2769 N N . TYR A 1 384 ? -21.317 -14.687 12.879 1.00 96.81 384 TYR A N 1
ATOM 2770 C CA . TYR A 1 384 ? -21.994 -13.395 12.786 1.00 96.81 384 TYR A CA 1
ATOM 2771 C C . TYR A 1 384 ? -22.791 -13.278 11.470 1.00 96.81 384 TYR A C 1
ATOM 2773 O O . TYR A 1 384 ? -22.561 -14.021 10.520 1.00 96.81 384 TYR A O 1
ATOM 2781 N N . GLY A 1 385 ? -23.758 -12.359 11.421 1.00 95.31 385 GLY A N 1
ATOM 2782 C CA . GLY A 1 385 ? -24.507 -12.010 10.208 1.00 95.31 385 GLY A CA 1
ATOM 2783 C C . GLY A 1 385 ? -25.949 -12.527 10.187 1.00 95.31 385 GLY A C 1
ATOM 2784 O O . GLY A 1 385 ? -26.410 -13.158 11.144 1.00 95.31 385 GLY A O 1
ATOM 2785 N N . GLU A 1 386 ? -26.693 -12.302 9.094 1.00 95.06 386 GLU A N 1
ATOM 2786 C CA . GLU A 1 386 ? -28.148 -12.580 9.029 1.00 95.06 386 GLU A CA 1
ATOM 2787 C C . GLU A 1 386 ? -28.474 -14.050 9.366 1.00 95.06 386 GLU A C 1
ATOM 2789 O O . GLU A 1 386 ? -29.473 -14.347 10.028 1.00 95.06 386 GLU A O 1
ATOM 2794 N N . ALA A 1 387 ? -27.594 -14.981 8.979 1.00 96.25 387 ALA A N 1
ATOM 2795 C CA . ALA A 1 387 ? -27.721 -16.407 9.283 1.00 96.25 387 ALA A CA 1
ATOM 2796 C C . ALA A 1 387 ? -27.639 -16.732 10.790 1.00 96.25 387 ALA A C 1
ATOM 2798 O O . ALA A 1 387 ? -28.217 -17.729 11.236 1.00 96.25 387 ALA A O 1
ATOM 2799 N N . PHE A 1 388 ? -26.956 -15.891 11.569 1.00 97.06 388 PHE A N 1
ATOM 2800 C CA . PHE A 1 388 ? -26.712 -16.056 13.001 1.00 97.06 388 PHE A CA 1
ATOM 2801 C C . PHE A 1 388 ? -27.470 -15.044 13.870 1.00 97.06 388 PHE A C 1
ATOM 2803 O O . PHE A 1 388 ? -27.420 -15.166 15.089 1.00 97.06 388 PHE A O 1
ATOM 2810 N N . ALA A 1 389 ? -28.252 -14.121 13.298 1.00 97.19 389 ALA A N 1
ATOM 2811 C CA . ALA A 1 389 ? -29.004 -13.089 14.029 1.00 97.19 389 ALA A CA 1
ATOM 2812 C C . ALA A 1 389 ? -29.899 -13.612 15.175 1.00 97.19 389 ALA A C 1
ATOM 2814 O O . ALA A 1 389 ? -30.156 -12.903 16.144 1.00 97.19 389 ALA A O 1
ATOM 2815 N N . ALA A 1 390 ? -30.337 -14.875 15.121 1.00 97.50 390 ALA A N 1
ATOM 2816 C CA . ALA A 1 390 ? -31.071 -15.530 16.211 1.00 97.50 390 ALA A CA 1
ATOM 2817 C C . ALA A 1 390 ? -30.215 -15.867 17.458 1.00 97.50 390 ALA A C 1
ATOM 2819 O O . ALA A 1 390 ? -30.773 -16.287 18.473 1.00 97.50 390 ALA A O 1
ATOM 2820 N N . ASN A 1 391 ? -28.890 -15.708 17.375 1.00 97.94 391 ASN A N 1
ATOM 2821 C CA . ASN A 1 391 ? -27.928 -15.872 18.465 1.00 97.94 391 ASN A CA 1
ATOM 2822 C C . ASN A 1 391 ? -27.603 -14.553 19.183 1.00 97.94 391 ASN A C 1
ATOM 2824 O O . ASN A 1 391 ? -26.862 -14.590 20.160 1.00 97.94 391 ASN A O 1
ATOM 2828 N N . PHE A 1 392 ? -28.131 -13.416 18.723 1.00 98.56 392 PHE A N 1
ATOM 2829 C CA . PHE A 1 392 ? -27.877 -12.096 19.300 1.00 98.56 392 PHE A CA 1
ATOM 2830 C C . PHE A 1 392 ? -29.072 -11.604 20.122 1.00 98.56 392 PHE A C 1
ATOM 2832 O O . PHE A 1 392 ? -30.213 -12.034 19.923 1.00 98.56 392 PHE A O 1
ATOM 2839 N N . VAL A 1 393 ? -28.797 -10.737 21.094 1.00 98.44 393 VAL A N 1
ATOM 2840 C CA . VAL A 1 393 ? -29.816 -10.165 21.987 1.00 98.44 393 VAL A CA 1
ATOM 2841 C C . VAL A 1 393 ? -30.395 -8.870 21.410 1.00 98.44 393 VAL A C 1
ATOM 2843 O O . VAL A 1 393 ? -29.827 -8.281 20.496 1.00 98.44 393 VAL A O 1
ATOM 2846 N N . ASP A 1 394 ? -31.523 -8.404 21.952 1.00 98.06 394 ASP A N 1
ATOM 2847 C CA . ASP A 1 394 ? -31.929 -7.009 21.749 1.00 98.06 394 ASP A CA 1
ATOM 2848 C C . ASP A 1 394 ? -30.997 -6.128 22.604 1.00 98.06 394 ASP A C 1
ATOM 2850 O O . ASP A 1 394 ? -31.001 -6.293 23.831 1.00 98.06 394 ASP A O 1
ATOM 2854 N N . PRO A 1 395 ? -30.182 -5.232 22.013 1.00 97.62 395 PRO A N 1
ATOM 2855 C CA . PRO A 1 395 ? -29.228 -4.427 22.772 1.00 97.62 395 PRO A CA 1
ATOM 2856 C C . PRO A 1 395 ? -29.898 -3.558 23.843 1.00 97.62 395 PRO A C 1
ATOM 2858 O O . PRO A 1 395 ? -29.319 -3.336 24.901 1.00 97.62 395 PRO A O 1
ATOM 2861 N N . LEU A 1 396 ? -31.145 -3.121 23.635 1.00 96.88 396 LEU A N 1
ATOM 2862 C CA . LEU A 1 396 ? -31.859 -2.275 24.599 1.00 96.88 396 LEU A CA 1
ATOM 2863 C C . LEU A 1 396 ? -32.393 -3.067 25.811 1.00 96.88 396 LEU A C 1
ATOM 2865 O O . LEU A 1 396 ? -32.821 -2.482 26.810 1.00 96.88 396 LEU A O 1
ATOM 2869 N N . GLU A 1 397 ? -32.347 -4.401 25.760 1.00 97.00 397 GLU A N 1
ATOM 2870 C CA . GLU A 1 397 ? -32.669 -5.286 26.884 1.00 97.00 397 GLU A CA 1
ATOM 2871 C C . GLU A 1 397 ? -31.434 -5.665 27.731 1.00 97.00 397 GLU A C 1
ATOM 2873 O O . GLU A 1 397 ? -31.599 -6.264 28.803 1.00 97.00 397 GLU A O 1
ATOM 2878 N N . ILE A 1 398 ? -30.217 -5.288 27.309 1.00 96.75 398 ILE A N 1
ATOM 2879 C CA . ILE A 1 398 ? -28.968 -5.468 28.071 1.00 96.75 398 ILE A CA 1
ATOM 2880 C C . ILE A 1 398 ? -29.051 -4.687 29.392 1.00 96.75 398 ILE A C 1
ATOM 2882 O O . ILE A 1 398 ? -29.449 -3.524 29.441 1.00 96.75 398 ILE A O 1
ATOM 2886 N N . GLY A 1 399 ? -28.770 -5.367 30.507 1.00 94.19 399 GLY A N 1
ATOM 2887 C CA . GLY A 1 399 ? -28.944 -4.834 31.865 1.00 94.19 399 GLY A CA 1
ATOM 2888 C C . GLY A 1 399 ? -30.398 -4.800 32.367 1.00 94.19 399 GLY A C 1
ATOM 2889 O O . GLY A 1 399 ? -30.615 -4.763 33.578 1.00 94.19 399 GLY A O 1
ATOM 2890 N N . ASN A 1 400 ? -31.393 -4.881 31.474 1.00 93.00 400 ASN A N 1
ATOM 2891 C CA . ASN A 1 400 ? -32.823 -4.882 31.805 1.00 93.00 400 ASN A CA 1
ATOM 2892 C C . ASN A 1 400 ? -33.367 -6.305 32.023 1.00 93.00 400 ASN A C 1
ATOM 2894 O O . ASN A 1 400 ? -33.754 -6.669 33.138 1.00 93.00 400 ASN A O 1
ATOM 2898 N N . THR A 1 401 ? -33.400 -7.126 30.967 1.00 95.75 401 THR A N 1
ATOM 2899 C CA . THR A 1 401 ? -33.797 -8.547 31.040 1.00 95.75 401 THR A CA 1
ATOM 2900 C C . THR A 1 401 ? -32.714 -9.511 30.556 1.00 95.75 401 THR A C 1
ATOM 2902 O O . THR A 1 401 ? -32.786 -10.706 30.856 1.00 95.75 401 THR A O 1
ATOM 2905 N N . VAL A 1 402 ? -31.680 -8.993 29.890 1.00 96.62 402 VAL A N 1
ATOM 2906 C CA . VAL A 1 402 ? -30.498 -9.721 29.420 1.00 96.62 402 VAL A CA 1
ATOM 2907 C C . VAL A 1 402 ? -29.309 -9.437 30.356 1.00 96.62 402 VAL A C 1
ATOM 2909 O O . VAL A 1 402 ? -29.060 -8.273 30.681 1.00 96.62 402 VAL A O 1
ATOM 2912 N N . PRO A 1 403 ? -28.559 -10.461 30.815 1.00 95.88 403 PRO A N 1
ATOM 2913 C CA . PRO A 1 403 ? -27.317 -10.257 31.561 1.00 95.88 403 PRO A CA 1
ATOM 2914 C C . PRO A 1 403 ? -26.270 -9.510 30.727 1.00 95.88 403 PRO A C 1
ATOM 2916 O O . PRO A 1 403 ? -26.085 -9.825 29.554 1.00 95.88 403 PRO A O 1
ATOM 2919 N N . VAL A 1 404 ? -25.574 -8.559 31.349 1.00 96.94 404 VAL A N 1
ATOM 2920 C CA . VAL A 1 404 ? -24.457 -7.832 30.728 1.00 96.94 404 VAL A CA 1
ATOM 2921 C C . VAL A 1 404 ? -23.199 -8.695 30.672 1.00 96.94 404 VAL A C 1
ATOM 2923 O O . VAL A 1 404 ? -22.956 -9.476 31.598 1.00 96.94 404 VAL A O 1
ATOM 2926 N N . ASN A 1 405 ? -22.366 -8.497 29.651 1.00 98.19 405 ASN A N 1
ATOM 2927 C CA . ASN A 1 405 ? -20.948 -8.832 29.734 1.00 98.19 405 ASN A CA 1
ATOM 2928 C C . ASN A 1 405 ? -20.320 -8.093 30.942 1.00 98.19 405 ASN A C 1
ATOM 2930 O O . ASN A 1 405 ? -20.587 -6.901 31.127 1.00 98.19 405 ASN A O 1
ATOM 2934 N N . PRO A 1 406 ? -19.541 -8.768 31.809 1.00 96.88 406 PRO A N 1
ATOM 2935 C CA . PRO A 1 406 ? -18.979 -8.133 32.999 1.00 96.88 406 PRO A CA 1
ATOM 2936 C C . PRO A 1 406 ? -17.828 -7.165 32.687 1.00 96.88 406 PRO A C 1
ATOM 2938 O O . PRO A 1 406 ? -17.594 -6.267 33.490 1.00 96.88 406 PRO A O 1
ATOM 2941 N N . TRP A 1 407 ? -17.128 -7.340 31.566 1.00 97.75 407 TRP A N 1
ATOM 2942 C CA . TRP A 1 407 ? -15.935 -6.580 31.181 1.00 97.75 407 TRP A CA 1
ATOM 2943 C C . TRP A 1 407 ? -16.249 -5.395 30.264 1.00 97.75 407 TRP A C 1
ATOM 2945 O O . TRP A 1 407 ? -15.522 -4.414 30.299 1.00 97.75 407 TRP A O 1
ATOM 2955 N N . PHE A 1 408 ? -17.359 -5.442 29.518 1.00 97.00 408 PHE A N 1
ATOM 2956 C CA . PHE A 1 408 ? -17.851 -4.312 28.721 1.00 97.00 408 PHE A CA 1
ATOM 2957 C C . PHE A 1 408 ? -19.385 -4.188 28.821 1.00 97.00 408 PHE A C 1
ATOM 2959 O O . PHE A 1 408 ? -20.130 -4.763 28.020 1.00 97.00 408 PHE A O 1
ATOM 2966 N N . PRO A 1 409 ? -19.908 -3.510 29.863 1.00 96.44 409 PRO A N 1
ATOM 2967 C CA . PRO A 1 409 ? -21.343 -3.458 30.118 1.00 96.44 409 PRO A CA 1
ATOM 2968 C C . PRO A 1 409 ? -22.047 -2.456 29.186 1.00 96.44 409 PRO A C 1
ATOM 2970 O O . PRO A 1 409 ? -22.149 -1.270 29.492 1.00 96.44 409 PRO A O 1
ATOM 2973 N N . LEU A 1 410 ? -22.613 -2.948 28.080 1.00 96.88 410 LEU A N 1
ATOM 2974 C CA . LEU A 1 410 ? -23.395 -2.173 27.097 1.00 96.88 410 LEU A CA 1
ATOM 2975 C C . LEU A 1 410 ? -24.796 -1.753 27.609 1.00 96.88 410 LEU A C 1
ATOM 2977 O O . LEU A 1 410 ? -25.819 -2.071 27.006 1.00 96.88 410 LEU A O 1
ATOM 2981 N N . ILE A 1 411 ? -24.875 -1.057 28.748 1.00 97.31 411 ILE A N 1
ATOM 2982 C CA . ILE A 1 411 ? -26.136 -0.529 29.296 1.00 97.31 411 ILE A CA 1
ATOM 2983 C C . ILE A 1 411 ? -26.360 0.897 28.778 1.00 97.31 411 ILE A C 1
ATOM 2985 O O . ILE A 1 411 ? -25.546 1.778 29.037 1.00 97.31 411 ILE A O 1
ATOM 2989 N N . THR A 1 412 ? -27.498 1.159 28.125 1.00 97.00 412 THR A N 1
ATOM 2990 C CA . THR A 1 412 ? -27.890 2.511 27.683 1.00 97.00 412 THR A CA 1
ATOM 2991 C C . THR A 1 412 ? -27.783 3.553 28.804 1.00 97.00 412 THR A C 1
ATOM 2993 O O . THR A 1 412 ? -28.449 3.463 29.845 1.00 97.00 412 THR A O 1
ATOM 2996 N N . GLY A 1 413 ? -26.984 4.588 28.544 1.00 96.81 413 GLY A N 1
ATOM 2997 C CA . GLY A 1 413 ? -26.669 5.677 29.463 1.00 96.81 413 GLY A CA 1
ATOM 2998 C C . GLY A 1 413 ? -25.457 5.430 30.364 1.00 96.81 413 GLY A C 1
ATOM 2999 O O . GLY A 1 413 ? -25.213 6.267 31.229 1.00 96.81 413 GLY A O 1
ATOM 3000 N N . ASN A 1 414 ? -24.731 4.314 30.208 1.00 98.06 414 ASN A N 1
ATOM 3001 C CA . ASN A 1 414 ? -23.377 4.198 30.751 1.00 98.06 414 ASN A CA 1
ATOM 3002 C C . ASN A 1 414 ? -22.477 5.234 30.066 1.00 98.06 414 ASN A C 1
ATOM 3004 O O . ASN A 1 414 ? -22.547 5.407 28.848 1.00 98.06 414 ASN A O 1
ATOM 3008 N N . HIS A 1 415 ? -21.650 5.897 30.866 1.00 98.38 415 HIS A N 1
ATOM 3009 C CA . HIS A 1 415 ? -20.729 6.942 30.438 1.00 98.38 415 HIS A CA 1
ATOM 3010 C C . HIS A 1 415 ? -19.426 6.799 31.221 1.00 98.38 415 HIS A C 1
ATOM 3012 O O . HIS A 1 415 ? -19.453 6.647 32.449 1.00 98.38 415 HIS A O 1
ATOM 3018 N N . TRP A 1 416 ? -18.304 6.871 30.516 1.00 98.62 416 TRP A N 1
ATOM 3019 C CA . TRP A 1 416 ? -16.958 6.895 31.079 1.00 98.62 416 TRP A CA 1
ATOM 3020 C C . TRP A 1 416 ? -16.290 8.227 30.722 1.00 98.62 416 TRP A C 1
ATOM 3022 O O . TRP A 1 416 ? -16.696 8.883 29.768 1.00 98.62 416 TRP A O 1
ATOM 3032 N N . LEU A 1 417 ? -15.327 8.649 31.533 1.00 98.50 417 LEU A N 1
ATOM 3033 C CA . LEU A 1 417 ? -14.429 9.763 31.253 1.00 98.50 417 LEU A CA 1
ATOM 3034 C C . LEU A 1 417 ? -13.022 9.301 31.619 1.00 98.50 417 LEU A C 1
ATOM 3036 O O . LEU A 1 417 ? -12.760 9.052 32.805 1.00 98.50 417 LEU A O 1
ATOM 3040 N N . TYR A 1 418 ? -12.154 9.200 30.620 1.00 98.38 418 TYR A N 1
ATOM 3041 C CA . TYR A 1 418 ? -10.734 8.895 30.785 1.00 98.38 418 TYR A CA 1
ATOM 3042 C C . TYR A 1 418 ? -9.888 10.154 30.567 1.00 98.38 418 TYR A C 1
ATOM 3044 O O . TYR A 1 418 ? -10.355 11.112 29.947 1.00 98.38 418 TYR A O 1
ATOM 3052 N N . LEU A 1 419 ? -8.675 10.171 31.123 1.00 97.75 419 LEU A N 1
ATOM 3053 C CA . LEU A 1 419 ? -7.713 11.272 31.010 1.00 97.75 419 LEU A CA 1
ATOM 3054 C C . LEU A 1 419 ? -6.288 10.727 30.793 1.00 97.75 419 LEU A C 1
ATOM 3056 O O . LEU A 1 419 ? -5.851 9.869 31.567 1.00 97.75 419 LEU A O 1
ATOM 3060 N N . GLY A 1 420 ? -5.581 11.268 29.795 1.00 93.38 420 GLY A N 1
ATOM 3061 C CA . GLY A 1 420 ? -4.154 11.046 29.497 1.00 93.38 420 GLY A CA 1
ATOM 3062 C C . GLY A 1 420 ? -3.284 12.282 29.810 1.00 93.38 420 GLY A C 1
ATOM 3063 O O . GLY A 1 420 ? -3.710 13.164 30.566 1.00 93.38 420 GLY A O 1
ATOM 3064 N N . ASP A 1 421 ? -2.071 12.399 29.242 1.00 87.69 421 ASP A N 1
ATOM 3065 C CA . ASP A 1 421 ? -1.159 13.552 29.473 1.00 87.69 421 ASP A CA 1
ATOM 3066 C C . ASP A 1 421 ? -1.514 14.784 28.609 1.00 87.69 421 ASP A C 1
ATOM 3068 O O . ASP A 1 421 ? -0.709 15.308 27.844 1.00 87.69 421 ASP A O 1
ATOM 3072 N N . GLY A 1 422 ? -2.757 15.255 28.746 1.00 89.06 422 GLY A N 1
ATOM 3073 C CA . GLY A 1 422 ? -3.349 16.349 27.957 1.00 89.06 422 GLY A CA 1
ATOM 3074 C C . GLY A 1 422 ? -4.648 15.946 27.256 1.00 89.06 422 GLY A C 1
ATOM 3075 O O . GLY A 1 422 ? -5.468 16.805 26.934 1.00 89.06 422 GLY A O 1
ATOM 3076 N N . GLU A 1 423 ? -4.853 14.644 27.096 1.00 94.69 423 GLU A N 1
ATOM 3077 C CA . GLU A 1 423 ? -6.011 14.014 26.468 1.00 94.69 423 GLU A CA 1
ATOM 3078 C C . GLU A 1 423 ? -7.209 13.847 27.426 1.00 94.69 423 GLU A C 1
ATOM 3080 O O . GLU A 1 423 ? -7.048 13.631 28.635 1.00 94.69 423 GLU A O 1
ATOM 3085 N N . SER A 1 424 ? -8.425 13.875 26.874 1.00 97.38 424 SER A N 1
ATOM 3086 C CA . SER A 1 424 ? -9.647 13.382 27.517 1.00 97.38 424 SER A CA 1
ATOM 3087 C C . SER A 1 424 ? -10.575 12.647 26.544 1.00 97.38 424 SER A C 1
ATOM 3089 O O . SER A 1 424 ? -10.810 13.151 25.447 1.00 97.38 424 SER A O 1
ATOM 3091 N N . ILE A 1 425 ? -11.165 11.533 26.994 1.00 98.06 425 ILE A N 1
ATOM 3092 C CA . ILE A 1 425 ? -12.024 10.633 26.199 1.00 98.06 425 ILE A CA 1
ATOM 3093 C C . ILE A 1 425 ? -13.405 10.473 26.883 1.00 98.06 425 ILE A C 1
ATOM 3095 O O . ILE A 1 425 ? -13.455 10.094 28.061 1.00 98.06 425 ILE A O 1
ATOM 3099 N N . GLU A 1 426 ? -14.525 10.756 26.193 1.00 98.44 426 GLU A N 1
ATOM 3100 C CA . GLU A 1 426 ? -15.915 10.720 26.732 1.00 98.44 426 GLU A CA 1
ATOM 3101 C C . GLU A 1 426 ? -16.841 9.630 26.111 1.00 98.44 426 GLU A C 1
ATOM 3103 O O . GLU A 1 426 ? -17.915 9.921 25.567 1.00 98.44 426 GLU A O 1
ATOM 3108 N N . VAL A 1 427 ? -16.508 8.346 26.300 1.00 98.62 427 VAL A N 1
ATOM 3109 C CA . VAL A 1 427 ? -17.343 7.198 25.872 1.00 98.62 427 VAL A CA 1
ATOM 3110 C C . VAL A 1 427 ? -18.768 7.243 26.453 1.00 98.62 427 VAL A C 1
ATOM 3112 O O . VAL A 1 427 ? -18.961 7.248 27.676 1.00 98.62 427 VAL A O 1
ATOM 3115 N N . THR A 1 428 ? -19.793 7.138 25.596 1.00 98.62 428 THR A N 1
ATOM 3116 C CA . THR A 1 428 ? -21.216 7.031 25.984 1.00 98.62 428 THR A CA 1
ATOM 3117 C C . THR A 1 428 ? -21.972 5.930 25.224 1.00 98.62 428 THR A C 1
ATOM 3119 O O . THR A 1 428 ? -22.214 6.030 24.021 1.00 98.62 428 THR A O 1
ATOM 3122 N N . VAL A 1 429 ? -22.505 4.927 25.941 1.00 98.50 429 VAL A N 1
ATOM 3123 C CA . VAL A 1 429 ? -23.460 3.954 25.365 1.00 98.50 429 VAL A CA 1
ATOM 3124 C C . VAL A 1 429 ? -24.822 4.625 25.195 1.00 98.50 429 VAL A C 1
ATOM 3126 O O . VAL A 1 429 ? -25.506 4.953 26.171 1.00 98.50 429 VAL A O 1
ATOM 3129 N N . THR A 1 430 ? -25.256 4.812 23.950 1.00 97.69 430 THR A N 1
ATOM 3130 C CA . THR A 1 430 ? -26.490 5.545 23.646 1.00 97.69 430 THR A CA 1
ATOM 3131 C C . THR A 1 430 ? -27.759 4.692 23.836 1.00 97.69 430 THR A C 1
ATOM 3133 O O . THR A 1 430 ? -27.738 3.559 24.326 1.00 97.69 430 THR A O 1
ATOM 3136 N N . GLY A 1 431 ? -28.913 5.262 23.471 1.00 94.94 431 GLY A N 1
ATOM 3137 C CA . GLY A 1 431 ? -30.177 4.534 23.297 1.00 94.94 431 GLY A CA 1
ATOM 3138 C C . GLY A 1 431 ? -30.540 4.279 21.830 1.00 94.94 431 GLY A C 1
ATOM 3139 O O . GLY A 1 431 ? -31.701 3.981 21.548 1.00 94.94 431 GLY A O 1
ATOM 3140 N N . GLU A 1 432 ? -29.599 4.463 20.900 1.00 98.31 432 GLU A N 1
ATOM 3141 C CA . GLU A 1 432 ? -29.795 4.243 19.466 1.00 98.31 432 GLU A CA 1
ATOM 3142 C C . GLU A 1 432 ? -29.201 2.898 19.024 1.00 98.31 432 GLU A C 1
ATOM 3144 O O . GLU A 1 432 ? -28.322 2.331 19.673 1.00 98.31 432 GLU A O 1
ATOM 3149 N N . THR A 1 433 ? -29.717 2.351 17.921 1.00 98.44 433 THR A N 1
ATOM 3150 C CA . THR A 1 433 ? -29.343 1.021 17.418 1.00 98.44 433 THR A CA 1
ATOM 3151 C C . THR A 1 433 ? -29.240 1.018 15.900 1.00 98.44 433 THR A C 1
ATOM 3153 O O . THR A 1 433 ? -30.078 1.626 15.224 1.00 98.44 433 THR A O 1
ATOM 3156 N N . LYS A 1 434 ? -28.286 0.263 15.357 1.00 98.25 434 LYS A N 1
ATOM 3157 C CA . LYS A 1 434 ? -28.011 0.160 13.920 1.00 98.25 434 LYS A CA 1
ATOM 3158 C C . LYS A 1 434 ? -28.062 -1.301 13.473 1.00 98.25 434 LYS A C 1
ATOM 3160 O O . LYS A 1 434 ? -27.562 -2.183 14.161 1.00 98.25 434 LYS A O 1
ATOM 3165 N N . LEU A 1 435 ? -28.685 -1.560 12.321 1.00 98.12 435 LEU A N 1
ATOM 3166 C CA . LEU A 1 435 ? -28.711 -2.896 11.721 1.00 98.12 435 LEU A CA 1
ATOM 3167 C C . LEU A 1 435 ? -27.486 -3.065 10.812 1.00 98.12 435 LEU A C 1
ATOM 3169 O O . LEU A 1 435 ? -27.396 -2.381 9.790 1.00 98.12 435 LEU A O 1
ATOM 3173 N N . ILE A 1 436 ? -26.576 -3.967 11.174 1.00 98.06 436 ILE A N 1
ATOM 3174 C CA . ILE A 1 436 ? -25.314 -4.242 10.469 1.00 98.06 436 ILE A CA 1
ATOM 3175 C C . ILE A 1 436 ? -25.239 -5.744 10.206 1.00 98.06 436 ILE A C 1
ATOM 3177 O O . ILE A 1 436 ? -25.413 -6.540 11.121 1.00 98.06 436 ILE A O 1
ATOM 3181 N N . ASP A 1 437 ? -25.097 -6.114 8.934 1.00 96.50 437 ASP A N 1
ATOM 3182 C CA . ASP A 1 437 ? -25.253 -7.481 8.408 1.00 96.50 437 ASP A CA 1
ATOM 3183 C C . ASP A 1 437 ? -26.401 -8.309 9.041 1.00 96.50 437 ASP A C 1
ATOM 3185 O O . ASP A 1 437 ? -26.302 -9.502 9.294 1.00 96.50 437 ASP A O 1
ATOM 3189 N N . GLY A 1 438 ? -27.534 -7.668 9.347 1.00 97.06 438 GLY A N 1
ATOM 3190 C CA . GLY A 1 438 ? -28.693 -8.327 9.968 1.00 97.06 438 GLY A CA 1
ATOM 3191 C C . GLY A 1 438 ? -28.640 -8.478 11.497 1.00 97.06 438 GLY A C 1
ATOM 3192 O O . GLY A 1 438 ? -29.645 -8.882 12.085 1.00 97.06 438 GLY A O 1
ATOM 3193 N N . ILE A 1 439 ? -27.539 -8.098 12.149 1.00 98.50 439 ILE A N 1
ATOM 3194 C CA . ILE A 1 439 ? -27.412 -7.971 13.608 1.00 98.50 439 ILE A CA 1
ATOM 3195 C C . ILE A 1 439 ? -27.830 -6.559 14.044 1.00 98.50 439 ILE A C 1
ATOM 3197 O O . ILE A 1 439 ? -27.579 -5.581 13.342 1.00 98.50 439 ILE A O 1
ATOM 3201 N N . SER A 1 440 ? -28.502 -6.440 15.193 1.00 98.44 440 SER A N 1
ATOM 3202 C CA . SER A 1 440 ? -28.878 -5.146 15.779 1.00 98.44 440 SER A CA 1
ATOM 3203 C C . SER A 1 440 ? -27.844 -4.728 16.821 1.00 98.44 440 SER A C 1
ATOM 3205 O O . SER A 1 440 ? -27.908 -5.178 17.963 1.00 98.44 440 SER A O 1
ATOM 3207 N N . CYS A 1 441 ? -26.920 -3.859 16.432 1.00 98.69 441 CYS A N 1
ATOM 3208 C CA . CYS A 1 441 ? -25.866 -3.337 17.297 1.00 98.69 441 CYS A CA 1
ATOM 3209 C C . CYS A 1 441 ? -26.344 -2.056 18.016 1.00 98.69 441 CYS A C 1
ATOM 3211 O O . CYS A 1 441 ? -27.151 -1.299 17.463 1.00 98.69 441 CYS A O 1
ATOM 3213 N N . VAL A 1 442 ? -25.886 -1.808 19.246 1.00 98.56 442 VAL A N 1
ATOM 3214 C CA . VAL A 1 442 ? -26.061 -0.519 19.946 1.00 98.56 442 VAL A CA 1
ATOM 3215 C C . VAL A 1 442 ? -25.080 0.500 19.380 1.00 98.56 442 VAL A C 1
ATOM 3217 O O . VAL A 1 442 ? -23.979 0.120 19.000 1.00 98.56 442 VAL A O 1
ATOM 3220 N N . VAL A 1 443 ? -25.464 1.774 19.321 1.00 98.75 443 VAL A N 1
ATOM 3221 C CA . VAL A 1 443 ? -24.524 2.865 19.030 1.00 98.75 443 VAL A CA 1
ATOM 3222 C C . VAL A 1 443 ? -23.841 3.287 20.326 1.00 98.75 443 VAL A C 1
ATOM 3224 O O . VAL A 1 443 ? -24.524 3.695 21.274 1.00 98.75 443 VAL A O 1
ATOM 3227 N N . VAL A 1 444 ? -22.519 3.195 20.360 1.00 98.75 444 VAL A N 1
ATOM 3228 C CA . VAL A 1 444 ? -21.674 3.962 21.280 1.00 98.75 444 VAL A CA 1
ATOM 3229 C C . VAL A 1 444 ? -21.199 5.206 20.524 1.00 98.75 444 VAL A C 1
ATOM 3231 O O . VAL A 1 444 ? -21.293 5.282 19.297 1.00 98.75 444 VAL A O 1
ATOM 3234 N N . ILE A 1 445 ? -20.862 6.248 21.268 1.00 98.69 445 ILE A N 1
ATOM 3235 C CA . ILE A 1 445 ? -20.190 7.433 20.747 1.00 98.69 445 ILE A CA 1
ATOM 3236 C C . ILE A 1 445 ? -18.993 7.642 21.651 1.00 98.69 445 ILE A C 1
ATOM 3238 O O . ILE A 1 445 ? -19.188 7.690 22.871 1.00 98.69 445 ILE A O 1
ATOM 3242 N N . ASP A 1 446 ? -17.825 7.817 21.052 1.00 97.56 446 ASP A N 1
ATOM 3243 C CA . ASP A 1 446 ? -16.676 8.398 21.725 1.00 97.56 446 ASP A CA 1
ATOM 3244 C C . ASP A 1 446 ? -16.400 9.826 21.227 1.00 97.56 446 ASP A C 1
ATOM 3246 O O . ASP A 1 446 ? -16.942 10.282 20.212 1.00 97.56 446 ASP A O 1
ATOM 3250 N N . VAL A 1 447 ? -15.626 10.564 22.014 1.00 98.44 447 VAL A N 1
ATOM 3251 C CA . VAL A 1 447 ? -15.130 11.911 21.738 1.00 98.44 447 VAL A CA 1
ATOM 3252 C C . VAL A 1 447 ? -13.735 12.005 22.352 1.00 98.44 447 VAL A C 1
ATOM 3254 O O . VAL A 1 447 ? -13.614 12.250 23.555 1.00 98.44 447 VAL A O 1
ATOM 3257 N N . ALA A 1 448 ? -12.700 11.840 21.530 1.00 97.75 448 ALA A N 1
ATOM 3258 C CA . ALA A 1 448 ? -11.321 12.115 21.919 1.00 97.75 448 ALA A CA 1
ATOM 3259 C C . ALA A 1 448 ? -11.032 13.622 21.806 1.00 97.75 448 ALA A C 1
ATOM 3261 O O . ALA A 1 448 ? -11.577 14.332 20.949 1.00 97.75 448 ALA A O 1
ATOM 3262 N N . SER A 1 449 ? -10.210 14.164 22.702 1.00 97.00 449 SER A N 1
ATOM 3263 C CA . SER A 1 449 ? -9.865 15.591 22.713 1.00 97.00 449 SER A CA 1
ATOM 3264 C C . SER A 1 449 ? -8.511 15.855 23.363 1.00 97.00 449 SER A C 1
ATOM 3266 O O . SER A 1 449 ? -8.301 15.478 24.515 1.00 97.00 449 SER A O 1
ATOM 3268 N N . GLU A 1 450 ? -7.639 16.588 22.672 1.00 95.31 450 GLU A N 1
ATOM 3269 C CA . GLU A 1 450 ? -6.327 17.020 23.165 1.00 95.31 450 GLU A CA 1
ATOM 3270 C C . GLU A 1 450 ? -6.359 18.486 23.614 1.00 95.31 450 GLU A C 1
ATOM 3272 O O . GLU A 1 450 ? -6.885 19.358 22.920 1.00 95.31 450 GLU A O 1
ATOM 3277 N N . ASP A 1 451 ? -5.827 18.774 24.808 1.00 90.69 451 ASP A N 1
ATOM 3278 C CA . ASP A 1 451 ? -5.738 20.111 25.435 1.00 90.69 451 ASP A CA 1
ATOM 3279 C C . ASP A 1 451 ? -7.090 20.884 25.532 1.00 90.69 451 ASP A C 1
ATOM 3281 O O . ASP A 1 451 ? -7.149 22.047 25.955 1.00 90.69 451 ASP A O 1
ATOM 3285 N N . GLY A 1 452 ? -8.206 20.212 25.215 1.00 90.56 452 GLY A N 1
ATOM 3286 C CA . GLY A 1 452 ? -9.578 20.725 25.202 1.00 90.56 452 GLY A CA 1
ATOM 3287 C C . GLY A 1 452 ? -10.193 20.986 23.818 1.00 90.56 452 GLY A C 1
ATOM 3288 O O . GLY A 1 452 ? -11.334 21.454 23.775 1.00 90.56 452 GLY A O 1
ATOM 3289 N N . GLU A 1 453 ? -9.491 20.694 22.721 1.00 93.50 453 GLU A N 1
ATOM 3290 C CA . GLU A 1 453 ? -10.032 20.707 21.352 1.00 93.50 453 GLU A CA 1
ATOM 3291 C C . GLU A 1 453 ? -10.318 19.269 20.879 1.00 93.50 453 GLU A C 1
ATOM 3293 O O . GLU A 1 453 ? -9.635 18.330 21.278 1.00 93.50 453 GLU A O 1
ATOM 3298 N N . VAL A 1 454 ? -11.357 19.076 20.059 1.00 96.06 454 VAL A N 1
ATOM 3299 C CA . VAL A 1 454 ? -11.778 17.736 19.604 1.00 96.06 454 VAL A CA 1
ATOM 3300 C C . VAL A 1 454 ? -10.909 17.277 18.439 1.00 96.06 454 VAL A C 1
ATOM 3302 O O . VAL A 1 454 ? -10.890 17.962 17.416 1.00 96.06 454 VAL A O 1
ATOM 3305 N N . VAL A 1 455 ? -10.279 16.109 18.591 1.00 97.31 455 VAL A N 1
ATOM 3306 C CA . VAL A 1 455 ? -9.477 15.449 17.545 1.00 97.31 455 VAL A CA 1
ATOM 3307 C C . VAL A 1 455 ? -10.244 14.321 16.851 1.00 97.31 455 VAL A C 1
ATOM 3309 O O . VAL A 1 455 ? -10.088 14.140 15.652 1.00 97.31 455 VAL A O 1
ATOM 3312 N N . GLU A 1 456 ? -11.153 13.627 17.549 1.00 97.94 456 GLU A N 1
ATOM 3313 C CA . GLU A 1 456 ? -11.903 12.498 16.977 1.00 97.94 456 GLU A CA 1
ATOM 3314 C C . GLU A 1 456 ? -13.339 12.425 17.521 1.00 97.94 456 GLU A C 1
ATOM 3316 O O . GLU A 1 456 ? -13.624 12.870 18.639 1.00 97.94 456 GLU A O 1
ATOM 3321 N N . ILE A 1 457 ? -14.276 11.885 16.731 1.00 98.31 457 ILE A N 1
ATOM 3322 C CA . ILE A 1 457 ? -15.624 11.536 17.213 1.00 98.31 457 ILE A CA 1
ATOM 3323 C C . ILE A 1 457 ? -16.099 10.245 16.529 1.00 98.31 457 ILE A C 1
ATOM 3325 O O . ILE A 1 457 ? -16.842 10.280 15.534 1.00 98.31 457 ILE A O 1
ATOM 3329 N N . THR A 1 458 ? -15.771 9.116 17.128 1.00 98.25 458 THR A N 1
ATOM 3330 C CA . THR A 1 458 ? -16.144 7.777 16.675 1.00 98.25 458 THR A CA 1
ATOM 3331 C C . THR A 1 458 ? -17.654 7.516 16.845 1.00 98.25 458 THR A C 1
ATOM 3333 O O . THR A 1 458 ? -18.368 8.184 17.607 1.00 98.25 458 THR A O 1
ATOM 3336 N N . GLN A 1 459 ? -18.204 6.560 16.089 1.00 98.56 459 GLN A N 1
ATOM 3337 C CA . GLN A 1 459 ? -19.514 5.958 16.391 1.00 98.56 459 GLN A CA 1
ATOM 3338 C C . GLN A 1 459 ? -19.460 4.445 16.215 1.00 98.56 459 GLN A C 1
ATOM 3340 O O . GLN A 1 459 ? -19.895 3.897 15.201 1.00 98.56 459 GLN A O 1
ATOM 3345 N N . ASP A 1 460 ? -18.958 3.792 17.239 1.00 98.50 460 ASP A N 1
ATOM 3346 C CA . ASP A 1 460 ? -18.865 2.358 17.414 1.00 98.50 460 ASP A CA 1
ATOM 3347 C C . ASP A 1 460 ? -20.253 1.704 17.334 1.00 98.50 460 ASP A C 1
ATOM 3349 O O . ASP A 1 460 ? -21.259 2.217 17.855 1.00 98.50 460 ASP A O 1
ATOM 3353 N N . TRP A 1 461 ? -20.312 0.498 16.767 1.00 98.75 461 TRP A N 1
ATOM 3354 C CA . TRP A 1 461 ? -21.485 -0.361 16.881 1.00 98.75 461 TRP A CA 1
ATOM 3355 C C . TRP A 1 461 ? -21.125 -1.709 17.488 1.00 98.75 461 TRP A C 1
ATOM 3357 O O . TRP A 1 461 ? -20.482 -2.526 16.844 1.00 98.75 461 TRP A O 1
ATOM 3367 N N . TYR A 1 462 ? -21.629 -1.991 18.690 1.00 98.75 462 TYR A N 1
ATOM 3368 C CA . TYR A 1 462 ? -21.402 -3.274 19.364 1.00 98.75 462 TYR A CA 1
ATOM 3369 C C . TYR A 1 462 ? -22.671 -4.115 19.465 1.00 98.75 462 TYR A C 1
ATOM 3371 O O . TYR A 1 462 ? -23.774 -3.593 19.647 1.00 98.75 462 TYR A O 1
ATOM 3379 N N . ALA A 1 463 ? -22.529 -5.437 19.435 1.00 98.62 463 ALA A N 1
ATOM 3380 C CA . ALA A 1 463 ? -23.617 -6.373 19.714 1.00 98.62 463 ALA A CA 1
ATOM 3381 C C . ALA A 1 463 ? -23.221 -7.368 20.810 1.00 98.62 463 ALA A C 1
ATOM 3383 O O . ALA A 1 463 ? -22.055 -7.726 20.933 1.00 98.62 463 ALA A O 1
ATOM 3384 N N . GLN A 1 464 ? -24.193 -7.858 21.584 1.00 98.69 464 GLN A N 1
ATOM 3385 C CA . GLN A 1 464 ? -23.964 -8.943 22.543 1.00 98.69 464 GLN A CA 1
ATOM 3386 C C . GLN A 1 464 ? -24.666 -10.225 22.075 1.00 98.69 464 GLN A C 1
ATOM 3388 O O . GLN A 1 464 ? -25.836 -10.198 21.673 1.00 98.69 464 GLN A O 1
ATOM 3393 N N . ASP A 1 465 ? -23.973 -11.359 22.138 1.00 98.56 465 ASP A N 1
ATOM 3394 C CA . ASP A 1 465 ? -24.562 -12.662 21.815 1.00 98.56 465 ASP A CA 1
ATOM 3395 C C . ASP A 1 465 ? -25.259 -13.331 23.025 1.00 98.56 465 ASP A C 1
ATOM 3397 O O . ASP A 1 465 ? -25.235 -12.845 24.161 1.00 98.56 465 ASP A O 1
ATOM 3401 N N . LEU A 1 466 ? -25.925 -14.464 22.777 1.00 98.19 466 LEU A N 1
ATOM 3402 C CA . LEU A 1 466 ? -26.618 -15.275 23.788 1.00 98.19 466 LEU A CA 1
ATOM 3403 C C . LEU A 1 466 ? -25.678 -16.031 24.748 1.00 98.19 466 LEU A C 1
ATOM 3405 O O . LEU A 1 466 ? -26.169 -16.598 25.729 1.00 98.19 466 LEU A O 1
ATOM 3409 N N . ALA A 1 467 ? -24.369 -16.076 24.482 1.00 97.75 467 ALA A N 1
ATOM 3410 C CA . ALA A 1 467 ? -23.360 -16.532 25.439 1.00 97.75 467 ALA A CA 1
ATOM 3411 C C . ALA A 1 467 ? -22.848 -15.374 26.319 1.00 97.75 467 ALA A C 1
ATOM 3413 O O . ALA A 1 467 ? -22.396 -15.623 27.436 1.00 97.75 467 ALA A O 1
ATOM 3414 N N . GLY A 1 468 ? -23.001 -14.131 25.853 1.00 98.12 468 GLY A N 1
ATOM 3415 C CA . GLY A 1 468 ? -22.631 -12.894 26.535 1.00 98.12 468 GLY A CA 1
ATOM 3416 C C . GLY A 1 468 ? -21.360 -12.235 25.989 1.00 98.12 468 GLY A C 1
ATOM 3417 O O . GLY A 1 468 ? -20.875 -11.288 26.605 1.00 98.12 468 GLY A O 1
ATOM 3418 N N . ASN A 1 469 ? -20.798 -12.720 24.878 1.00 98.56 469 ASN A N 1
ATOM 3419 C CA . ASN A 1 469 ? -19.635 -12.080 24.257 1.00 98.56 469 ASN A CA 1
ATOM 3420 C C . ASN A 1 469 ? -20.069 -10.765 23.602 1.00 98.56 469 ASN A C 1
ATOM 3422 O O . ASN A 1 469 ? -21.169 -10.696 23.043 1.00 98.56 469 ASN A O 1
ATOM 3426 N N . VAL A 1 470 ? -19.210 -9.750 23.662 1.00 98.62 470 VAL A N 1
ATOM 3427 C CA . VAL A 1 470 ? -19.377 -8.507 22.905 1.00 98.62 470 VAL A CA 1
ATOM 3428 C C . VAL A 1 470 ? -18.642 -8.639 21.578 1.00 98.62 470 VAL A C 1
ATOM 3430 O O . VAL A 1 470 ? -17.492 -9.063 21.539 1.00 98.62 470 VAL A O 1
ATOM 3433 N N . TRP A 1 471 ? -19.329 -8.278 20.505 1.00 98.69 471 TRP A N 1
ATOM 3434 C CA . TRP A 1 471 ? -18.862 -8.278 19.125 1.00 98.69 471 TRP A CA 1
ATOM 3435 C C . TRP A 1 471 ? -18.741 -6.842 18.635 1.00 98.69 471 TRP A C 1
ATOM 3437 O O . TRP A 1 471 ? -19.677 -6.064 18.858 1.00 98.69 471 TRP A O 1
ATOM 3447 N N . TYR A 1 472 ? -17.650 -6.514 17.944 1.00 98.44 472 TYR A N 1
ATOM 3448 C CA . TYR A 1 472 ? -17.526 -5.228 17.264 1.00 98.44 472 TYR A CA 1
ATOM 3449 C C . TYR A 1 472 ? -18.103 -5.358 15.847 1.00 98.44 472 TYR A C 1
ATOM 3451 O O . TYR A 1 472 ? -17.702 -6.224 15.079 1.00 98.44 472 TYR A O 1
ATOM 3459 N N . CYS A 1 473 ? -19.109 -4.551 15.509 1.00 98.44 473 CYS A N 1
ATOM 3460 C CA . CYS A 1 473 ? -19.765 -4.525 14.201 1.00 98.44 473 CYS A CA 1
ATOM 3461 C C . CYS A 1 473 ? -19.088 -3.550 13.201 1.00 98.44 473 CYS A C 1
ATOM 3463 O O . CYS A 1 473 ? -19.571 -3.414 12.066 1.00 98.44 473 CYS A O 1
ATOM 3465 N N . GLY A 1 474 ? -18.026 -2.860 13.626 1.00 98.19 474 GLY A N 1
ATOM 3466 C CA . GLY A 1 474 ? -17.398 -1.710 12.972 1.00 98.19 474 GLY A CA 1
ATOM 3467 C C . GLY A 1 474 ? -18.029 -0.373 13.345 1.00 98.19 474 GLY A C 1
ATOM 3468 O O . GLY A 1 474 ? -18.949 -0.315 14.167 1.00 98.19 474 GLY A O 1
ATOM 3469 N N . GLU A 1 475 ? -17.546 0.694 12.711 1.00 98.06 475 GLU A N 1
ATOM 3470 C CA . GLU A 1 475 ? -17.643 2.055 13.253 1.00 98.06 475 GLU A CA 1
ATOM 3471 C C . GLU A 1 475 ? -17.682 3.167 12.180 1.00 98.06 475 GLU A C 1
ATOM 3473 O O . GLU A 1 475 ? -17.941 2.935 10.989 1.00 98.06 475 GLU A O 1
ATOM 3478 N N . ILE A 1 476 ? -17.543 4.418 12.614 1.00 97.88 476 ILE A N 1
ATOM 3479 C CA . ILE A 1 476 ? -17.189 5.552 11.756 1.00 97.88 476 ILE A CA 1
ATOM 3480 C C . ILE A 1 476 ? -16.361 6.541 12.578 1.00 97.88 476 ILE A C 1
ATOM 3482 O O . ILE A 1 476 ? -16.935 7.426 13.225 1.00 97.88 476 ILE A O 1
ATOM 3486 N N . ALA A 1 477 ? -15.044 6.352 12.547 1.00 97.44 477 ALA A N 1
ATOM 3487 C CA . ALA A 1 477 ? -14.068 7.359 12.924 1.00 97.44 477 ALA A CA 1
ATOM 3488 C C . ALA A 1 477 ? -14.279 8.652 12.123 1.00 97.44 477 ALA A C 1
ATOM 3490 O O . ALA A 1 477 ? -14.807 8.647 11.000 1.00 97.44 477 ALA A O 1
ATOM 3491 N N . ARG A 1 478 ? -13.940 9.786 12.732 1.00 98.38 478 ARG A N 1
ATOM 3492 C CA . ARG A 1 478 ? -13.991 11.116 12.108 1.00 98.38 478 ARG A CA 1
ATOM 3493 C C . ARG A 1 478 ? -12.903 11.975 12.723 1.00 98.38 478 ARG A C 1
ATOM 3495 O O . ARG A 1 478 ? -13.136 12.554 13.784 1.00 98.38 478 ARG A O 1
ATOM 3502 N N . ASN A 1 479 ? -11.787 12.077 12.018 1.00 97.88 479 ASN A N 1
ATOM 3503 C CA . ASN A 1 479 ? -10.598 12.790 12.458 1.00 97.88 479 ASN A CA 1
ATOM 3504 C C . ASN A 1 479 ? -10.721 14.297 12.157 1.00 97.88 479 ASN A C 1
ATOM 3506 O O . ASN A 1 479 ? -11.344 14.712 11.169 1.00 97.88 479 ASN A O 1
ATOM 3510 N N . PHE A 1 480 ? -10.191 15.137 13.046 1.00 97.19 480 PHE A N 1
ATOM 3511 C CA . PHE A 1 480 ? -10.340 16.591 13.006 1.00 97.19 480 PHE A CA 1
ATOM 3512 C C . PHE A 1 480 ? -9.024 17.317 13.306 1.00 97.19 480 PHE A C 1
ATOM 3514 O O . PHE A 1 480 ? -8.423 17.115 14.358 1.00 97.19 480 PHE A O 1
ATOM 3521 N N . GLU A 1 481 ? -8.650 18.270 12.448 1.00 95.31 481 GLU A N 1
ATOM 3522 C CA . GLU A 1 481 ? -7.459 19.112 12.631 1.00 95.31 481 GLU A CA 1
ATOM 3523 C C . GLU A 1 481 ? -7.788 20.608 12.773 1.00 95.31 481 GLU A C 1
ATOM 3525 O O . GLU A 1 481 ? -8.850 21.084 12.361 1.00 95.31 481 GLU A O 1
ATOM 3530 N N . ILE A 1 482 ? -6.839 21.382 13.320 1.00 92.38 482 ILE A N 1
ATOM 3531 C CA . ILE A 1 482 ? -6.872 22.854 13.352 1.00 92.38 482 ILE A CA 1
ATOM 3532 C C . ILE A 1 482 ? -5.679 23.413 12.566 1.00 92.38 482 ILE A C 1
ATOM 3534 O O . ILE A 1 482 ? -4.554 23.475 13.068 1.00 92.38 482 ILE A O 1
ATOM 3538 N N . PHE A 1 483 ? -5.925 23.904 11.351 1.00 92.06 483 PHE A N 1
ATOM 3539 C CA . PHE A 1 483 ? -4.856 24.392 10.479 1.00 92.06 483 PHE A CA 1
ATOM 3540 C C . PHE A 1 483 ? -4.264 25.742 10.917 1.00 92.06 483 PHE A C 1
ATOM 3542 O O . PHE A 1 483 ? -4.953 26.737 11.178 1.00 92.06 483 PHE A O 1
ATOM 3549 N N . ALA A 1 484 ? -2.930 25.795 10.957 1.00 91.62 484 ALA A N 1
ATOM 3550 C CA . ALA A 1 484 ? -2.168 26.940 11.442 1.00 91.62 484 ALA A CA 1
ATOM 3551 C C . ALA A 1 484 ? -2.255 28.161 10.501 1.00 91.62 484 ALA A C 1
ATOM 3553 O O . ALA A 1 484 ? -1.438 28.350 9.597 1.00 91.62 484 ALA A O 1
ATOM 3554 N N . GLY A 1 485 ? -3.212 29.050 10.769 1.00 91.75 485 GLY A N 1
ATOM 3555 C CA . GLY A 1 485 ? -3.405 30.303 10.032 1.00 91.75 485 GLY A CA 1
ATOM 3556 C C . GLY A 1 485 ? -4.862 30.656 9.739 1.00 91.75 485 GLY A C 1
ATOM 3557 O O . GLY A 1 485 ? -5.120 31.773 9.273 1.00 91.75 485 GLY A O 1
ATOM 3558 N N . ASP A 1 486 ? -5.795 29.747 10.027 1.00 91.25 486 ASP A N 1
ATOM 3559 C CA . ASP A 1 486 ? -7.220 29.962 9.799 1.00 91.25 486 ASP A CA 1
ATOM 3560 C C . ASP A 1 486 ? -7.855 31.014 10.721 1.00 91.25 486 ASP A C 1
ATOM 3562 O O . ASP A 1 486 ? -7.247 31.576 11.640 1.00 91.25 486 ASP A O 1
ATOM 3566 N N . ASN A 1 487 ? -9.087 31.416 10.390 1.00 89.38 487 ASN A N 1
ATOM 3567 C CA . ASN A 1 487 ? -9.797 32.454 11.133 1.00 89.38 487 ASN A CA 1
ATOM 3568 C C . ASN A 1 487 ? -11.330 32.317 11.010 1.00 89.38 487 ASN A C 1
ATOM 3570 O O . ASN A 1 487 ? -11.919 32.835 10.051 1.00 89.38 487 ASN A O 1
ATOM 3574 N N . PRO A 1 488 ? -12.010 31.702 11.994 1.00 89.00 488 PRO A N 1
ATOM 3575 C CA . PRO A 1 488 ? -11.466 31.211 13.263 1.00 89.00 488 PRO A CA 1
ATOM 3576 C C . PRO A 1 488 ? -10.561 29.983 13.095 1.00 89.00 488 PRO A C 1
ATOM 3578 O O . PRO A 1 488 ? -10.722 29.231 12.147 1.00 89.00 488 PRO A O 1
ATOM 3581 N N . GLU A 1 489 ? -9.651 29.788 14.046 1.00 89.62 489 GLU A N 1
ATOM 3582 C CA . GLU A 1 489 ? -9.040 28.484 14.324 1.00 89.62 489 GLU A CA 1
ATOM 3583 C C . GLU A 1 489 ? -10.155 27.612 14.944 1.00 89.62 489 GLU A C 1
ATOM 3585 O O . GLU A 1 489 ? -10.681 27.959 16.006 1.00 89.62 489 GLU A O 1
ATOM 3590 N N . THR A 1 490 ? -10.603 26.567 14.241 1.00 91.44 490 THR A N 1
ATOM 3591 C CA . THR A 1 490 ? -11.645 25.616 14.682 1.00 91.44 490 THR A CA 1
ATOM 3592 C C . THR A 1 490 ? -11.410 24.247 14.045 1.00 91.44 490 THR A C 1
ATOM 3594 O O . THR A 1 490 ? -11.036 24.248 12.876 1.00 91.44 490 THR A O 1
ATOM 3597 N N . PRO A 1 491 ? -11.700 23.125 14.737 1.00 93.44 491 PRO A N 1
ATOM 3598 C CA . PRO A 1 491 ? -11.550 21.790 14.162 1.00 93.44 491 PRO A CA 1
ATOM 3599 C C . PRO A 1 491 ? -12.362 21.604 12.870 1.00 93.44 491 PRO A C 1
ATOM 3601 O O . PRO A 1 491 ? -13.584 21.812 12.864 1.00 93.44 491 PRO A O 1
ATOM 3604 N N . GLU A 1 492 ? -11.694 21.206 11.788 1.00 94.62 492 GLU A N 1
ATOM 3605 C CA . GLU A 1 492 ? -12.304 20.829 10.508 1.00 94.62 492 GLU A CA 1
ATOM 3606 C C . GLU A 1 492 ? -12.118 19.323 10.267 1.00 94.62 492 GLU A C 1
ATOM 3608 O O . GLU A 1 492 ? -11.093 18.758 10.634 1.00 94.62 492 GLU A O 1
ATOM 3613 N N . LEU A 1 493 ? -13.134 18.663 9.697 1.00 96.75 493 LEU A N 1
ATOM 3614 C CA . LEU A 1 493 ? -13.082 17.228 9.389 1.00 96.75 493 LEU A CA 1
ATOM 3615 C C . LEU A 1 493 ? -12.093 17.009 8.241 1.00 96.75 493 LEU A C 1
ATOM 3617 O O . LEU A 1 493 ? -12.350 17.515 7.143 1.00 96.75 493 LEU A O 1
ATOM 3621 N N . VAL A 1 494 ? -11.022 16.261 8.494 1.00 96.94 494 VAL A N 1
ATOM 3622 C CA . VAL A 1 494 ? -9.999 15.935 7.491 1.00 96.94 494 VAL A CA 1
ATOM 3623 C C . VAL A 1 494 ? -10.426 14.730 6.653 1.00 96.94 494 VAL A C 1
ATOM 3625 O O . VAL A 1 494 ? -10.667 14.868 5.452 1.00 96.94 494 VAL A O 1
ATOM 3628 N N . ASP A 1 495 ? -10.657 13.600 7.308 1.00 97.00 495 ASP A N 1
ATOM 3629 C CA . ASP A 1 495 ? -10.934 12.300 6.695 1.00 97.00 495 ASP A CA 1
ATOM 3630 C C . ASP A 1 495 ? -12.012 11.524 7.493 1.00 97.00 495 ASP A C 1
ATOM 3632 O O . ASP A 1 495 ? -12.827 12.119 8.214 1.00 97.00 495 ASP A O 1
ATOM 3636 N N . ILE A 1 496 ? -12.092 10.204 7.298 1.00 97.12 496 ILE A N 1
ATOM 3637 C CA . ILE A 1 496 ? -12.905 9.282 8.109 1.00 97.12 496 ILE A CA 1
ATOM 3638 C C . ILE A 1 496 ? -12.152 7.969 8.379 1.00 97.12 496 ILE A C 1
ATOM 3640 O O . ILE A 1 496 ? -12.781 6.918 8.494 1.00 97.12 496 ILE A O 1
ATOM 3644 N N . ASP A 1 497 ? -10.831 7.991 8.390 1.00 94.94 497 ASP A N 1
ATOM 3645 C CA . ASP A 1 497 ? -10.036 6.785 8.172 1.00 94.94 497 ASP A CA 1
ATOM 3646 C C . ASP A 1 497 ? -10.041 5.901 9.434 1.00 94.94 497 ASP A C 1
ATOM 3648 O O . ASP A 1 497 ? -10.122 6.402 10.557 1.00 94.94 497 ASP A O 1
ATOM 3652 N N . GLY A 1 498 ? -10.130 4.580 9.227 1.00 93.81 498 GLY A N 1
ATOM 3653 C CA . GLY A 1 498 ? -10.561 3.596 10.237 1.00 93.81 498 GLY A CA 1
ATOM 3654 C C . GLY A 1 498 ? -12.048 3.192 10.128 1.00 93.81 498 GLY A C 1
ATOM 3655 O O . GLY A 1 498 ? -12.497 2.240 10.760 1.00 93.81 498 GLY A O 1
ATOM 3656 N N . SER A 1 499 ? -12.858 3.833 9.271 1.00 97.19 499 SER A N 1
ATOM 3657 C CA . SER A 1 499 ? -14.333 3.687 9.197 1.00 97.19 499 SER A CA 1
ATOM 3658 C C . SER A 1 499 ? -14.904 2.374 8.606 1.00 97.19 499 SER A C 1
ATOM 3660 O O . SER A 1 499 ? -15.856 2.367 7.796 1.00 97.19 499 SER A O 1
ATOM 3662 N N . TRP A 1 500 ? -14.442 1.218 9.072 1.00 97.75 500 TRP A N 1
ATOM 3663 C CA . TRP A 1 500 ? -14.855 -0.091 8.563 1.00 97.75 500 TRP A CA 1
ATOM 3664 C C . TRP A 1 500 ? -16.280 -0.526 8.958 1.00 97.75 500 TRP A C 1
ATOM 3666 O O . TRP A 1 500 ? -17.014 0.122 9.713 1.00 97.75 500 TRP A O 1
ATOM 3676 N N . LYS A 1 501 ? -16.771 -1.631 8.374 1.00 97.00 501 LYS A N 1
ATOM 3677 C CA . LYS A 1 501 ? -18.126 -2.145 8.657 1.00 97.00 501 LYS A CA 1
ATOM 3678 C C . LYS A 1 501 ? -18.310 -3.609 8.291 1.00 97.00 501 LYS A C 1
ATOM 3680 O O . LYS A 1 501 ? -18.187 -3.961 7.119 1.00 97.00 501 LYS A O 1
ATOM 3685 N N . SER A 1 502 ? -18.779 -4.421 9.236 1.00 97.62 502 SER A N 1
ATOM 3686 C CA . SER A 1 502 ? -19.184 -5.802 8.951 1.00 97.62 502 S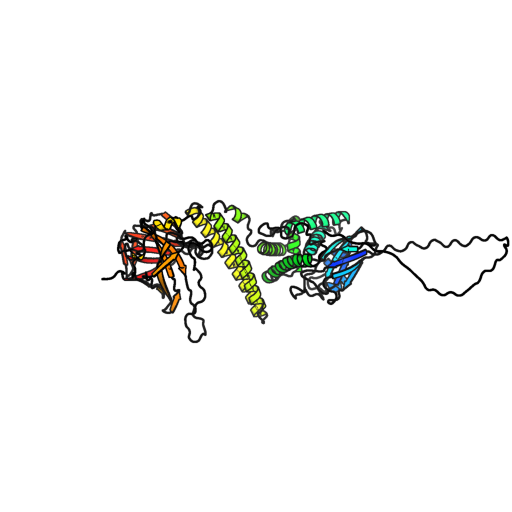ER A CA 1
ATOM 3687 C C . SER A 1 502 ? -20.145 -5.887 7.746 1.00 97.62 502 SER A C 1
ATOM 3689 O O . SER A 1 502 ? -21.166 -5.186 7.671 1.00 97.62 502 SER A O 1
ATOM 3691 N N . GLY A 1 503 ? -19.794 -6.737 6.775 1.00 93.62 503 GLY A N 1
ATOM 3692 C CA . GLY A 1 503 ? -20.573 -6.955 5.551 1.00 93.62 503 GLY A CA 1
ATOM 3693 C C . GLY A 1 503 ? -20.393 -5.874 4.473 1.00 93.62 503 GLY A C 1
ATOM 3694 O O . GLY A 1 503 ? -21.245 -5.738 3.585 1.00 93.62 503 GLY A O 1
ATOM 3695 N N . ARG A 1 504 ? -19.315 -5.079 4.528 1.00 93.25 504 ARG A N 1
ATOM 3696 C CA . ARG A 1 504 ? -18.917 -4.101 3.495 1.00 93.25 504 ARG A CA 1
ATOM 3697 C C . ARG A 1 504 ? -17.487 -4.353 3.056 1.00 93.25 504 ARG A C 1
ATOM 3699 O O . ARG A 1 504 ? -16.668 -4.678 3.884 1.00 93.25 504 ARG A O 1
ATOM 3706 N N . ASN A 1 505 ? -17.215 -4.235 1.757 1.00 88.62 505 ASN A N 1
ATOM 3707 C CA . ASN A 1 505 ? -15.880 -4.327 1.144 1.00 88.62 505 ASN A CA 1
ATOM 3708 C C . ASN A 1 505 ? -15.045 -5.595 1.455 1.00 88.62 505 ASN A C 1
ATOM 3710 O O . ASN A 1 505 ? -13.917 -5.695 1.000 1.00 88.62 505 ASN A O 1
ATOM 3714 N N . GLY A 1 506 ? -15.616 -6.594 2.137 1.00 87.44 506 GLY A N 1
ATOM 3715 C CA . GLY A 1 506 ? -14.897 -7.767 2.645 1.00 87.44 506 GLY A CA 1
ATOM 3716 C C . GLY A 1 506 ? -14.633 -7.715 4.153 1.00 87.44 506 GLY A C 1
ATOM 3717 O O . GLY A 1 506 ? -14.243 -8.733 4.708 1.00 87.44 506 GLY A O 1
ATOM 3718 N N . SER A 1 507 ? -14.900 -6.585 4.814 1.00 95.88 507 SER A N 1
ATOM 3719 C CA . SER A 1 507 ? -14.695 -6.406 6.247 1.00 95.88 507 SER A CA 1
ATOM 3720 C C . SER A 1 507 ? -15.630 -7.278 7.089 1.00 95.88 507 SER A C 1
ATOM 3722 O O . SER A 1 507 ? -16.846 -7.361 6.842 1.00 95.88 507 SER A O 1
ATOM 3724 N N . GLU A 1 508 ? -15.069 -7.874 8.134 1.00 96.75 508 GLU A N 1
ATOM 3725 C CA . GLU A 1 508 ? -15.723 -8.832 9.018 1.00 96.75 508 GLU A CA 1
ATOM 3726 C C . GLU A 1 508 ? -15.556 -8.459 10.501 1.00 96.75 508 GLU A C 1
ATOM 3728 O O . GLU A 1 508 ? -14.564 -7.848 10.884 1.00 96.75 508 GLU A O 1
ATOM 3733 N N . PRO A 1 509 ? -16.526 -8.818 11.359 1.00 97.75 509 PRO A N 1
ATOM 3734 C CA . PRO A 1 509 ? -16.503 -8.464 12.770 1.00 97.75 509 PRO A CA 1
ATOM 3735 C C . PRO A 1 509 ? -15.708 -9.465 13.604 1.00 97.75 509 PRO A C 1
ATOM 3737 O O . PRO A 1 509 ? -15.802 -10.681 13.397 1.00 97.75 509 PRO A O 1
ATOM 3740 N N . GLY A 1 510 ? -14.992 -8.967 14.605 1.00 97.69 510 GLY A N 1
ATOM 3741 C CA . GLY A 1 510 ? -14.410 -9.778 15.664 1.00 97.69 510 GLY A CA 1
ATOM 3742 C C . GLY A 1 510 ? -15.235 -9.777 16.952 1.00 97.69 510 GLY A C 1
ATOM 3743 O O . GLY A 1 510 ? -16.303 -9.164 17.074 1.00 97.69 510 GLY A O 1
ATOM 3744 N N . ILE A 1 511 ? -14.717 -10.500 17.940 1.00 97.81 511 ILE A N 1
ATOM 3745 C CA . ILE A 1 511 ? -15.169 -10.395 19.329 1.00 97.81 511 ILE A CA 1
ATOM 3746 C C . ILE A 1 511 ? -14.346 -9.269 19.945 1.00 97.81 511 ILE A C 1
ATOM 3748 O O . ILE A 1 511 ? -13.130 -9.377 19.958 1.00 97.81 511 ILE A O 1
ATOM 3752 N N . LEU A 1 512 ? -14.990 -8.230 20.480 1.00 97.94 512 LEU A N 1
ATOM 3753 C CA . LEU A 1 512 ? -14.300 -7.211 21.276 1.00 97.94 512 LEU A CA 1
ATOM 3754 C C . LEU A 1 512 ? -13.796 -7.851 22.576 1.00 97.94 512 LEU A C 1
ATOM 3756 O O . LEU A 1 512 ? -12.606 -7.864 22.867 1.00 97.94 512 LEU A O 1
ATOM 3760 N N . LEU A 1 513 ? -14.730 -8.435 23.341 1.00 98.00 513 LEU A N 1
ATOM 3761 C CA . LEU A 1 513 ? -14.452 -9.094 24.616 1.00 98.00 513 LEU A CA 1
ATOM 3762 C C . LEU A 1 513 ? -15.391 -10.292 24.865 1.00 98.00 513 LEU A C 1
ATOM 3764 O O . LEU A 1 513 ? -16.622 -10.142 24.840 1.00 98.00 513 LEU A O 1
ATOM 3768 N N . PRO A 1 514 ? -14.859 -11.492 25.168 1.00 98.00 514 PRO A N 1
ATOM 3769 C CA . PRO A 1 514 ? -15.668 -12.657 25.513 1.00 98.00 514 PRO A CA 1
ATOM 3770 C C . PRO A 1 514 ? -16.315 -12.515 26.902 1.00 98.00 514 PRO A C 1
ATOM 3772 O O . PRO A 1 514 ? -15.928 -11.686 27.727 1.00 98.00 514 PRO A O 1
ATOM 3775 N N . PHE A 1 515 ? -17.318 -13.346 27.194 1.00 97.56 515 PHE A N 1
ATOM 3776 C CA . PHE A 1 515 ? -17.968 -13.361 28.515 1.00 97.56 515 PHE A CA 1
ATOM 3777 C C . PHE A 1 515 ? -17.103 -14.014 29.610 1.00 97.56 515 PHE A C 1
ATOM 3779 O O . PHE A 1 515 ? -17.143 -13.606 30.771 1.00 97.56 515 PHE A O 1
ATOM 3786 N N . ASP A 1 516 ? -16.342 -15.046 29.236 1.00 97.19 516 ASP A N 1
ATOM 3787 C CA . ASP A 1 516 ? -15.523 -15.892 30.118 1.00 97.19 516 ASP A CA 1
ATOM 3788 C C . ASP A 1 516 ? -14.111 -16.044 29.500 1.00 97.19 516 ASP A C 1
ATOM 3790 O O . ASP A 1 516 ? -13.795 -17.111 28.968 1.00 97.19 516 ASP A O 1
ATOM 3794 N N . PRO A 1 517 ? -13.295 -14.966 29.463 1.00 97.62 517 PRO A N 1
ATOM 3795 C CA . PRO A 1 517 ? -11.962 -14.963 28.841 1.00 97.62 517 PRO A CA 1
ATOM 3796 C C . PRO A 1 517 ? -11.028 -16.015 29.456 1.00 97.62 517 PRO A C 1
ATOM 3798 O O . PRO A 1 517 ? -11.000 -16.173 30.679 1.00 97.62 517 PRO A O 1
ATOM 3801 N N . GLN A 1 518 ? -10.236 -16.715 28.635 1.00 98.06 518 GLN A N 1
ATOM 3802 C CA . GLN A 1 518 ? -9.182 -17.618 29.109 1.00 98.06 518 GLN A CA 1
ATOM 3803 C C . GLN A 1 518 ? -7.803 -17.030 28.793 1.00 98.06 518 GLN A C 1
ATOM 3805 O O . GLN A 1 518 ? -7.585 -16.467 27.731 1.00 98.06 518 GLN A O 1
ATOM 3810 N N . VAL A 1 519 ? -6.859 -17.158 29.729 1.00 98.56 519 VAL A N 1
ATOM 3811 C CA . VAL A 1 519 ? -5.509 -16.592 29.571 1.00 98.56 519 VAL A CA 1
ATOM 3812 C C . VAL A 1 519 ? -4.745 -17.307 28.453 1.00 98.56 519 VAL A C 1
ATOM 3814 O O . VAL A 1 519 ? -4.621 -18.536 28.497 1.00 98.56 519 VAL A O 1
ATOM 3817 N N . GLY A 1 520 ? -4.207 -16.533 27.509 1.00 97.88 520 GLY A N 1
ATOM 3818 C CA . GLY A 1 520 ? -3.573 -17.012 26.278 1.00 97.88 520 GLY A CA 1
ATOM 3819 C C . GLY A 1 520 ? -4.546 -17.315 25.129 1.00 97.88 520 GLY A C 1
ATOM 3820 O O . GLY A 1 520 ? -4.143 -17.966 24.166 1.00 97.88 520 GLY A O 1
ATOM 3821 N N . ASP A 1 521 ? -5.815 -16.897 25.220 1.00 97.88 521 ASP A N 1
ATOM 3822 C CA . ASP A 1 521 ? -6.671 -16.758 24.035 1.00 97.88 521 ASP A CA 1
ATOM 3823 C C . ASP A 1 521 ? -6.200 -15.523 23.237 1.00 97.88 521 ASP A C 1
ATOM 3825 O O . ASP A 1 521 ? -6.115 -14.434 23.806 1.00 97.88 521 ASP A O 1
ATOM 3829 N N . VAL A 1 522 ? -5.934 -15.694 21.936 1.00 98.12 522 VAL A N 1
ATOM 3830 C CA . VAL A 1 522 ? -5.654 -14.611 20.973 1.00 98.12 522 VAL A CA 1
ATOM 3831 C C . VAL A 1 522 ? -6.767 -14.583 19.928 1.00 98.12 522 VAL A C 1
ATOM 3833 O O . VAL A 1 522 ? -7.131 -15.634 19.390 1.00 98.12 522 VAL A O 1
ATOM 3836 N N . PHE A 1 523 ? -7.327 -13.410 19.640 1.00 97.56 523 PHE A N 1
ATOM 3837 C CA . PHE A 1 523 ? -8.380 -13.243 18.635 1.00 97.56 523 PHE A CA 1
ATOM 3838 C C . PHE A 1 523 ? -8.379 -11.840 18.023 1.00 97.56 523 PHE A C 1
ATOM 3840 O O . PHE A 1 523 ? -7.885 -10.890 18.617 1.00 97.56 523 PHE A O 1
ATOM 3847 N N . ARG A 1 524 ? -8.964 -11.726 16.826 1.00 97.94 524 ARG A N 1
ATOM 3848 C CA . ARG A 1 524 ? -9.252 -10.447 16.169 1.00 97.94 524 ARG A CA 1
ATOM 3849 C C . ARG A 1 524 ? -10.497 -9.804 16.772 1.00 97.94 524 ARG A C 1
ATOM 3851 O O . ARG A 1 524 ? -11.528 -10.477 16.914 1.00 97.94 524 ARG A O 1
ATOM 3858 N N . GLN A 1 525 ? -10.387 -8.519 17.080 1.00 98.00 525 GLN A N 1
ATOM 3859 C CA . GLN A 1 525 ? -11.498 -7.617 17.369 1.00 98.00 525 GLN A CA 1
ATOM 3860 C C . GLN A 1 525 ? -12.052 -7.053 16.052 1.00 98.00 525 GLN A C 1
ATOM 3862 O O . GLN A 1 525 ? -13.274 -6.954 15.901 1.00 98.00 525 GLN A O 1
ATOM 3867 N N . GLU A 1 526 ? -11.177 -6.824 15.066 1.00 97.69 526 GLU A N 1
ATOM 3868 C CA . GLU A 1 526 ? -11.505 -6.184 13.790 1.00 97.69 526 GLU A CA 1
ATOM 3869 C C . GLU A 1 526 ? -10.844 -6.885 12.592 1.00 97.69 526 GLU A C 1
ATOM 3871 O O . GLU A 1 526 ? -9.800 -7.526 12.721 1.00 97.69 526 GLU A O 1
ATOM 3876 N N . VAL A 1 527 ? -11.491 -6.823 11.421 1.00 96.62 527 VAL A N 1
ATOM 3877 C CA . VAL A 1 527 ? -10.942 -7.324 10.148 1.00 96.62 527 VAL A CA 1
ATOM 3878 C C . VAL A 1 527 ? -11.422 -6.445 8.996 1.00 96.62 527 VAL A C 1
ATOM 3880 O O . VAL A 1 527 ? -12.465 -6.698 8.390 1.00 96.62 527 VAL A O 1
ATOM 3883 N N . ALA A 1 528 ? -10.635 -5.437 8.655 1.00 96.94 528 ALA A N 1
ATOM 3884 C CA . ALA A 1 528 ? -10.750 -4.605 7.469 1.00 96.94 528 ALA A CA 1
ATOM 3885 C C . ALA A 1 528 ? -9.333 -4.346 6.936 1.00 96.94 528 ALA A C 1
ATOM 3887 O O . ALA A 1 528 ? -8.674 -3.396 7.338 1.00 96.94 528 ALA A O 1
ATOM 3888 N N . TYR A 1 529 ? -8.841 -5.243 6.078 1.00 93.25 529 TYR A N 1
ATOM 3889 C CA . TYR A 1 529 ? -7.441 -5.228 5.643 1.00 93.25 529 TYR A CA 1
ATOM 3890 C C . TYR A 1 529 ? -7.012 -3.876 5.059 1.00 93.25 529 TYR A C 1
ATOM 3892 O O . TYR A 1 529 ? -7.630 -3.407 4.104 1.00 93.25 529 TYR A O 1
ATOM 3900 N N . GLY A 1 530 ? -5.946 -3.300 5.622 1.00 91.81 530 GLY A N 1
ATOM 3901 C CA . GLY A 1 530 ? -5.437 -1.973 5.250 1.00 91.81 530 GLY A CA 1
ATOM 3902 C C . GLY A 1 530 ? -6.241 -0.782 5.788 1.00 91.81 530 GLY A C 1
ATOM 3903 O O . GLY A 1 530 ? -5.979 0.334 5.368 1.00 91.81 530 GLY A O 1
ATOM 3904 N N . GLU A 1 531 ? -7.209 -0.999 6.683 1.00 95.06 531 GLU A N 1
ATOM 3905 C CA . GLU A 1 531 ? -7.965 0.080 7.340 1.00 95.06 531 GLU A CA 1
ATOM 3906 C C . GLU A 1 531 ? -8.100 -0.128 8.858 1.00 95.06 531 GLU A C 1
ATOM 3908 O O . GLU A 1 531 ? -7.910 0.819 9.608 1.00 95.06 531 GLU A O 1
ATOM 3913 N N . ALA A 1 532 ? -8.385 -1.351 9.321 1.00 96.06 532 ALA A N 1
ATOM 3914 C CA . ALA A 1 532 ? -8.357 -1.716 10.741 1.00 96.06 532 ALA A CA 1
ATOM 3915 C C . ALA A 1 532 ? -8.214 -3.243 10.920 1.00 96.06 532 ALA A C 1
ATOM 3917 O O . ALA A 1 532 ? -8.975 -4.021 10.334 1.00 96.06 532 ALA A O 1
ATOM 3918 N N . GLU A 1 533 ? -7.229 -3.717 11.691 1.00 97.69 533 GLU A N 1
ATOM 3919 C CA . GLU A 1 533 ? -6.875 -5.153 11.788 1.00 97.69 533 GLU A CA 1
ATOM 3920 C C . GLU A 1 533 ? -6.689 -5.664 13.233 1.00 97.69 533 GLU A C 1
ATOM 3922 O O . GLU A 1 533 ? -6.069 -6.711 13.457 1.00 97.69 533 GLU A O 1
ATOM 3927 N N . ASP A 1 534 ? -7.256 -4.943 14.199 1.00 97.69 534 ASP A N 1
ATOM 3928 C CA . ASP A 1 534 ? -6.994 -5.073 15.632 1.00 97.69 534 ASP A CA 1
ATOM 3929 C C . ASP A 1 534 ? -7.217 -6.478 16.200 1.00 97.69 534 ASP A C 1
ATOM 3931 O O . ASP A 1 534 ? -8.194 -7.193 15.915 1.00 97.69 534 ASP A O 1
ATOM 3935 N N . ALA A 1 535 ? -6.290 -6.863 17.071 1.00 98.19 535 ALA A N 1
ATOM 3936 C CA . ALA A 1 535 ? -6.230 -8.144 17.740 1.00 98.19 535 ALA A CA 1
ATOM 3937 C C . ALA A 1 535 ? -5.852 -7.985 19.216 1.00 98.19 535 ALA A C 1
ATOM 3939 O O . ALA A 1 535 ? -5.311 -6.976 19.656 1.00 98.19 535 ALA A O 1
ATOM 3940 N N . VAL A 1 536 ? -6.160 -9.015 20.002 1.00 98.19 536 VAL A N 1
ATOM 3941 C CA . VAL A 1 536 ? -5.992 -8.976 21.453 1.00 98.19 536 VAL A CA 1
ATOM 3942 C C . VAL A 1 536 ? -5.547 -10.329 22.012 1.00 98.19 536 VAL A C 1
ATOM 3944 O O . VAL A 1 536 ? -6.087 -11.372 21.628 1.00 98.19 536 VAL A O 1
ATOM 3947 N N . GLU A 1 537 ? -4.586 -10.323 22.944 1.00 98.50 537 GLU A N 1
ATOM 3948 C CA . GLU A 1 537 ? -4.265 -11.462 23.821 1.00 98.50 537 GLU A CA 1
ATOM 3949 C C . GLU A 1 537 ? -4.842 -11.249 25.230 1.00 98.50 537 GLU A C 1
ATOM 3951 O O . GLU A 1 537 ? -4.632 -10.223 25.879 1.00 98.50 537 GLU A O 1
ATOM 3956 N N . ILE A 1 538 ? -5.508 -12.271 25.776 1.00 98.69 538 ILE A N 1
ATOM 3957 C CA . ILE A 1 538 ? -5.903 -12.294 27.190 1.00 98.69 538 ILE A CA 1
ATOM 3958 C C . ILE A 1 538 ? -4.691 -12.611 28.086 1.00 98.69 538 ILE A C 1
ATOM 3960 O O . ILE A 1 538 ? -4.384 -13.777 28.346 1.00 98.69 538 ILE A O 1
ATOM 3964 N N . LEU A 1 539 ? -4.048 -11.588 28.651 1.00 98.50 539 LEU A N 1
ATOM 3965 C CA . LEU A 1 539 ? -2.874 -11.750 29.520 1.00 98.50 539 LEU A CA 1
ATOM 3966 C C . LEU A 1 539 ? -3.202 -12.228 30.948 1.00 98.50 539 LEU A C 1
ATOM 3968 O O . LEU A 1 539 ? -2.443 -12.996 31.549 1.00 98.50 539 LEU A O 1
ATOM 3972 N N . SER A 1 540 ? -4.313 -11.782 31.546 1.00 98.50 540 SER A N 1
ATOM 3973 C CA . SER A 1 540 ? -4.691 -12.180 32.913 1.00 98.50 540 SER A CA 1
ATOM 3974 C C . SER A 1 540 ? -6.173 -11.985 33.213 1.00 98.50 540 SER A C 1
ATOM 3976 O O . SER A 1 540 ? -6.772 -10.997 32.821 1.00 98.50 540 SER A O 1
ATOM 3978 N N . VAL A 1 541 ? -6.751 -12.880 34.020 1.00 98.19 541 VAL A N 1
ATOM 3979 C CA . VAL A 1 541 ? -8.101 -12.724 34.611 1.00 98.19 541 VAL A CA 1
ATOM 3980 C C . VAL A 1 541 ? -8.065 -12.532 36.135 1.00 98.19 541 VAL A C 1
ATOM 3982 O O . VAL A 1 541 ? -9.084 -12.634 36.822 1.00 98.19 541 VAL A O 1
ATOM 3985 N N . THR A 1 542 ? -6.870 -12.304 36.692 1.00 97.81 542 THR A N 1
ATOM 3986 C CA . THR A 1 542 ? -6.647 -12.071 38.129 1.00 97.81 542 THR A CA 1
ATOM 3987 C C . THR A 1 542 ? -5.586 -10.996 38.385 1.00 97.81 542 THR A C 1
ATOM 3989 O O . THR A 1 542 ? -4.782 -11.144 39.306 1.00 97.81 542 THR A O 1
ATOM 3992 N N . ALA A 1 543 ? -5.532 -9.947 37.562 1.00 98.12 543 ALA A N 1
ATOM 3993 C CA . ALA A 1 543 ? -4.598 -8.836 37.762 1.00 98.12 543 ALA A CA 1
ATOM 3994 C C . ALA A 1 543 ? -5.041 -7.883 38.905 1.00 98.12 543 ALA A C 1
ATOM 3996 O O . ALA A 1 543 ? -6.138 -8.020 39.468 1.00 98.12 543 ALA A O 1
ATOM 3997 N N . ASP A 1 544 ? -4.143 -6.961 39.267 1.00 98.12 544 ASP A N 1
ATOM 3998 C CA . ASP A 1 544 ? -4.279 -5.910 40.287 1.00 98.12 544 ASP A CA 1
ATOM 3999 C C . ASP A 1 544 ? -4.001 -4.543 39.617 1.00 98.12 544 ASP A C 1
ATOM 4001 O O . ASP A 1 544 ? -2.882 -4.344 39.153 1.00 98.12 544 ASP A O 1
ATOM 4005 N N . GLU A 1 545 ? -4.961 -3.609 39.580 1.00 98.06 545 GLU A N 1
ATOM 4006 C CA . GLU A 1 545 ? -4.788 -2.247 39.021 1.00 98.06 545 GLU A CA 1
ATOM 4007 C C . GLU A 1 545 ? -5.863 -1.273 39.571 1.00 98.06 545 GLU A C 1
ATOM 4009 O O . GLU A 1 545 ? -6.915 -1.697 40.073 1.00 98.06 545 GLU A O 1
ATOM 4014 N N . ALA A 1 546 ? -5.589 0.036 39.551 1.00 97.75 546 ALA A N 1
ATOM 4015 C CA . ALA A 1 546 ? -6.442 1.091 40.089 1.00 97.75 546 ALA A CA 1
ATOM 4016 C C . ALA A 1 546 ? -6.269 2.456 39.389 1.00 97.75 546 ALA A C 1
ATOM 4018 O O . ALA A 1 546 ? -5.189 3.038 39.412 1.00 97.75 546 ALA A O 1
ATOM 4019 N N . ALA A 1 547 ? -7.393 3.011 38.932 1.00 97.81 547 ALA A N 1
ATOM 4020 C CA . ALA A 1 547 ? -7.589 4.392 38.489 1.00 97.81 547 ALA A CA 1
ATOM 4021 C C . ALA A 1 547 ? -8.398 5.199 39.537 1.00 97.81 547 ALA A C 1
ATOM 4023 O O . ALA A 1 547 ? -8.917 4.615 40.502 1.00 97.81 547 ALA A O 1
ATOM 4024 N N . PRO A 1 548 ? -8.583 6.525 39.377 1.00 97.62 548 PRO A N 1
ATOM 4025 C CA . PRO A 1 548 ? -9.452 7.314 40.257 1.00 97.62 548 PRO A CA 1
ATOM 4026 C C . PRO A 1 548 ? -10.918 6.835 40.280 1.00 97.62 548 PRO A C 1
ATOM 4028 O O . PRO A 1 548 ? -11.542 6.799 41.348 1.00 97.62 548 PRO A O 1
ATOM 4031 N N . GLY A 1 549 ? -11.451 6.421 39.126 1.00 96.12 549 GLY A N 1
ATOM 4032 C CA . GLY A 1 549 ? -12.839 6.000 38.917 1.00 96.12 549 GLY A CA 1
ATOM 4033 C C . GLY A 1 549 ? -13.129 4.514 39.172 1.00 96.12 549 GLY A C 1
ATOM 4034 O O . GLY A 1 549 ? -14.292 4.149 39.369 1.00 96.12 549 GLY A O 1
ATOM 4035 N N . GLY A 1 550 ? -12.113 3.644 39.232 1.00 96.25 550 GLY A N 1
ATOM 4036 C CA . GLY A 1 550 ? -12.298 2.197 39.403 1.00 96.25 550 GLY A CA 1
ATOM 4037 C C . GLY A 1 550 ? -11.026 1.450 39.812 1.00 96.25 550 GLY A C 1
ATOM 4038 O O . GLY A 1 550 ? -9.917 1.901 39.567 1.00 96.25 550 GLY A O 1
ATOM 4039 N N . SER A 1 551 ? -11.166 0.304 40.488 1.00 97.62 551 SER A N 1
ATOM 4040 C CA . SER A 1 551 ? -10.022 -0.536 40.885 1.00 97.62 551 SER A CA 1
ATOM 4041 C C . SER A 1 551 ? -10.410 -1.994 41.138 1.00 97.62 551 SER A C 1
ATOM 4043 O O . SER A 1 551 ? -11.548 -2.298 41.511 1.00 97.62 551 SER A O 1
ATOM 4045 N N . CYS A 1 552 ? -9.445 -2.895 40.967 1.00 96.06 552 CYS A N 1
ATOM 4046 C CA . CYS A 1 552 ? -9.582 -4.339 41.147 1.00 96.06 552 CYS A CA 1
ATOM 4047 C C . CYS A 1 552 ? -8.335 -4.930 41.826 1.00 96.06 552 CYS A C 1
ATOM 4049 O O . CYS A 1 552 ? -7.244 -4.370 41.761 1.00 96.06 552 CYS A O 1
ATOM 4051 N N . ALA A 1 553 ? -8.512 -6.045 42.542 1.00 96.88 553 ALA A N 1
ATOM 4052 C CA . ALA A 1 553 ? -7.445 -6.674 43.319 1.00 96.88 553 ALA A CA 1
ATOM 4053 C C . ALA A 1 553 ? -7.560 -8.207 43.272 1.00 96.88 553 ALA A C 1
ATOM 4055 O O . ALA A 1 553 ? -8.414 -8.807 43.935 1.00 96.88 553 ALA A O 1
ATOM 4056 N N . GLY A 1 554 ? -6.709 -8.838 42.463 1.00 96.81 554 GLY A N 1
ATOM 4057 C CA . GLY A 1 554 ? -6.771 -10.249 42.091 1.00 96.81 554 GLY A CA 1
ATOM 4058 C C . GLY A 1 554 ? -7.985 -10.592 41.224 1.00 96.81 554 GLY A C 1
ATOM 4059 O O . GLY A 1 554 ? -8.450 -11.733 41.262 1.00 96.81 554 GLY A O 1
ATOM 4060 N N . ASN A 1 555 ? -8.548 -9.605 40.516 1.00 95.81 555 ASN A N 1
ATOM 4061 C CA . ASN A 1 555 ? -9.807 -9.737 39.774 1.00 95.81 555 ASN A CA 1
ATOM 4062 C C . ASN A 1 555 ? -9.963 -8.788 38.568 1.00 95.81 555 ASN A C 1
ATOM 4064 O O . ASN A 1 555 ? -11.079 -8.679 38.053 1.00 95.81 555 ASN A O 1
ATOM 4068 N N . CYS A 1 556 ? -8.910 -8.081 38.151 1.00 97.88 556 CYS A N 1
ATOM 4069 C CA . CYS A 1 556 ? -8.928 -7.398 36.858 1.00 97.88 556 CYS A CA 1
ATOM 4070 C C . CYS A 1 556 ? -8.825 -8.438 35.736 1.00 97.88 556 CYS A C 1
ATOM 4072 O O . CYS A 1 556 ? -8.044 -9.390 35.864 1.00 97.88 556 CYS A O 1
ATOM 4074 N N . LEU A 1 557 ? -9.557 -8.219 34.645 1.00 98.69 557 LEU A N 1
ATOM 4075 C CA . LEU A 1 557 ? -9.104 -8.664 33.329 1.00 98.69 557 LEU A CA 1
ATOM 4076 C C . LEU A 1 557 ? -7.987 -7.708 32.892 1.00 98.69 557 LEU A C 1
ATOM 4078 O O . LEU A 1 557 ? -8.052 -6.516 33.189 1.00 98.69 557 LEU A O 1
ATOM 4082 N N . MET A 1 558 ? -6.973 -8.254 32.241 1.00 98.69 558 MET A N 1
ATOM 4083 C CA . MET A 1 558 ? -5.870 -7.547 31.608 1.00 98.69 558 MET A CA 1
ATOM 4084 C C . MET A 1 558 ? -5.644 -8.202 30.251 1.00 98.69 558 MET A C 1
ATOM 4086 O O . MET A 1 558 ? -5.538 -9.434 30.179 1.00 98.69 558 MET A O 1
ATOM 4090 N N . THR A 1 559 ? -5.578 -7.383 29.2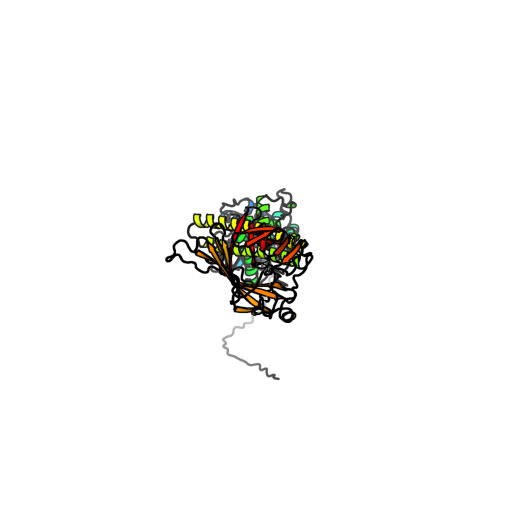19 1.00 98.75 559 THR A N 1
ATOM 4091 C CA . THR A 1 559 ? -5.323 -7.769 27.833 1.00 98.75 559 THR A CA 1
ATOM 4092 C C . THR A 1 559 ? -4.103 -7.023 27.299 1.00 98.75 559 THR A C 1
ATOM 4094 O O . THR A 1 559 ? -3.678 -6.046 27.913 1.00 98.75 559 THR A O 1
ATOM 4097 N N . ALA A 1 560 ? -3.516 -7.531 26.219 1.00 98.38 560 ALA A N 1
ATOM 4098 C CA . ALA A 1 560 ? -2.667 -6.763 25.317 1.00 98.38 560 ALA A CA 1
ATOM 4099 C C . ALA A 1 560 ? -3.449 -6.606 24.016 1.00 98.38 560 ALA A C 1
ATOM 4101 O O . ALA A 1 560 ? -3.738 -7.612 23.366 1.00 98.38 560 ALA A O 1
ATOM 4102 N N . ASP A 1 561 ? -3.818 -5.376 23.692 1.00 98.25 561 ASP A N 1
ATOM 4103 C CA . ASP A 1 561 ? -4.556 -4.989 22.496 1.00 98.25 561 ASP A CA 1
ATOM 4104 C C . ASP A 1 561 ? -3.542 -4.332 21.539 1.00 98.25 561 ASP A C 1
ATOM 4106 O O . ASP A 1 561 ? -2.712 -3.527 21.970 1.00 98.25 561 ASP A O 1
ATOM 4110 N N . PHE A 1 562 ? -3.528 -4.752 20.274 1.00 97.94 562 PHE A N 1
ATOM 4111 C CA . PHE A 1 562 ? -2.511 -4.378 19.286 1.00 97.94 562 PHE A CA 1
ATOM 4112 C C . PHE A 1 562 ? -3.056 -4.516 17.861 1.00 97.94 562 PHE A C 1
ATOM 4114 O O . PHE A 1 562 ? -3.945 -5.330 17.599 1.00 97.94 562 PHE A O 1
ATOM 4121 N N . THR A 1 563 ? -2.469 -3.794 16.908 1.00 97.75 563 THR A N 1
ATOM 4122 C CA . THR A 1 563 ? -2.851 -3.883 15.494 1.00 97.75 563 THR A CA 1
ATOM 4123 C C . THR A 1 563 ? -1.637 -4.206 14.619 1.00 97.75 563 THR A C 1
ATOM 4125 O O . THR A 1 563 ? -0.563 -3.649 14.837 1.00 97.75 563 THR A O 1
ATOM 4128 N N . PRO A 1 564 ? -1.739 -5.110 13.623 1.00 97.19 564 PRO A N 1
ATOM 4129 C CA . PRO A 1 564 ? -0.644 -5.356 12.683 1.00 97.19 564 PRO A CA 1
ATOM 4130 C C . PRO A 1 564 ? -0.244 -4.132 11.851 1.00 97.19 564 PRO A C 1
ATOM 4132 O O . PRO A 1 564 ? 0.819 -4.165 11.243 1.00 97.19 564 PRO A O 1
ATOM 4135 N N . LEU A 1 565 ? -1.104 -3.106 11.795 1.00 96.94 565 LEU A N 1
ATOM 4136 C CA . LEU A 1 565 ? -0.876 -1.850 11.078 1.00 96.94 565 LEU A CA 1
ATOM 4137 C C . LEU A 1 565 ? 0.105 -0.911 11.803 1.00 96.94 565 LEU A C 1
ATOM 4139 O O . LEU A 1 565 ? 0.682 -0.051 11.153 1.00 96.94 565 LEU A O 1
ATOM 4143 N N . GLU A 1 566 ? 0.341 -1.109 13.106 1.00 95.19 566 GLU A N 1
ATOM 4144 C CA . GLU A 1 566 ? 1.277 -0.318 13.918 1.00 95.19 566 GLU A CA 1
ATOM 4145 C C . GLU A 1 566 ? 2.291 -1.245 14.624 1.00 95.19 566 GLU A C 1
ATOM 4147 O O . GLU A 1 566 ? 2.148 -1.571 15.811 1.00 95.19 566 GLU A O 1
ATOM 4152 N N . PRO A 1 567 ? 3.317 -1.747 13.909 1.00 94.00 567 PRO A N 1
ATOM 4153 C CA . PRO A 1 567 ? 4.261 -2.719 14.450 1.00 94.00 567 PRO A CA 1
ATOM 4154 C C . PRO A 1 567 ? 4.966 -2.227 15.721 1.00 94.00 567 PRO A C 1
ATOM 4156 O O . PRO A 1 567 ? 5.616 -1.187 15.758 1.00 94.00 567 PRO A O 1
ATOM 4159 N N . GLY A 1 568 ? 4.854 -3.011 16.796 1.00 89.06 568 GLY A N 1
ATOM 4160 C CA . GLY A 1 568 ? 5.467 -2.685 18.087 1.00 89.06 568 GLY A CA 1
ATOM 4161 C C . GLY A 1 568 ? 4.658 -1.730 18.972 1.00 89.06 568 GLY A C 1
ATOM 4162 O O . GLY A 1 568 ? 5.065 -1.509 20.114 1.00 89.06 568 GLY A O 1
ATOM 4163 N N . VAL A 1 569 ? 3.506 -1.228 18.514 1.00 93.19 569 VAL A N 1
ATOM 4164 C CA . VAL A 1 569 ? 2.518 -0.577 19.384 1.00 93.19 569 VAL A CA 1
ATOM 4165 C C . VAL A 1 569 ? 1.649 -1.656 20.047 1.00 93.19 569 VAL A C 1
ATOM 4167 O O . VAL A 1 569 ? 1.062 -2.514 19.391 1.00 93.19 569 VAL A O 1
ATOM 4170 N N . GLU A 1 570 ? 1.601 -1.642 21.379 1.00 95.12 570 GLU A N 1
ATOM 4171 C CA . GLU A 1 570 ? 0.769 -2.525 22.207 1.00 95.12 570 GLU A CA 1
ATOM 4172 C C . GLU A 1 570 ? 0.197 -1.705 23.366 1.00 95.12 570 GLU A C 1
ATOM 4174 O O . GLU A 1 570 ? 0.919 -0.944 24.016 1.00 95.12 570 GLU A O 1
ATOM 4179 N N . GLU A 1 571 ? -1.075 -1.915 23.691 1.00 96.88 571 GLU A N 1
ATOM 4180 C CA . GLU A 1 571 ? -1.709 -1.351 24.876 1.00 96.88 571 GLU A CA 1
ATOM 4181 C C . GLU A 1 571 ? -2.132 -2.438 25.862 1.00 96.88 571 GLU A C 1
ATOM 4183 O O . GLU A 1 571 ? -2.877 -3.362 25.542 1.00 96.88 571 GLU A O 1
ATOM 4188 N N . ASN A 1 572 ? -1.708 -2.303 27.118 1.00 98.38 572 ASN A N 1
ATOM 4189 C CA . ASN A 1 572 ? -2.141 -3.190 28.190 1.00 98.38 572 ASN A CA 1
ATOM 4190 C C . ASN A 1 572 ? -3.417 -2.636 28.837 1.00 98.38 572 ASN A C 1
ATOM 4192 O O . ASN A 1 572 ? -3.348 -1.785 29.730 1.00 98.38 572 ASN A O 1
ATOM 4196 N N . LYS A 1 573 ? -4.585 -3.112 28.388 1.00 98.56 573 LYS A N 1
ATOM 4197 C CA . LYS A 1 573 ? -5.904 -2.617 28.816 1.00 98.56 573 LYS A CA 1
ATOM 4198 C C . LYS A 1 573 ? -6.438 -3.399 30.030 1.00 98.56 573 LYS A C 1
ATOM 4200 O O . LYS A 1 573 ? -6.384 -4.629 30.088 1.00 98.56 573 LYS A O 1
ATOM 4205 N N . TYR A 1 574 ? -6.949 -2.695 31.047 1.00 98.69 574 TYR A N 1
ATOM 4206 C CA . TYR A 1 574 ? -7.376 -3.270 32.338 1.00 98.69 574 TYR A CA 1
ATOM 4207 C C . TYR A 1 574 ? -8.862 -3.031 32.629 1.00 98.69 574 TYR A C 1
ATOM 4209 O O . TYR A 1 574 ? -9.305 -1.888 32.729 1.00 98.69 574 TYR A O 1
ATOM 4217 N N . TYR A 1 575 ? -9.624 -4.099 32.901 1.00 98.62 575 TYR A N 1
ATOM 4218 C CA . TYR A 1 575 ? -11.084 -4.034 33.072 1.00 98.62 575 TYR A CA 1
ATOM 4219 C C . TYR A 1 575 ? -11.558 -4.499 34.462 1.00 98.62 575 TYR A C 1
ATOM 4221 O O . TYR A 1 575 ? -11.160 -5.552 34.979 1.00 98.62 575 TYR A O 1
ATOM 4229 N N . VAL A 1 576 ? -12.489 -3.740 35.053 1.00 98.25 576 VAL A N 1
ATOM 4230 C CA . VAL A 1 576 ? -13.171 -4.036 36.325 1.00 98.25 576 VAL A CA 1
ATOM 4231 C C . VAL A 1 576 ? -14.579 -4.602 36.075 1.00 98.25 576 VAL A C 1
ATOM 4233 O O . VAL A 1 576 ? -15.396 -3.934 35.431 1.00 98.25 576 VAL A O 1
ATOM 4236 N N . PRO A 1 577 ? -14.941 -5.759 36.676 1.00 96.75 577 PRO A N 1
ATOM 4237 C CA . PRO A 1 577 ? -16.272 -6.349 36.547 1.00 96.75 577 PRO A CA 1
ATOM 4238 C C . PRO A 1 577 ? -17.419 -5.395 36.920 1.00 96.75 577 PRO A C 1
ATOM 4240 O O . PRO A 1 577 ? -17.585 -5.023 38.085 1.00 96.75 577 PRO A O 1
ATOM 4243 N N . GLY A 1 578 ? -18.256 -5.057 35.939 1.00 95.19 578 GLY A N 1
ATOM 4244 C CA . GLY A 1 578 ? -19.425 -4.187 36.091 1.00 95.19 578 GLY A CA 1
ATOM 4245 C C . GLY A 1 578 ? -19.134 -2.683 36.046 1.00 95.19 578 GLY A C 1
ATOM 4246 O O . GLY A 1 578 ? -20.057 -1.906 36.287 1.00 95.19 578 GLY A O 1
ATOM 4247 N N . ILE A 1 579 ? -17.894 -2.283 35.744 1.00 97.38 579 ILE A N 1
ATOM 4248 C CA . ILE A 1 579 ? -17.535 -0.908 35.363 1.00 97.38 579 ILE A CA 1
ATOM 4249 C C . ILE A 1 579 ? -17.168 -0.878 33.881 1.00 97.38 579 ILE A C 1
ATOM 4251 O O . ILE A 1 579 ? -17.750 -0.098 33.139 1.00 97.38 579 ILE A O 1
ATOM 4255 N N . GLY A 1 580 ? -16.262 -1.749 33.442 1.00 97.75 580 GLY A N 1
ATOM 4256 C CA . GLY A 1 580 ? -15.636 -1.649 32.125 1.00 97.75 580 GLY A CA 1
ATOM 4257 C C . GLY A 1 580 ? -14.124 -1.491 32.246 1.00 97.75 580 GLY A C 1
ATOM 4258 O O . GLY A 1 580 ? -13.550 -1.839 33.283 1.00 97.75 580 GLY A O 1
ATOM 4259 N N . LEU A 1 581 ? -13.516 -0.937 31.202 1.00 98.31 581 LEU A N 1
ATOM 4260 C CA . LEU A 1 581 ? -12.137 -0.458 31.192 1.00 98.31 581 LEU A CA 1
ATOM 4261 C C . LEU A 1 581 ? -11.900 0.545 32.339 1.00 98.31 581 LEU A C 1
ATOM 4263 O O . LEU A 1 581 ? -12.808 1.286 32.730 1.00 98.31 581 LEU A O 1
ATOM 4267 N N . ILE A 1 582 ? -10.696 0.535 32.916 1.00 98.38 582 ILE A N 1
ATOM 4268 C CA . ILE A 1 582 ? -10.271 1.494 33.947 1.00 98.38 582 ILE A CA 1
ATOM 4269 C C . ILE A 1 582 ? -8.911 2.145 33.688 1.00 98.38 582 ILE A C 1
ATOM 4271 O O . ILE A 1 582 ? -8.699 3.253 34.173 1.00 98.38 582 ILE A O 1
ATOM 4275 N N . VAL A 1 583 ? -7.998 1.463 32.999 1.00 98.12 583 VAL A N 1
ATOM 4276 C CA . VAL A 1 583 ? -6.642 1.934 32.693 1.00 98.12 583 VAL A CA 1
ATOM 4277 C C . VAL A 1 583 ? -6.195 1.285 31.388 1.00 98.12 583 VAL A C 1
ATOM 4279 O O . VAL A 1 583 ? -6.384 0.078 31.225 1.00 98.12 583 VAL A O 1
ATOM 4282 N N . GLU A 1 584 ? -5.552 2.063 30.532 1.00 97.62 584 GLU A N 1
ATOM 4283 C CA . GLU A 1 584 ? -4.757 1.604 29.389 1.00 97.62 584 GLU A CA 1
ATOM 4284 C C . GLU A 1 584 ? -3.299 1.988 29.667 1.00 97.62 584 GLU A C 1
ATOM 4286 O O . GLU A 1 584 ? -3.044 3.004 30.324 1.00 97.62 584 GLU A O 1
ATOM 4291 N N . ILE A 1 585 ? -2.343 1.130 29.300 1.00 96.88 585 ILE A N 1
ATOM 4292 C CA . ILE A 1 585 ? -0.917 1.337 29.591 1.00 96.88 585 ILE A CA 1
ATOM 4293 C C . ILE A 1 585 ? -0.070 0.944 28.385 1.00 96.88 585 ILE A C 1
ATOM 4295 O O . ILE A 1 585 ? -0.025 -0.236 28.037 1.00 96.88 585 ILE A O 1
ATOM 4299 N N . ASN A 1 586 ? 0.706 1.878 27.839 1.00 95.88 586 ASN A N 1
ATOM 4300 C CA . ASN A 1 586 ? 1.797 1.523 26.934 1.00 95.88 586 ASN A CA 1
ATOM 4301 C C . ASN A 1 586 ? 2.912 0.813 27.746 1.00 95.88 586 ASN A C 1
ATOM 4303 O O . ASN A 1 586 ? 3.437 1.399 28.706 1.00 95.88 586 ASN A O 1
ATOM 4307 N N . PRO A 1 587 ? 3.285 -0.440 27.423 1.00 94.81 587 PRO A N 1
ATOM 4308 C CA . PRO A 1 587 ? 4.155 -1.261 28.265 1.00 94.81 587 PRO A CA 1
ATOM 4309 C C . PRO A 1 587 ? 5.610 -0.773 28.318 1.00 94.81 587 PRO A C 1
ATOM 4311 O O . PRO A 1 587 ? 6.293 -1.032 29.316 1.00 94.81 587 PRO A O 1
ATOM 4314 N N . ASP A 1 588 ? 6.077 -0.058 27.290 1.00 93.62 588 ASP A N 1
ATOM 4315 C CA . ASP A 1 588 ? 7.467 0.393 27.161 1.00 93.62 588 ASP A CA 1
ATOM 4316 C C . ASP A 1 588 ? 7.691 1.822 27.683 1.00 93.62 588 ASP A C 1
ATOM 4318 O O . ASP A 1 588 ? 8.702 2.082 28.351 1.00 93.62 588 ASP A O 1
ATOM 4322 N N . THR A 1 589 ? 6.754 2.750 27.453 1.00 94.19 589 THR A N 1
ATOM 4323 C CA . THR A 1 589 ? 6.832 4.113 28.013 1.00 94.19 589 THR A CA 1
ATOM 4324 C C . THR A 1 589 ? 6.347 4.165 29.465 1.00 94.19 589 THR A C 1
ATOM 4326 O O . THR A 1 589 ? 6.887 4.929 30.275 1.00 94.19 589 THR A O 1
ATOM 4329 N N . GLY A 1 590 ? 5.366 3.328 29.826 1.00 94.12 590 GLY A N 1
ATOM 4330 C CA . GLY A 1 590 ? 4.647 3.395 31.102 1.00 94.12 590 GLY A CA 1
ATOM 4331 C C . GLY A 1 590 ? 3.651 4.559 31.190 1.00 94.12 590 GLY A C 1
ATOM 4332 O O . GLY A 1 590 ? 3.258 4.935 32.299 1.00 94.12 590 GLY A O 1
ATOM 4333 N N . GLU A 1 591 ? 3.291 5.139 30.046 1.00 95.06 591 GLU A N 1
ATOM 4334 C CA . GLU A 1 591 ? 2.202 6.102 29.873 1.00 95.06 591 GLU A CA 1
ATOM 4335 C C . GLU A 1 591 ? 0.842 5.456 30.161 1.00 95.06 591 GLU A C 1
ATOM 4337 O O . GLU A 1 591 ? 0.709 4.233 30.086 1.00 95.06 591 GLU A O 1
ATOM 4342 N N . ARG A 1 592 ? -0.137 6.257 30.602 1.00 96.12 592 ARG A N 1
ATOM 4343 C CA . ARG A 1 592 ? -1.420 5.766 31.125 1.00 96.12 592 ARG A CA 1
ATOM 4344 C C . ARG A 1 592 ? -2.570 6.701 30.778 1.00 96.12 592 ARG A C 1
ATOM 4346 O O . ARG A 1 592 ? -2.554 7.854 31.208 1.00 96.12 592 ARG A O 1
ATOM 4353 N N . VAL A 1 593 ? -3.603 6.147 30.155 1.00 97.25 593 VAL A N 1
ATOM 4354 C CA . VAL A 1 593 ? -4.943 6.741 30.092 1.00 97.25 593 VAL A CA 1
ATOM 4355 C C . VAL A 1 593 ? -5.757 6.147 31.246 1.00 97.25 593 VAL A C 1
ATOM 4357 O O . VAL A 1 593 ? -5.899 4.928 31.365 1.00 97.25 593 VAL A O 1
ATOM 4360 N N . GLU A 1 594 ? -6.231 6.984 32.178 1.00 98.25 594 GLU A N 1
ATOM 4361 C CA . GLU A 1 594 ? -6.909 6.532 33.406 1.00 98.25 594 GLU A CA 1
ATOM 4362 C C . GLU A 1 594 ? -8.374 6.983 33.478 1.00 98.25 594 GLU A C 1
ATOM 4364 O O . GLU A 1 594 ? -8.698 8.155 33.284 1.00 98.25 594 GLU A O 1
ATOM 4369 N N . LEU A 1 595 ? -9.270 6.072 33.872 1.00 98.56 595 LEU A N 1
ATOM 4370 C CA . LEU A 1 595 ? -10.672 6.379 34.161 1.00 98.56 595 LEU A CA 1
ATOM 4371 C C . LEU A 1 595 ? -10.788 7.307 35.380 1.00 98.56 595 LEU A C 1
ATOM 4373 O O . LEU A 1 595 ? -10.642 6.857 36.520 1.00 98.56 595 LEU A O 1
ATOM 4377 N N . GLU A 1 596 ? -11.162 8.568 35.172 1.00 98.31 596 GLU A N 1
ATOM 4378 C CA . GLU A 1 596 ? -11.497 9.513 36.248 1.00 98.31 596 GLU A CA 1
ATOM 4379 C C . GLU A 1 596 ? -12.926 9.274 36.769 1.00 98.31 596 GLU A C 1
ATOM 4381 O O . GLU A 1 596 ? -13.172 9.316 37.980 1.00 98.31 596 GLU A O 1
ATOM 4386 N N . LEU A 1 597 ? -13.887 8.978 35.881 1.00 97.62 597 LEU A N 1
ATOM 4387 C CA . LEU A 1 597 ? -15.296 8.825 36.261 1.00 97.62 597 LEU A CA 1
ATOM 4388 C C . LEU A 1 597 ? -16.063 7.811 35.403 1.00 97.62 597 LEU A C 1
ATOM 4390 O O . LEU A 1 597 ? -16.241 8.005 34.209 1.00 97.62 597 LEU A O 1
ATOM 4394 N N . PHE A 1 598 ? -16.665 6.811 36.054 1.00 97.88 598 PHE A N 1
ATOM 4395 C CA . PHE A 1 598 ? -17.763 6.022 35.484 1.00 97.88 598 PHE A CA 1
ATOM 4396 C C . PHE A 1 598 ? -19.115 6.460 36.066 1.00 97.88 598 PHE A C 1
ATOM 4398 O O . PHE A 1 598 ? -19.302 6.500 37.288 1.00 97.88 598 PHE A O 1
ATOM 4405 N N . THR A 1 599 ? -20.081 6.738 35.191 1.00 97.69 599 THR A N 1
ATOM 4406 C CA . THR A 1 599 ? -21.484 6.990 35.539 1.00 97.69 599 THR A CA 1
ATOM 4407 C C . THR A 1 599 ? -22.369 5.885 34.950 1.00 97.69 599 THR A C 1
ATOM 4409 O O . THR A 1 599 ? -22.501 5.803 33.730 1.00 97.69 599 THR A O 1
ATOM 4412 N N . PRO A 1 600 ? -23.003 5.034 35.782 1.00 94.75 600 PRO A N 1
ATOM 4413 C CA . PRO A 1 600 ? -23.841 3.949 35.289 1.00 94.75 600 PRO A CA 1
ATOM 4414 C C . PRO A 1 600 ? -25.186 4.448 34.746 1.00 94.75 600 PRO A C 1
ATOM 4416 O O . PRO A 1 600 ? -25.858 5.285 35.359 1.00 94.75 600 PRO A O 1
ATOM 4419 N N . GLY A 1 601 ? -25.588 3.853 33.628 1.00 87.19 601 GLY A N 1
ATOM 4420 C CA . GLY A 1 601 ? -26.860 4.032 32.948 1.00 87.19 601 GLY A CA 1
ATOM 4421 C C . GLY A 1 601 ? -28.020 3.255 33.564 1.00 87.19 601 GLY A C 1
ATOM 4422 O O . GLY A 1 601 ? -27.936 2.661 34.642 1.00 87.19 601 GLY A O 1
ATOM 4423 N N . GLY A 1 602 ? -29.142 3.266 32.845 1.00 69.44 602 GLY A N 1
ATOM 4424 C CA . GLY A 1 602 ? -30.442 2.867 33.382 1.00 69.44 602 GLY A CA 1
ATOM 4425 C C . GLY A 1 602 ? -31.082 3.948 34.271 1.00 69.44 602 GLY A C 1
ATOM 4426 O O . GLY A 1 602 ? -30.422 4.717 34.967 1.00 69.44 602 GLY A O 1
ATOM 4427 N N . GLY A 1 603 ? -32.413 4.045 34.224 1.00 48.78 603 GLY A N 1
ATOM 4428 C CA . GLY A 1 603 ? -33.167 5.033 35.004 1.00 48.78 603 GLY A CA 1
ATOM 4429 C C . GLY A 1 603 ? -33.345 4.663 36.493 1.00 48.78 603 GLY A C 1
ATOM 4430 O O . GLY A 1 603 ? -33.242 3.487 36.843 1.00 48.78 603 GLY A O 1
ATOM 4431 N N . PRO A 1 604 ? -33.659 5.647 37.363 1.00 34.66 604 PRO A N 1
ATOM 4432 C CA . PRO A 1 604 ? -33.888 5.452 38.804 1.00 34.66 604 PRO A CA 1
ATOM 4433 C C . PRO A 1 604 ? -35.263 4.857 39.179 1.00 34.66 604 PRO A C 1
ATOM 4435 O O . PRO A 1 604 ? -36.245 5.066 38.428 1.00 34.66 604 PRO A O 1
#

Foldseek 3Di:
DDDDDDDDDDDDDDDDDDDDDDDDDDDDDDDDDDDDDDDPDPPDFFAWEKEKEFAALAWKAWFKKFKDAPLFPCVLVVVDDVPGPSVVSSVVTPTQWMDTGHSVVIGMDMITGGQVLAQGKMKMWTDQPPMAHPPPRDRDDTWIAMDGHHHGPYYDYFYGFLLRRLLVLQLNCVQCLPVPSHGDGRVSSVVSSVLLLQLSCLQQQAFLVRHGPDPPPDRLGGDDDRVRVRVVSNVVSVLLVLLCLLVVDDSNLLSNLQSQCSNNNHQALDRDCSSVDDVSSSVSSNSSSLLRNQLRDPVLVVQCPADQSVVLSNLLSVLSVVLVVQLVVQLVVLVPDPDPVSSSVSSNVSSVVSVVSNVLSVLLSVLSSVLCVLVVRYDPDDCDAQVNQVQFDDLQCQVPVDDAQQAARLHAAKWFWKDFPQKIKIKGFHPDWDQARNHIWTWIWMFIDGNRATFKIKTWTWTAGNQRWIKTQFIWIWGWDFDDPDVVRHTDTDDRFLRDGDPPPPWHMWTPGGSDDDASDKIWRTDDRPGWTKIKGFHDQQDWDDFLADTDHGGKGWMWIDTSSDRPFTWTWIGGGNQHTAWIAGPVVRTIIGTNHIDDDDDD

Radius of gyration: 38.65 Å; chains: 1; bounding box: 75×54×150 Å